Protein AF-A0A931MG74-F1 (afdb_monomer)

Secondary structure (DSSP, 8-state):
-------------------------EEEEE-PEEEEEEE-SS-EEEEEEEEEEEPSEEEEEEEEEE-TTB-GGG-EEEESS--SEEEEEEEEEEEE-HHHHHHHHHHHHHHHHHHHHHHHHHHHHHHHHHHHHHHHHH--SS-TT----HHHHHHHHHHHHHHHHHHHHHHHHHHHHHHHHHHHHHHHHHHHHHHHH---EEEEEEEEEEESSSEEEEEEEEEEESSEEEEEEEEEEEETTTTEEEEEEEEEEEE-SS--EEEEEEEEE------SSPPPPPP-----------------------------------PPP--PPEEEE-SS-EEEE-SS-EEE-SS---EEEEEEEEEEE-PPPP-------TT---

Radius of gyration: 39.63 Å; Cα contacts (8 Å, |Δi|>4): 528; chains: 1; bounding box: 117×141×97 Å

Foldseek 3Di:
DDDDDDDDDDPPPPPPPPPPPPPDAAEAEDAFAFAAWEFEAFWIKTKTKDKDWHAAFKHKYKYWDAFPLWDFLFKDKDWPDPAPKDWPDKGKDKDFPPPPLVVVLVVLVVVLVVLVVLLVVLVVVLVVLVVVLVVLVPDDPDDPPDDDDPVRVVVSVVVSVVSNVVSVVSNVVSVVVSVVSVVVSVVSVVVSVVSVVPSPTHMMMMIMMHHNRGDMIMMMIMTMGGQKRWDKDWDWDADPVQQKIKIWIKIWIFGQRVDWQFQYFYKYKNDDDDGDDDDDDDDPDDDDDDDDPDPDDDDDDDDDDDDDDDDDDDDDDDDDDDDAFDWDDDPPMIMTGAPGTDTDGNPRDIDIDTGDMDMDRHDDDDDDDDDDDPPDDD

Sequence (378 aa):
MNRTIFSAAILIFSFVFLSNAWASPAEIESVPKIQNIVLYPDSAMIKKETVFMVKKGENIIRISGLTVNLTDESVQVNIKDKAAVRISDVKVEKTYLQKTMQDKIQKLQSRLESINELIKEHSNEISAINSSIEFLKKTVPFPQNQKVTQSEVEGHAKFIEKSLSASYDRTAKLENKIKKLNEEKRAVENELKTLSSSRDESKTIVINLLSNADREINLGLSYIVANAGWSPQYDVRADSATGKIDIVCFAVITQSTGEDWKNANIEISTARPSYGPPPELSAWYVDIYKPRPSSYKYKKAVKSEDLMMAEKVFEAAPEQQFEEPKIKAEATSFSFIIPGKVNIPSDNQPHRILIASSSKEAKLDYYAAPKLSRHAHL

Nearest PDB structures (foldseek):
  8to0-assembly1_AG  TM=4.824E-01  e=1.136E+00  Mus musculus
  8iyj-assembly1_C1  TM=4.827E-01  e=3.171E+00  Mus musculus
  8otz-assembly1_F2  TM=4.976E-01  e=7.459E+00  Bos taurus
  8snb-assembly1_8F  TM=4.897E-01  e=9.920E+00  Strongylocentrotus purpuratus

Mean predicted aligned error: 17.83 Å

Structure (mmCIF, N/CA/C/O backbone):
data_AF-A0A931MG74-F1
#
_entry.id   AF-A0A931MG74-F1
#
loop_
_atom_site.group_PDB
_atom_site.id
_atom_site.type_symbol
_atom_site.label_atom_id
_atom_site.label_alt_id
_atom_site.label_comp_id
_atom_site.label_asym_id
_atom_site.label_entity_id
_atom_site.label_seq_id
_atom_site.pdbx_PDB_ins_code
_atom_site.Cartn_x
_atom_site.Cartn_y
_atom_site.Cartn_z
_atom_site.occupancy
_atom_site.B_iso_or_equiv
_atom_site.auth_seq_id
_atom_site.auth_comp_id
_atom_site.auth_asym_id
_atom_site.auth_atom_id
_atom_site.pdbx_PDB_model_num
ATOM 1 N N . MET A 1 1 ? 61.674 83.628 -14.365 1.00 37.75 1 MET A N 1
ATOM 2 C CA . MET A 1 1 ? 61.588 83.338 -15.810 1.00 37.75 1 MET A CA 1
ATOM 3 C C . MET A 1 1 ? 61.125 81.888 -15.958 1.00 37.75 1 MET A C 1
ATOM 5 O O . MET A 1 1 ? 61.836 81.016 -15.493 1.00 37.75 1 MET A O 1
ATOM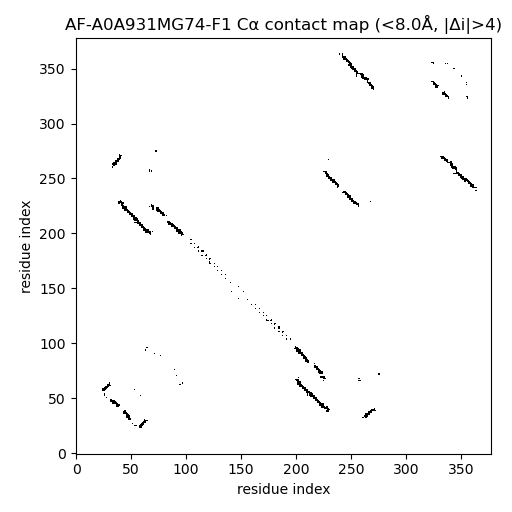 9 N N . ASN A 1 2 ? 59.904 81.702 -16.487 1.00 37.62 2 ASN A N 1
ATOM 10 C CA . ASN A 1 2 ? 59.216 80.484 -16.992 1.00 37.62 2 ASN A CA 1
ATOM 11 C C . ASN A 1 2 ? 59.080 79.258 -16.053 1.00 37.62 2 ASN A C 1
ATOM 13 O O . ASN A 1 2 ? 60.046 78.547 -15.829 1.00 37.62 2 ASN A O 1
ATOM 17 N N . ARG A 1 3 ? 57.948 79.013 -15.365 1.00 42.50 3 ARG A N 1
ATOM 18 C CA . ARG A 1 3 ? 56.600 78.536 -15.799 1.00 42.50 3 ARG A CA 1
ATOM 19 C C . ARG A 1 3 ? 56.593 77.176 -16.516 1.00 42.50 3 ARG A C 1
ATOM 21 O O . ARG A 1 3 ? 56.939 77.129 -17.685 1.00 42.50 3 ARG A O 1
ATOM 28 N N . THR A 1 4 ? 56.030 76.150 -15.866 1.00 47.81 4 THR A N 1
ATOM 29 C CA . THR A 1 4 ? 54.992 75.251 -16.420 1.00 47.81 4 THR A CA 1
ATOM 30 C C . THR A 1 4 ? 54.197 74.591 -15.281 1.00 47.81 4 THR A C 1
ATOM 32 O O . THR A 1 4 ? 54.736 74.253 -14.234 1.00 47.81 4 THR A O 1
ATOM 35 N N . ILE A 1 5 ? 52.885 74.499 -15.490 1.00 46.66 5 ILE A N 1
ATOM 36 C CA . ILE A 1 5 ? 51.826 73.961 -14.626 1.00 46.66 5 ILE A CA 1
ATOM 37 C C . ILE A 1 5 ? 51.298 72.715 -15.345 1.00 46.66 5 ILE A C 1
ATOM 39 O O . ILE A 1 5 ? 51.007 72.846 -16.527 1.00 46.66 5 ILE A O 1
ATOM 43 N N . PHE A 1 6 ? 51.116 71.575 -14.670 1.00 41.00 6 PHE A N 1
ATOM 44 C CA . PHE A 1 6 ? 50.181 70.496 -15.058 1.00 41.00 6 PHE A CA 1
ATOM 45 C C . PHE A 1 6 ? 49.882 69.659 -13.796 1.00 41.00 6 PHE A C 1
ATOM 47 O O . PHE A 1 6 ? 50.793 69.095 -13.208 1.00 41.00 6 PHE A O 1
ATOM 54 N N . SER A 1 7 ? 48.734 69.853 -13.144 1.00 34.81 7 SER A N 1
ATOM 55 C CA . SER A 1 7 ? 47.417 69.219 -13.356 1.00 34.81 7 SER A CA 1
ATOM 56 C C . SER A 1 7 ? 47.289 67.791 -12.807 1.00 34.81 7 SER A C 1
ATOM 58 O O . SER A 1 7 ? 48.138 66.933 -13.014 1.00 34.81 7 SER A O 1
ATOM 60 N N . ALA A 1 8 ? 46.196 67.593 -12.074 1.00 42.50 8 ALA A N 1
ATOM 61 C CA . ALA A 1 8 ? 45.838 66.453 -11.243 1.00 42.50 8 ALA A CA 1
ATOM 62 C C . ALA A 1 8 ? 45.540 65.156 -12.013 1.00 42.50 8 ALA A C 1
ATOM 64 O O . ALA A 1 8 ? 44.956 65.194 -13.090 1.00 42.50 8 ALA A O 1
ATOM 65 N N . ALA A 1 9 ? 45.807 64.014 -11.371 1.00 35.34 9 ALA A N 1
ATOM 66 C CA . ALA A 1 9 ? 45.016 62.791 -11.514 1.00 35.34 9 ALA A CA 1
ATOM 67 C C . ALA A 1 9 ? 45.264 61.877 -10.298 1.00 35.34 9 ALA A C 1
ATOM 69 O O . ALA A 1 9 ? 46.218 61.103 -10.260 1.00 35.34 9 ALA A O 1
ATOM 70 N N . ILE A 1 10 ? 44.417 61.994 -9.273 1.00 39.59 10 ILE A N 1
ATOM 71 C CA . ILE A 1 10 ? 44.308 60.985 -8.213 1.00 39.59 10 ILE A CA 1
ATOM 72 C C . ILE A 1 10 ? 43.699 59.737 -8.857 1.00 39.59 10 ILE A C 1
ATOM 74 O O . ILE A 1 10 ? 42.546 59.740 -9.286 1.00 39.59 10 ILE A O 1
ATOM 78 N N . LEU A 1 11 ? 44.506 58.685 -8.958 1.00 34.66 11 LEU A N 1
ATOM 79 C CA . LEU A 1 11 ? 44.110 57.354 -9.405 1.00 34.66 11 LEU A CA 1
ATOM 80 C C . LEU A 1 11 ? 43.217 56.728 -8.321 1.00 34.66 11 LEU A C 1
ATOM 82 O O . LEU A 1 11 ? 43.693 56.075 -7.394 1.00 34.66 11 LEU A O 1
ATOM 86 N N . ILE A 1 12 ? 41.907 56.965 -8.412 1.00 37.81 12 ILE A N 1
ATOM 87 C CA . ILE A 1 12 ? 40.909 56.189 -7.674 1.00 37.81 12 ILE A CA 1
ATOM 88 C C . ILE A 1 12 ? 40.913 54.798 -8.303 1.00 37.81 12 ILE A C 1
ATOM 90 O O . ILE A 1 12 ? 40.344 54.577 -9.372 1.00 37.81 12 ILE A O 1
ATOM 94 N N . PHE A 1 13 ? 41.601 53.864 -7.652 1.00 36.75 13 PHE A N 1
ATOM 95 C CA . PHE A 1 13 ? 41.522 52.444 -7.959 1.00 36.75 13 PHE A CA 1
ATOM 96 C C . PHE A 1 13 ? 40.106 51.983 -7.585 1.00 36.75 13 PHE A C 1
ATOM 98 O O . PHE A 1 13 ? 39.829 51.603 -6.449 1.00 36.75 13 PHE A O 1
ATOM 105 N N . SER A 1 14 ? 39.171 52.120 -8.529 1.00 34.81 14 SER A N 1
ATOM 106 C CA . SER A 1 14 ? 37.842 51.524 -8.443 1.00 34.81 14 SER A CA 1
ATOM 107 C C . SER A 1 14 ? 38.035 50.013 -8.454 1.00 34.81 14 SER A C 1
ATOM 109 O O . SER A 1 14 ? 38.198 49.384 -9.499 1.00 34.81 14 SER A O 1
ATOM 111 N N . PHE A 1 15 ? 38.100 49.438 -7.257 1.00 37.44 15 PHE A N 1
ATOM 112 C CA . PHE A 1 15 ? 38.002 48.008 -7.046 1.00 37.44 15 PHE A CA 1
ATOM 113 C C . PHE A 1 15 ? 36.565 47.631 -7.412 1.00 37.44 15 PHE A C 1
ATOM 115 O O . PHE A 1 15 ? 35.655 47.682 -6.585 1.00 37.44 15 PHE A O 1
ATOM 122 N N . VAL A 1 16 ? 36.342 47.335 -8.694 1.00 35.66 16 VAL A N 1
ATOM 123 C CA . VAL A 1 16 ? 35.143 46.642 -9.151 1.00 35.66 16 VAL A CA 1
ATOM 124 C C . VAL A 1 16 ? 35.185 45.284 -8.462 1.00 35.66 16 VAL A C 1
ATOM 126 O O . VAL A 1 16 ? 35.833 44.348 -8.926 1.00 35.66 16 VAL A O 1
ATOM 129 N N . PHE A 1 17 ? 34.532 45.199 -7.304 1.00 35.75 17 PHE A N 1
ATOM 130 C CA . PHE A 1 17 ? 34.079 43.942 -6.739 1.00 35.75 17 PHE A CA 1
ATOM 131 C C . PHE A 1 17 ? 33.143 43.335 -7.787 1.00 35.75 17 PHE A C 1
ATOM 133 O O . PHE A 1 17 ? 31.942 43.605 -7.809 1.00 35.75 17 PHE A O 1
ATOM 140 N N . LEU A 1 18 ? 33.711 42.536 -8.696 1.00 34.09 18 LEU A N 1
ATOM 141 C CA . LEU A 1 18 ? 32.977 41.480 -9.368 1.00 34.09 18 LEU A CA 1
ATOM 142 C C . LEU A 1 18 ? 32.491 40.584 -8.232 1.00 34.09 18 LEU A C 1
ATOM 144 O O . LEU A 1 18 ? 33.205 39.713 -7.736 1.00 34.09 18 LEU A O 1
ATOM 148 N N . SER A 1 19 ? 31.285 40.872 -7.756 1.00 33.41 19 SER A N 1
ATOM 149 C CA . SER A 1 19 ? 30.497 39.916 -7.011 1.00 33.41 19 SER A CA 1
ATOM 150 C C . SER A 1 19 ? 30.252 38.763 -7.975 1.00 33.41 19 SER A C 1
ATOM 152 O O . SER A 1 19 ? 29.279 38.726 -8.722 1.00 33.41 19 SER A O 1
ATOM 154 N N . ASN A 1 20 ? 31.181 37.807 -7.981 1.00 34.75 20 ASN A N 1
ATOM 155 C CA . ASN A 1 20 ? 30.841 36.437 -8.292 1.00 34.75 20 ASN A CA 1
ATOM 156 C C . ASN A 1 20 ? 29.833 36.042 -7.216 1.00 34.75 20 ASN A C 1
ATOM 158 O O . ASN A 1 20 ? 30.190 35.532 -6.158 1.00 34.75 20 ASN A O 1
ATOM 162 N N . ALA A 1 21 ? 28.562 36.358 -7.463 1.00 34.91 21 ALA A N 1
ATOM 163 C CA . ALA A 1 21 ? 27.482 35.597 -6.896 1.00 34.91 21 ALA A CA 1
ATOM 164 C C . ALA A 1 21 ? 27.774 34.165 -7.340 1.00 34.91 21 ALA A C 1
ATOM 166 O O . ALA A 1 21 ? 27.539 33.803 -8.493 1.00 34.91 21 ALA A O 1
ATOM 167 N N . TRP A 1 22 ? 28.381 33.374 -6.453 1.00 38.22 22 TRP A N 1
ATOM 168 C CA . TRP A 1 22 ? 28.224 31.935 -6.497 1.00 38.22 22 TRP A CA 1
ATOM 169 C C . TRP A 1 22 ? 26.723 31.721 -6.433 1.00 38.22 22 TRP A C 1
ATOM 171 O O . TRP A 1 22 ? 26.114 31.779 -5.367 1.00 38.22 22 TRP A O 1
ATOM 181 N N . ALA A 1 23 ? 26.117 31.635 -7.614 1.00 37.19 23 ALA A N 1
ATOM 182 C CA . ALA A 1 23 ? 24.733 31.280 -7.760 1.00 37.19 23 ALA A CA 1
ATOM 183 C C . ALA A 1 23 ? 24.621 29.913 -7.100 1.00 37.19 23 ALA A C 1
ATOM 185 O O . ALA A 1 23 ? 25.156 28.929 -7.610 1.00 37.19 23 ALA A O 1
ATOM 186 N N . SER A 1 24 ? 24.003 29.876 -5.920 1.00 47.84 24 SER A N 1
ATOM 187 C CA . SER A 1 24 ? 23.550 28.622 -5.344 1.00 47.84 24 SER A CA 1
ATOM 188 C C . SER A 1 24 ? 22.765 27.902 -6.442 1.00 47.84 24 SER A C 1
ATOM 190 O O . SER A 1 24 ? 21.966 28.564 -7.121 1.00 47.84 24 SER A O 1
ATOM 192 N N . PRO A 1 25 ? 23.020 26.605 -6.677 1.00 54.75 25 PRO A N 1
ATOM 193 C CA . PRO A 1 25 ? 22.318 25.868 -7.713 1.00 54.75 25 PRO A CA 1
ATOM 194 C C . PRO A 1 25 ? 20.819 26.091 -7.555 1.00 54.75 25 PRO A C 1
ATOM 196 O O . PRO A 1 25 ? 20.311 26.087 -6.432 1.00 54.75 25 PRO A O 1
ATOM 199 N N . ALA A 1 26 ? 20.119 26.343 -8.660 1.00 58.12 26 ALA A N 1
ATOM 200 C CA . ALA A 1 26 ? 18.675 26.514 -8.603 1.00 58.12 26 ALA A CA 1
ATOM 201 C C . ALA A 1 26 ? 18.065 25.217 -8.057 1.00 58.12 26 ALA A C 1
ATOM 203 O O . ALA A 1 26 ? 18.156 24.172 -8.703 1.00 58.12 26 ALA A O 1
ATOM 204 N N . GLU A 1 27 ? 17.515 25.297 -6.847 1.00 61.06 27 GLU A N 1
ATOM 205 C CA . GLU A 1 27 ? 16.872 24.190 -6.158 1.00 61.06 27 GLU A CA 1
ATOM 206 C C . GLU A 1 27 ? 15.392 24.170 -6.526 1.00 61.06 27 GLU A C 1
ATOM 208 O O . GLU A 1 27 ? 14.675 25.151 -6.318 1.00 61.06 27 GLU A O 1
ATOM 213 N N . ILE A 1 28 ? 14.948 23.066 -7.123 1.00 70.38 28 ILE A N 1
ATOM 214 C CA . ILE A 1 28 ? 13.567 22.901 -7.576 1.00 70.38 28 ILE A CA 1
ATOM 215 C C . ILE A 1 28 ? 12.980 21.676 -6.882 1.00 70.38 28 ILE A C 1
ATOM 217 O O . ILE A 1 28 ? 13.420 20.552 -7.133 1.00 70.38 28 ILE A O 1
ATOM 221 N N . GLU A 1 29 ? 11.985 21.897 -6.021 1.00 65.25 29 GLU A N 1
ATOM 222 C CA . GLU A 1 29 ? 11.230 20.836 -5.352 1.00 65.25 29 GLU A CA 1
ATOM 223 C C . GLU A 1 29 ? 9.921 20.547 -6.093 1.00 65.25 29 GLU A C 1
ATOM 225 O O . GLU A 1 29 ? 9.176 21.463 -6.448 1.00 65.25 29 GLU A O 1
ATOM 230 N N . SER A 1 30 ? 9.601 19.269 -6.315 1.00 60.81 30 SER A N 1
ATOM 231 C CA . SER A 1 30 ? 8.281 18.884 -6.830 1.00 60.81 30 SER A CA 1
ATOM 232 C C . SER A 1 30 ? 7.889 17.453 -6.464 1.00 60.81 30 SER A C 1
ATOM 234 O O . SER A 1 30 ? 8.746 16.599 -6.234 1.00 60.81 30 SER A O 1
ATOM 236 N N . VAL A 1 31 ? 6.577 17.194 -6.487 1.00 62.72 31 VAL A N 1
ATOM 237 C CA . VAL A 1 31 ? 5.986 15.857 -6.349 1.00 62.72 31 VAL A CA 1
ATOM 238 C C . VAL A 1 31 ? 5.409 15.441 -7.711 1.00 62.72 31 VAL A C 1
ATOM 240 O O . VAL A 1 31 ? 4.335 15.917 -8.094 1.00 62.72 31 VAL A O 1
ATOM 243 N N . PRO A 1 32 ? 6.109 14.599 -8.488 1.00 66.56 32 PRO A N 1
ATOM 244 C CA . PRO A 1 32 ? 5.680 14.232 -9.830 1.00 66.56 32 PRO A CA 1
ATOM 245 C C . PRO A 1 32 ? 4.468 13.288 -9.802 1.00 66.56 32 PRO A C 1
ATOM 247 O O . PRO A 1 32 ? 4.344 12.422 -8.931 1.00 66.56 32 PRO A O 1
ATOM 250 N N . LYS A 1 33 ? 3.560 13.442 -10.776 1.00 73.00 33 LYS A N 1
ATOM 251 C CA . LYS A 1 33 ? 2.358 12.600 -10.897 1.00 73.00 33 LYS A CA 1
ATOM 252 C C . LYS A 1 33 ? 2.709 11.239 -11.504 1.00 73.00 33 LYS A C 1
ATOM 254 O O . LYS A 1 33 ? 3.490 11.152 -12.451 1.00 73.00 33 LYS A O 1
ATOM 259 N N . ILE A 1 34 ? 2.089 10.183 -10.979 1.00 77.88 34 ILE A N 1
ATOM 260 C CA . ILE A 1 34 ? 2.199 8.824 -11.524 1.00 77.88 34 ILE A CA 1
ATOM 261 C C . ILE A 1 34 ? 1.471 8.772 -12.868 1.00 77.88 34 ILE A C 1
ATOM 263 O O . ILE A 1 34 ? 0.309 9.166 -12.951 1.00 77.88 34 ILE A O 1
ATOM 267 N N . GLN A 1 35 ? 2.144 8.288 -13.914 1.00 77.81 35 GLN A N 1
ATOM 268 C CA . GLN A 1 35 ? 1.538 8.150 -15.240 1.00 77.81 35 GLN A CA 1
ATOM 269 C C . GLN A 1 35 ? 1.328 6.686 -15.619 1.00 77.81 35 GLN A C 1
ATOM 271 O O . GLN A 1 35 ? 0.201 6.286 -15.930 1.00 77.81 35 GLN A O 1
ATOM 276 N N . ASN A 1 36 ? 2.404 5.897 -15.563 1.00 89.00 36 ASN A N 1
ATOM 277 C CA . ASN A 1 36 ? 2.419 4.508 -16.011 1.00 89.00 36 ASN A CA 1
ATOM 278 C C . ASN A 1 36 ? 3.014 3.609 -14.929 1.00 89.00 36 ASN A C 1
ATOM 280 O O . ASN A 1 36 ? 4.000 3.966 -14.284 1.00 89.00 36 ASN A O 1
ATOM 284 N N . ILE A 1 37 ? 2.430 2.429 -14.770 1.00 91.50 37 ILE A N 1
ATOM 285 C CA . ILE A 1 37 ? 2.856 1.424 -13.803 1.00 91.50 37 ILE A CA 1
ATOM 286 C C . ILE A 1 37 ? 2.977 0.101 -14.540 1.00 91.50 37 ILE A C 1
ATOM 288 O O . ILE A 1 37 ? 2.045 -0.303 -15.231 1.00 91.50 37 ILE A O 1
ATOM 292 N N . VAL A 1 38 ? 4.120 -0.560 -14.386 1.00 92.75 38 VAL A N 1
ATOM 293 C CA . VAL A 1 38 ? 4.327 -1.928 -14.862 1.00 92.75 38 VAL A CA 1
ATOM 294 C C . VAL A 1 38 ? 4.351 -2.842 -13.646 1.00 92.75 38 VAL A C 1
ATOM 296 O O . VAL A 1 38 ? 5.235 -2.719 -12.802 1.00 92.75 38 VAL A O 1
ATOM 299 N N . LEU A 1 39 ? 3.366 -3.724 -13.532 1.00 92.56 39 LEU A N 1
ATOM 300 C CA . LEU A 1 39 ? 3.254 -4.706 -12.462 1.00 92.56 39 LEU A CA 1
ATOM 301 C C . LEU A 1 39 ? 3.983 -5.986 -12.841 1.00 92.56 39 LEU A C 1
ATOM 303 O O . LEU A 1 39 ? 3.692 -6.592 -13.869 1.00 92.56 39 LEU A O 1
ATOM 307 N N . TYR A 1 40 ? 4.878 -6.418 -11.969 1.00 92.44 40 TYR A N 1
ATOM 308 C CA . TYR A 1 40 ? 5.559 -7.703 -12.014 1.00 92.44 40 TYR A CA 1
ATOM 309 C C . TYR A 1 40 ? 4.992 -8.623 -10.924 1.00 92.44 40 TYR A C 1
ATOM 311 O O . TYR A 1 40 ? 4.256 -8.156 -10.050 1.00 92.44 40 TYR A O 1
ATOM 319 N N . PRO A 1 41 ? 5.294 -9.932 -10.944 1.00 90.38 41 PRO A N 1
ATOM 320 C CA . PRO A 1 41 ? 4.737 -10.864 -9.966 1.00 90.38 41 PRO A CA 1
ATOM 321 C C . PRO A 1 41 ? 5.017 -10.484 -8.500 1.00 90.38 41 PRO A C 1
ATOM 323 O O . PRO A 1 41 ? 4.189 -10.750 -7.634 1.00 90.38 41 PRO A O 1
ATOM 326 N N . ASP A 1 42 ? 6.158 -9.849 -8.224 1.00 88.50 42 ASP A N 1
ATOM 327 C CA . ASP A 1 42 ? 6.660 -9.529 -6.878 1.00 88.50 42 ASP A CA 1
ATOM 328 C C . ASP A 1 42 ? 6.996 -8.045 -6.647 1.00 88.50 42 ASP A C 1
ATOM 330 O O . ASP A 1 42 ? 7.357 -7.654 -5.534 1.00 88.50 42 ASP A O 1
ATOM 334 N N . SER A 1 43 ? 6.910 -7.222 -7.689 1.00 91.94 43 SER A N 1
ATOM 335 C CA . SER A 1 43 ? 7.304 -5.816 -7.650 1.00 91.94 43 SER A CA 1
ATOM 336 C C . SER A 1 43 ? 6.491 -4.976 -8.635 1.00 91.94 43 SER A C 1
ATOM 338 O O . SER A 1 43 ? 5.801 -5.495 -9.512 1.00 91.94 43 SER A O 1
ATOM 340 N N . ALA A 1 44 ? 6.576 -3.652 -8.527 1.00 92.62 44 ALA A N 1
ATOM 341 C CA . ALA A 1 44 ? 6.036 -2.751 -9.541 1.00 92.62 44 ALA A CA 1
ATOM 342 C C . ALA A 1 44 ? 7.085 -1.725 -9.961 1.00 92.62 44 ALA A C 1
ATOM 344 O O . ALA A 1 44 ? 7.786 -1.171 -9.122 1.00 92.62 44 ALA A O 1
ATOM 345 N N . MET A 1 45 ? 7.171 -1.426 -11.254 1.00 92.94 45 MET A N 1
ATOM 346 C CA . MET A 1 45 ? 7.916 -0.277 -11.757 1.00 92.94 45 MET A CA 1
ATOM 347 C C . MET A 1 45 ? 6.967 0.902 -11.943 1.00 92.94 45 MET A C 1
ATOM 349 O O . MET A 1 45 ? 6.029 0.846 -12.741 1.00 92.94 45 MET A O 1
ATOM 353 N N . ILE A 1 46 ? 7.253 1.995 -11.245 1.00 91.94 46 ILE A N 1
ATOM 354 C CA . ILE A 1 46 ? 6.519 3.252 -11.345 1.00 91.94 46 ILE A CA 1
ATOM 355 C C . ILE A 1 46 ? 7.266 4.169 -12.308 1.00 91.94 46 ILE A C 1
ATOM 357 O O . ILE A 1 46 ? 8.466 4.385 -12.163 1.00 91.94 46 ILE A O 1
ATOM 361 N N . LYS A 1 47 ? 6.547 4.728 -13.285 1.00 91.38 47 LYS A N 1
ATOM 362 C CA . LYS A 1 47 ? 7.044 5.751 -14.210 1.00 91.38 47 LYS A CA 1
ATOM 363 C C . LYS A 1 47 ? 6.302 7.064 -13.961 1.00 91.38 47 LYS A C 1
ATOM 365 O O . LYS A 1 47 ? 5.071 7.137 -14.063 1.00 91.38 47 LYS A O 1
ATOM 370 N N . LYS A 1 48 ? 7.068 8.100 -13.634 1.00 89.56 48 LYS A N 1
ATOM 371 C CA . LYS A 1 48 ? 6.608 9.466 -13.381 1.00 89.56 48 LYS A CA 1
ATOM 372 C C . LYS A 1 48 ? 7.247 10.413 -14.388 1.00 89.56 48 LYS A C 1
ATOM 374 O O . LYS A 1 48 ? 8.371 10.191 -14.828 1.00 89.56 48 LYS A O 1
ATOM 379 N N . GLU A 1 49 ? 6.542 11.483 -14.726 1.00 87.81 49 GLU A N 1
ATOM 380 C CA . GLU A 1 49 ? 7.064 12.524 -15.613 1.00 87.81 49 GLU A CA 1
ATOM 381 C C . GLU A 1 49 ? 6.724 13.889 -15.046 1.00 87.81 49 GLU A C 1
ATOM 383 O O . GLU A 1 49 ? 5.650 14.091 -14.466 1.00 87.81 49 GLU A O 1
ATOM 388 N N . THR A 1 50 ? 7.654 14.819 -15.203 1.00 84.94 50 THR A N 1
ATOM 389 C CA . THR A 1 50 ? 7.496 16.183 -14.724 1.00 84.94 50 THR A CA 1
ATOM 390 C C . THR A 1 50 ? 8.332 17.138 -15.554 1.00 84.94 50 THR A C 1
ATOM 392 O O . THR A 1 50 ? 9.339 16.771 -16.159 1.00 84.94 50 THR A O 1
ATOM 395 N N . VAL A 1 51 ? 7.877 18.379 -15.585 1.00 87.38 51 VAL A N 1
ATOM 396 C CA . VAL A 1 51 ? 8.454 19.445 -16.383 1.00 87.38 51 VAL A CA 1
ATOM 397 C C . VAL A 1 51 ? 9.138 20.431 -15.449 1.00 87.38 51 VAL A C 1
ATOM 399 O O . VAL A 1 51 ? 8.555 20.834 -14.442 1.00 87.38 51 VAL A O 1
ATOM 402 N N . PHE A 1 52 ? 10.363 20.830 -15.787 1.00 85.12 52 PHE A N 1
ATOM 403 C CA . PHE A 1 52 ? 11.145 21.774 -14.995 1.00 85.12 52 PHE A CA 1
ATOM 404 C C . PHE A 1 52 ? 11.747 22.879 -15.849 1.00 85.12 52 PHE A C 1
ATOM 406 O O . PHE A 1 52 ? 12.221 22.633 -16.955 1.00 85.12 52 PHE A O 1
ATOM 413 N N . MET A 1 53 ? 11.799 24.085 -15.286 1.00 86.75 53 MET A N 1
ATOM 414 C CA . MET A 1 53 ? 12.561 25.200 -15.839 1.00 86.75 53 MET A CA 1
ATOM 415 C C . MET A 1 53 ? 13.963 25.190 -15.241 1.00 86.75 53 MET A C 1
ATOM 417 O O . MET A 1 53 ? 14.135 25.479 -14.059 1.00 86.75 53 MET A O 1
ATOM 421 N N . VAL A 1 54 ? 14.963 24.863 -16.053 1.00 88.62 54 VAL A N 1
ATOM 422 C CA . VAL A 1 54 ? 16.373 24.852 -15.647 1.00 88.62 54 VAL A CA 1
ATOM 423 C C . VAL A 1 54 ? 17.067 26.120 -16.120 1.00 88.62 54 VAL A C 1
ATOM 425 O O . VAL A 1 54 ? 16.746 26.648 -17.185 1.00 88.62 54 VAL A O 1
ATOM 428 N N . LYS A 1 55 ? 18.033 26.604 -15.338 1.00 89.50 55 LYS A N 1
ATOM 429 C CA . LYS A 1 55 ? 18.889 27.739 -15.700 1.00 89.50 55 LYS A CA 1
ATOM 430 C C . LYS A 1 55 ? 20.182 27.259 -16.348 1.00 89.50 55 LYS A C 1
ATOM 432 O O . LYS A 1 55 ? 20.603 26.117 -16.160 1.00 89.50 55 LYS A O 1
ATOM 437 N N . LYS A 1 56 ? 20.854 28.137 -17.084 1.00 88.38 56 LYS A N 1
ATOM 438 C CA . LYS A 1 56 ? 22.216 27.918 -17.568 1.00 88.38 56 LYS A CA 1
ATOM 439 C C . LYS A 1 56 ? 23.159 27.677 -16.385 1.0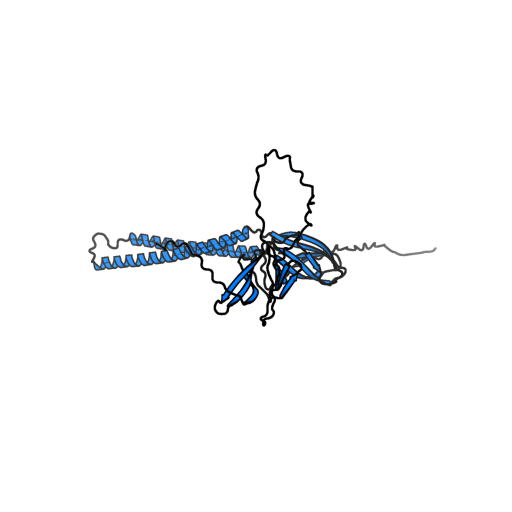0 88.38 56 LYS A C 1
ATOM 441 O O . LYS A 1 56 ? 23.217 28.486 -15.465 1.00 88.38 56 LYS A O 1
ATOM 446 N N . GLY A 1 57 ? 23.944 26.606 -16.461 1.00 87.94 57 GLY A N 1
ATOM 447 C CA . GLY A 1 57 ? 24.855 26.169 -15.407 1.00 87.94 57 GLY A CA 1
ATOM 448 C C . GLY A 1 57 ? 24.339 24.942 -14.658 1.00 87.94 57 GLY A C 1
ATOM 449 O O . GLY A 1 57 ? 23.607 24.118 -15.213 1.00 87.94 57 GLY A O 1
ATOM 450 N N . GLU A 1 58 ? 24.785 24.797 -13.414 1.00 88.94 58 GLU A N 1
ATOM 451 C CA . GLU A 1 58 ? 24.424 23.684 -12.537 1.00 88.94 58 GLU A CA 1
ATOM 452 C C . GLU A 1 58 ? 23.054 23.912 -11.893 1.00 88.94 58 GLU A C 1
ATOM 454 O O . GLU A 1 58 ? 22.744 24.997 -11.398 1.00 88.94 58 GLU A O 1
ATOM 459 N N . ASN A 1 59 ? 22.229 22.869 -11.891 1.00 87.88 59 ASN A N 1
ATOM 460 C CA . ASN A 1 59 ? 20.920 22.864 -11.253 1.00 87.88 59 ASN A CA 1
ATOM 461 C C . ASN A 1 59 ? 20.785 21.598 -10.406 1.00 87.88 59 ASN A C 1
ATOM 463 O O . ASN A 1 59 ? 21.280 20.534 -10.792 1.00 87.88 59 ASN A O 1
ATOM 467 N N . ILE A 1 60 ? 20.083 21.720 -9.281 1.00 90.19 60 ILE A N 1
ATOM 468 C CA . ILE A 1 60 ? 19.800 20.605 -8.378 1.00 90.19 60 ILE A CA 1
ATOM 469 C C . ILE A 1 60 ? 18.286 20.446 -8.302 1.00 90.19 60 ILE A C 1
ATOM 471 O O . ILE A 1 60 ? 17.574 21.317 -7.807 1.00 90.19 60 ILE A O 1
ATOM 475 N N . ILE A 1 61 ? 17.783 19.317 -8.787 1.00 89.06 61 ILE A N 1
ATOM 476 C CA . ILE A 1 61 ? 16.363 18.981 -8.696 1.00 89.06 61 ILE A CA 1
ATOM 477 C C . ILE A 1 61 ? 16.175 18.013 -7.534 1.00 89.06 61 ILE A C 1
ATOM 479 O O . ILE A 1 61 ? 16.841 16.979 -7.479 1.00 89.06 61 ILE A O 1
ATOM 483 N N . ARG A 1 62 ? 15.248 18.329 -6.625 1.00 89.50 62 ARG A N 1
ATOM 484 C CA . ARG A 1 62 ? 14.861 17.456 -5.513 1.00 89.50 62 ARG A CA 1
ATOM 485 C C . ARG A 1 62 ? 13.435 16.955 -5.713 1.00 89.50 62 ARG A C 1
ATOM 487 O O . ARG A 1 62 ? 12.474 17.720 -5.734 1.00 89.50 62 ARG A O 1
ATOM 494 N N . ILE A 1 63 ? 13.297 15.644 -5.859 1.00 87.50 63 ILE A N 1
ATOM 495 C CA . ILE A 1 63 ? 12.005 14.967 -5.953 1.00 87.50 63 ILE A CA 1
ATOM 496 C C . ILE A 1 63 ? 11.731 14.321 -4.603 1.00 87.50 63 ILE A C 1
ATOM 498 O O . ILE A 1 63 ? 12.297 13.272 -4.297 1.00 87.50 63 ILE A O 1
ATOM 502 N N . SER A 1 64 ? 10.898 14.969 -3.794 1.00 84.88 64 SER A N 1
ATOM 503 C CA . SER A 1 64 ? 10.566 14.545 -2.433 1.00 84.88 64 SER A CA 1
ATOM 504 C C . SER A 1 64 ? 9.240 13.779 -2.376 1.00 84.88 64 SER A C 1
ATOM 506 O O . SER A 1 64 ? 8.443 13.780 -3.317 1.00 84.88 64 SER A O 1
ATOM 508 N N . GLY A 1 65 ? 9.005 13.101 -1.250 1.00 76.88 65 GLY A N 1
ATOM 509 C CA . GLY A 1 65 ? 7.756 12.382 -0.999 1.00 76.88 65 GLY A CA 1
ATOM 510 C C . GLY A 1 65 ? 7.640 11.036 -1.716 1.00 76.88 65 GLY A C 1
ATOM 511 O O . GLY A 1 65 ? 6.530 10.610 -2.031 1.00 76.88 65 GLY A O 1
ATOM 512 N N . LEU A 1 66 ? 8.768 10.378 -1.996 1.00 85.06 66 LEU A N 1
ATOM 513 C CA . LEU A 1 66 ? 8.782 9.025 -2.551 1.00 85.06 66 LEU A CA 1
ATOM 514 C C . LEU A 1 66 ? 8.697 7.988 -1.431 1.00 85.06 66 LEU A C 1
ATOM 516 O O . LEU A 1 66 ? 9.176 8.209 -0.315 1.00 85.06 66 LEU A O 1
ATOM 520 N N . THR A 1 67 ? 8.113 6.836 -1.748 1.00 81.44 67 THR A N 1
ATOM 521 C CA . THR A 1 67 ? 8.005 5.715 -0.808 1.00 81.44 67 THR A CA 1
ATOM 522 C C . THR A 1 67 ? 9.360 5.169 -0.340 1.00 81.44 67 THR A C 1
ATOM 524 O O . THR A 1 67 ? 10.322 5.097 -1.103 1.00 81.44 67 THR A O 1
ATOM 527 N N . VAL A 1 68 ? 9.424 4.706 0.915 1.00 83.00 68 VAL A N 1
ATOM 528 C CA . VAL A 1 68 ? 10.568 3.954 1.475 1.00 83.00 68 VAL A CA 1
ATOM 529 C C . VAL A 1 68 ? 10.807 2.648 0.738 1.00 83.00 68 VAL A C 1
ATOM 531 O O . VAL A 1 68 ? 11.951 2.213 0.616 1.00 83.00 68 VAL A O 1
ATOM 534 N N . ASN A 1 69 ? 9.729 2.039 0.240 1.00 83.44 69 ASN A N 1
ATOM 535 C CA . ASN A 1 69 ? 9.755 0.748 -0.442 1.00 83.44 69 ASN A CA 1
ATOM 536 C C . ASN A 1 69 ? 10.369 0.835 -1.848 1.00 83.44 69 ASN A C 1
ATOM 538 O O . ASN A 1 69 ? 10.437 -0.175 -2.545 1.00 83.44 69 ASN A O 1
ATOM 542 N N . LEU A 1 70 ? 10.804 2.028 -2.270 1.00 88.44 70 LEU A N 1
ATOM 543 C CA . LEU A 1 70 ? 11.611 2.238 -3.464 1.00 88.44 70 LEU A CA 1
ATOM 544 C C . LEU A 1 70 ? 12.969 1.551 -3.304 1.00 88.44 70 LEU A C 1
ATOM 546 O O . LEU A 1 70 ? 13.646 1.718 -2.287 1.00 88.44 70 LEU A O 1
ATOM 550 N N . THR A 1 71 ? 13.384 0.813 -4.328 1.00 89.56 71 THR A N 1
ATOM 551 C CA . THR A 1 71 ? 14.718 0.218 -4.401 1.00 89.56 71 THR A CA 1
ATOM 552 C C . THR A 1 71 ? 15.715 1.214 -4.984 1.00 89.56 71 THR A C 1
ATOM 554 O O . THR A 1 71 ? 15.541 1.670 -6.115 1.00 89.56 71 THR A O 1
ATOM 557 N N . ASP A 1 72 ? 16.762 1.551 -4.231 1.00 90.38 72 ASP A N 1
ATOM 558 C CA . ASP A 1 72 ? 17.661 2.667 -4.558 1.00 90.38 72 ASP A CA 1
ATOM 559 C C . ASP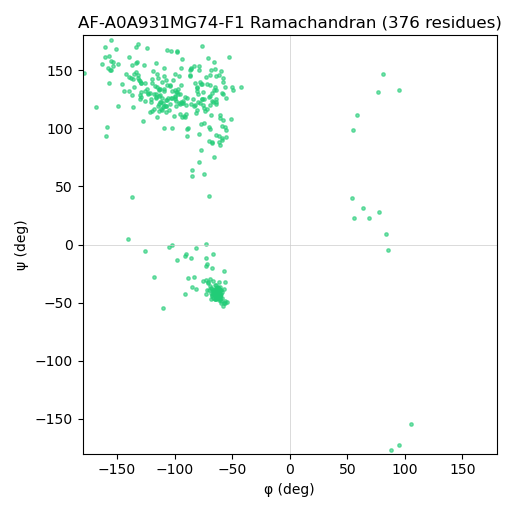 A 1 72 ? 18.425 2.426 -5.868 1.00 90.38 72 ASP A C 1
ATOM 561 O O . ASP A 1 72 ? 18.546 3.328 -6.695 1.00 90.38 72 ASP A O 1
ATOM 565 N N . GLU A 1 73 ? 18.844 1.185 -6.122 1.00 88.44 73 GLU A N 1
ATOM 566 C CA . GLU A 1 73 ? 19.582 0.783 -7.326 1.00 88.44 73 GLU A CA 1
ATOM 567 C C . GLU A 1 73 ? 18.712 0.741 -8.592 1.00 88.44 73 GLU A C 1
ATOM 569 O O . GLU A 1 73 ? 19.228 0.604 -9.701 1.00 88.44 73 GLU A O 1
ATOM 574 N N . SER A 1 74 ? 17.388 0.833 -8.448 1.00 90.19 74 SER A N 1
ATOM 575 C CA . SER A 1 74 ? 16.445 0.770 -9.571 1.00 90.19 74 SER A CA 1
ATOM 576 C C . SER A 1 74 ? 16.120 2.135 -10.181 1.00 90.19 74 SER A C 1
ATOM 578 O O . SER A 1 74 ? 15.438 2.201 -11.206 1.00 90.19 74 SER A O 1
ATOM 580 N N . VAL A 1 75 ? 16.572 3.225 -9.550 1.00 91.56 75 VAL A N 1
ATOM 581 C CA . VAL A 1 75 ? 16.264 4.589 -9.982 1.00 91.56 75 VAL A CA 1
ATOM 582 C C . VAL A 1 75 ? 16.917 4.875 -11.328 1.00 91.56 75 VAL A C 1
ATOM 584 O O . VAL A 1 75 ? 18.134 4.831 -11.485 1.00 91.56 75 VAL A O 1
ATOM 587 N N . GLN A 1 76 ? 16.090 5.235 -12.301 1.00 90.44 76 GLN A N 1
ATOM 588 C CA . GLN A 1 76 ? 16.515 5.678 -13.618 1.00 90.44 76 GLN A CA 1
ATOM 589 C C . GLN A 1 76 ? 15.890 7.033 -13.921 1.00 90.44 76 GLN A C 1
ATOM 591 O O . GLN A 1 76 ? 14.686 7.241 -13.758 1.00 90.44 76 GLN A O 1
ATOM 596 N N . VAL A 1 77 ? 16.725 7.954 -14.389 1.00 90.69 77 VAL A N 1
ATOM 597 C CA . VAL A 1 77 ? 16.320 9.297 -14.798 1.00 90.69 77 VAL A CA 1
ATOM 598 C C . VAL A 1 77 ? 16.640 9.452 -16.275 1.00 90.69 77 VAL A C 1
ATOM 600 O O . VAL A 1 77 ? 17.761 9.185 -16.707 1.00 90.69 77 VAL A O 1
ATOM 603 N N . ASN A 1 78 ? 15.659 9.895 -17.052 1.00 89.06 78 ASN A N 1
ATOM 604 C CA . ASN A 1 78 ? 15.835 10.234 -18.452 1.00 89.06 78 ASN A CA 1
ATOM 605 C C . ASN A 1 78 ? 15.328 11.651 -18.739 1.00 89.06 78 ASN A C 1
ATOM 607 O O . ASN A 1 78 ? 14.471 12.193 -18.042 1.00 89.06 78 ASN A O 1
ATOM 611 N N . ILE A 1 79 ? 15.888 12.257 -19.780 1.00 87.50 79 ILE A N 1
ATOM 612 C CA . ILE A 1 79 ? 15.405 13.520 -20.334 1.00 87.50 79 ILE A CA 1
ATOM 613 C C . ILE A 1 79 ? 14.832 13.165 -21.697 1.00 87.50 79 ILE A C 1
ATOM 615 O O . ILE A 1 79 ? 15.551 12.657 -22.559 1.00 87.50 79 ILE A O 1
ATOM 619 N N . LYS A 1 80 ? 13.521 13.349 -21.867 1.00 79.31 80 LYS A N 1
ATOM 620 C CA . LYS A 1 80 ? 12.832 12.957 -23.106 1.00 79.31 80 LYS A CA 1
ATOM 621 C C . LYS A 1 80 ? 13.185 13.862 -24.276 1.00 79.31 80 LYS A C 1
ATOM 623 O O . LYS A 1 80 ? 13.251 13.410 -25.419 1.00 79.31 80 LYS A O 1
ATOM 628 N N . ASP A 1 81 ? 13.427 15.129 -23.982 1.00 74.44 81 ASP A N 1
ATOM 629 C CA . ASP A 1 81 ? 13.852 16.090 -24.980 1.00 74.44 81 ASP A CA 1
ATOM 630 C C . ASP A 1 81 ? 15.332 15.863 -25.297 1.00 74.44 81 ASP A C 1
ATOM 632 O O . ASP A 1 81 ? 16.154 15.708 -24.395 1.00 74.44 81 ASP A O 1
ATOM 636 N N . LYS A 1 82 ? 15.717 15.925 -26.578 1.00 65.50 82 LYS A N 1
ATOM 637 C CA . LYS A 1 82 ? 17.134 15.997 -26.998 1.00 65.50 82 LYS A CA 1
ATOM 638 C C . LYS A 1 82 ? 17.751 17.364 -26.648 1.00 65.50 82 LYS A C 1
ATOM 640 O O . LYS A 1 82 ? 18.436 17.985 -27.459 1.00 65.50 82 LYS A O 1
ATOM 645 N N . ALA A 1 83 ? 17.444 17.884 -25.465 1.00 64.81 83 ALA A N 1
ATOM 646 C CA . ALA A 1 83 ? 18.003 19.107 -24.940 1.00 64.81 83 ALA A CA 1
ATOM 647 C C . ALA A 1 83 ? 19.484 18.880 -24.616 1.00 64.81 83 ALA A C 1
ATOM 649 O O . ALA A 1 83 ? 19.886 17.797 -24.199 1.00 64.81 83 ALA A O 1
ATOM 650 N N . ALA A 1 84 ? 20.306 19.914 -24.798 1.00 75.81 84 ALA A N 1
ATOM 651 C CA . ALA A 1 84 ? 21.721 19.904 -24.432 1.00 75.81 84 ALA A CA 1
ATOM 652 C C . ALA A 1 84 ? 21.886 20.010 -22.902 1.00 75.81 84 ALA A C 1
ATOM 654 O O . ALA A 1 84 ? 22.442 20.979 -22.385 1.00 75.81 84 ALA A O 1
ATOM 655 N N . VAL A 1 85 ? 21.332 19.028 -22.193 1.00 81.75 85 VAL A N 1
ATOM 656 C CA . VAL A 1 85 ? 21.328 18.906 -20.739 1.00 81.75 85 VAL A CA 1
ATOM 657 C C . VAL A 1 85 ? 21.963 17.574 -20.385 1.00 81.75 85 VAL A C 1
ATOM 659 O O . VAL A 1 85 ? 21.604 16.534 -20.937 1.00 81.75 85 VAL A O 1
ATOM 662 N N . ARG A 1 86 ? 22.936 17.613 -19.479 1.00 86.25 86 ARG A N 1
ATOM 663 C CA . ARG A 1 86 ? 23.659 16.431 -19.017 1.00 86.25 86 ARG A CA 1
ATOM 664 C C . ARG A 1 86 ? 23.313 16.172 -17.561 1.00 86.25 86 ARG A C 1
ATOM 666 O O . ARG A 1 86 ? 23.432 17.072 -16.738 1.00 86.25 86 ARG A O 1
ATOM 673 N N . ILE A 1 87 ? 22.920 14.940 -17.256 1.00 87.88 87 ILE A N 1
ATOM 674 C CA . ILE A 1 87 ? 22.790 14.471 -15.877 1.00 87.88 87 ILE A CA 1
ATOM 675 C C . ILE A 1 87 ? 24.203 14.163 -15.378 1.00 87.88 87 ILE A C 1
ATOM 677 O O . ILE A 1 87 ? 24.925 13.382 -16.002 1.00 87.88 87 ILE A O 1
ATOM 681 N N . SER A 1 88 ? 24.609 14.827 -14.303 1.00 86.81 88 SER A N 1
ATOM 682 C CA . SER A 1 88 ? 25.924 14.658 -13.685 1.00 86.81 88 SER A CA 1
ATOM 683 C C . SER A 1 88 ? 25.891 13.591 -12.600 1.00 86.81 88 SER A C 1
ATOM 685 O O . SER A 1 88 ? 26.810 12.783 -12.523 1.00 86.81 88 SER A O 1
ATOM 687 N N . ASP A 1 89 ? 24.840 13.590 -11.780 1.00 88.81 89 ASP A N 1
ATOM 688 C CA . ASP A 1 89 ? 24.699 12.675 -10.649 1.00 88.81 89 ASP A CA 1
ATOM 689 C C . ASP A 1 89 ? 23.223 12.476 -10.279 1.00 88.81 89 ASP A C 1
ATOM 691 O O . ASP A 1 89 ? 22.397 13.376 -10.470 1.00 88.81 89 ASP A O 1
ATOM 695 N N . VAL A 1 90 ? 22.904 11.296 -9.751 1.00 91.38 90 VAL A N 1
ATOM 696 C CA . VAL A 1 90 ? 21.582 10.940 -9.226 1.00 91.38 90 VAL A CA 1
ATOM 697 C C . VAL A 1 90 ? 21.787 10.217 -7.905 1.00 91.38 90 VAL A C 1
ATOM 699 O O . VAL A 1 90 ? 22.369 9.136 -7.863 1.00 91.38 90 VAL A O 1
ATOM 702 N N . LYS A 1 91 ? 21.267 10.798 -6.827 1.00 92.25 91 LYS A N 1
ATOM 703 C CA . LYS A 1 91 ? 21.414 10.269 -5.474 1.00 92.25 91 LYS A CA 1
ATOM 704 C C . LYS A 1 91 ? 20.057 10.091 -4.818 1.00 92.25 91 LYS A C 1
ATOM 706 O O . LYS A 1 91 ? 19.193 10.957 -4.926 1.00 92.25 91 LYS A O 1
ATOM 711 N N . VAL A 1 92 ? 19.886 8.989 -4.098 1.00 91.00 92 VAL A N 1
ATOM 712 C CA . VAL A 1 92 ? 18.713 8.756 -3.253 1.00 91.00 92 VAL A CA 1
ATOM 713 C C . VAL A 1 92 ? 19.080 9.065 -1.807 1.00 91.00 92 VAL A C 1
ATOM 715 O O . VAL A 1 92 ? 20.072 8.561 -1.282 1.00 91.00 92 VAL A O 1
ATOM 718 N N . GLU A 1 93 ? 18.293 9.914 -1.158 1.00 89.50 93 GLU A N 1
ATOM 719 C CA . GLU A 1 93 ? 18.469 10.302 0.237 1.00 89.50 93 GLU A CA 1
ATOM 720 C C . GLU A 1 93 ? 17.234 9.916 1.047 1.00 89.50 93 GLU A C 1
ATOM 722 O O . GLU A 1 93 ? 16.103 10.036 0.578 1.00 89.50 93 GLU A O 1
ATOM 727 N N . LYS A 1 94 ? 17.435 9.464 2.286 1.00 83.50 94 LYS A N 1
ATOM 728 C CA . LYS A 1 94 ? 16.332 9.257 3.227 1.00 83.50 94 LYS A CA 1
ATOM 729 C C . LYS A 1 94 ? 15.929 10.595 3.849 1.00 83.50 94 LYS A C 1
ATOM 731 O O . LYS A 1 94 ? 16.769 11.328 4.365 1.00 83.50 94 LYS A O 1
ATOM 736 N N . THR A 1 95 ? 14.642 10.903 3.822 1.00 77.12 95 THR A N 1
ATOM 737 C CA . THR A 1 95 ? 14.019 12.134 4.330 1.00 77.12 95 THR A CA 1
ATOM 738 C C . THR A 1 95 ? 12.778 11.776 5.158 1.00 77.12 95 THR A C 1
ATOM 740 O O . THR A 1 95 ? 12.347 10.629 5.144 1.00 77.12 95 THR A O 1
ATOM 743 N N . TYR A 1 96 ? 12.175 12.724 5.880 1.00 68.19 96 TYR A N 1
ATOM 744 C CA . TYR A 1 96 ? 10.965 12.483 6.678 1.00 68.19 96 TYR A CA 1
ATOM 745 C C . TYR A 1 96 ? 9.818 13.418 6.269 1.00 68.19 96 TYR A C 1
ATOM 747 O O . TYR A 1 96 ? 9.997 14.637 6.219 1.00 68.19 96 TYR A O 1
ATOM 755 N N . LEU A 1 97 ? 8.627 12.863 6.022 1.00 62.50 97 LEU A N 1
ATOM 756 C CA . LEU A 1 97 ? 7.408 13.606 5.662 1.00 62.50 97 LEU A CA 1
ATOM 757 C C . LEU A 1 97 ? 6.751 14.237 6.910 1.00 62.50 97 LEU A C 1
ATOM 759 O O . LEU A 1 97 ? 5.701 13.810 7.376 1.00 62.50 97 LEU A O 1
ATOM 763 N N . GLN A 1 98 ? 7.358 15.274 7.492 1.00 55.97 98 GLN A N 1
ATOM 764 C CA . GLN A 1 98 ? 6.866 15.821 8.769 1.00 55.97 98 GLN A CA 1
ATOM 765 C C . GLN A 1 98 ? 5.526 16.582 8.670 1.00 55.97 98 GLN A C 1
ATOM 767 O O . GLN A 1 98 ? 4.739 16.552 9.612 1.00 55.97 98 GLN A O 1
ATOM 772 N N . LYS A 1 99 ? 5.225 17.258 7.551 1.00 54.34 99 LYS A N 1
ATOM 773 C CA . LYS A 1 99 ? 4.153 18.278 7.524 1.00 54.34 99 LYS A CA 1
ATOM 774 C C . LYS A 1 99 ? 2.736 17.734 7.279 1.00 54.34 99 LYS A C 1
ATOM 776 O O . LYS A 1 99 ? 1.791 18.230 7.877 1.00 54.34 99 LYS A O 1
ATOM 781 N N . THR A 1 100 ? 2.568 16.711 6.440 1.00 54.44 100 THR A N 1
ATOM 782 C CA . THR A 1 100 ? 1.233 16.204 6.044 1.00 54.44 100 THR A CA 1
ATOM 783 C C . THR A 1 100 ? 0.637 15.222 7.063 1.00 54.44 100 THR A C 1
ATOM 785 O O . THR A 1 100 ? -0.582 15.121 7.199 1.00 54.44 100 THR A O 1
ATOM 788 N N . MET A 1 101 ? 1.481 14.508 7.816 1.00 57.34 101 MET A N 1
ATOM 789 C CA . MET A 1 101 ? 1.031 13.576 8.856 1.00 57.34 101 MET A CA 1
ATOM 790 C C . MET A 1 101 ? 0.541 14.277 10.117 1.00 57.34 101 MET A C 1
ATOM 792 O O . MET A 1 101 ? -0.352 13.754 10.779 1.00 57.34 101 MET A O 1
ATOM 796 N N . GLN A 1 102 ? 1.097 15.442 10.457 1.00 64.00 102 GLN A N 1
ATOM 797 C CA . GLN A 1 102 ? 0.773 16.121 11.710 1.00 64.00 102 GLN A CA 1
ATOM 798 C C . GLN A 1 102 ? -0.711 16.511 11.768 1.00 64.00 102 GLN A C 1
ATOM 800 O O . GLN A 1 102 ? -1.368 16.249 12.773 1.00 64.00 102 GLN A O 1
ATOM 805 N N . ASP A 1 103 ? -1.278 16.965 10.647 1.00 71.56 103 ASP A N 1
ATOM 806 C CA . ASP A 1 103 ? -2.711 17.251 10.516 1.00 71.56 103 ASP A CA 1
ATOM 807 C C . ASP A 1 103 ? -3.583 15.988 10.636 1.00 71.56 103 ASP A C 1
ATOM 809 O O . ASP A 1 103 ? -4.663 16.016 11.232 1.00 71.56 103 ASP A O 1
ATOM 813 N N . LYS A 1 104 ? -3.140 14.856 10.068 1.00 75.56 104 LYS A N 1
ATOM 814 C CA . LYS A 1 104 ? -3.890 13.588 10.119 1.00 75.56 104 LYS A CA 1
ATOM 815 C C . LYS A 1 104 ? -3.848 12.972 11.520 1.00 75.56 104 LYS A C 1
ATOM 817 O O . LYS A 1 104 ? -4.883 12.535 12.020 1.00 75.56 104 LYS A O 1
ATOM 822 N N . ILE A 1 105 ? -2.683 12.997 12.168 1.00 79.56 105 ILE A N 1
ATOM 823 C CA . ILE A 1 105 ? -2.494 12.570 13.559 1.00 79.56 105 ILE A CA 1
ATOM 824 C C . ILE A 1 105 ? -3.351 13.433 14.483 1.00 79.56 105 ILE A C 1
ATOM 826 O O . ILE A 1 105 ? -4.075 12.885 15.310 1.00 79.56 105 ILE A O 1
ATOM 830 N N . GLN A 1 106 ? -3.349 14.755 14.296 1.00 82.56 106 GLN A N 1
ATOM 831 C CA . GLN A 1 106 ? -4.162 15.663 15.100 1.00 82.56 106 GLN A CA 1
ATOM 832 C C . GLN A 1 106 ? -5.660 15.363 14.953 1.00 82.56 106 GLN A C 1
ATOM 834 O O . GLN A 1 106 ? -6.361 15.259 15.955 1.00 82.56 106 GLN A O 1
ATOM 839 N N . LYS A 1 107 ? -6.156 15.132 13.728 1.00 87.69 107 LYS A N 1
ATOM 840 C CA . LYS A 1 107 ? -7.561 14.743 13.498 1.00 87.69 107 LYS A CA 1
ATOM 841 C C . LYS A 1 107 ? -7.932 13.425 14.183 1.00 87.69 107 LYS A C 1
ATOM 843 O O . LYS A 1 107 ? -9.007 13.331 14.773 1.00 87.69 107 LYS A O 1
ATOM 848 N N . LEU A 1 108 ? -7.065 12.413 14.112 1.00 87.31 108 LEU A N 1
ATOM 849 C CA . LEU A 1 108 ? -7.304 11.120 14.761 1.00 87.31 108 LEU A CA 1
ATOM 850 C C . LEU A 1 108 ? -7.245 11.224 16.289 1.00 87.31 108 LEU A C 1
ATOM 852 O O . LEU A 1 108 ? -8.073 10.618 16.963 1.00 87.31 108 LEU A O 1
ATOM 856 N N . GLN A 1 109 ? -6.337 12.035 16.837 1.00 88.12 109 GLN A N 1
ATOM 857 C CA . GLN A 1 109 ? -6.289 12.340 18.269 1.00 88.12 109 GLN A CA 1
ATOM 858 C C . GLN A 1 109 ? -7.561 13.055 18.735 1.00 88.12 109 GLN A C 1
ATOM 860 O O . GLN A 1 109 ? -8.154 12.645 19.728 1.00 88.12 109 GLN A O 1
ATOM 865 N N . SER A 1 110 ? -8.041 14.058 17.991 1.00 91.69 110 SER A N 1
ATOM 866 C CA . SER A 1 110 ? -9.310 14.729 18.300 1.00 91.69 110 SER A CA 1
ATOM 867 C C . SER A 1 110 ? -10.505 13.772 18.249 1.00 91.69 110 SER A C 1
ATOM 869 O O . SER A 1 110 ? -11.396 13.863 19.089 1.00 91.69 110 SER A O 1
ATOM 871 N N . ARG A 1 111 ? -10.521 12.827 17.299 1.00 92.75 111 ARG A N 1
ATOM 872 C CA . ARG A 1 111 ? -11.557 11.783 17.232 1.00 92.75 111 ARG A CA 1
ATOM 873 C C . ARG A 1 111 ? -11.475 10.809 18.409 1.00 92.75 111 ARG A C 1
ATOM 875 O O . ARG A 1 111 ? -12.502 10.369 18.909 1.00 92.75 111 ARG A O 1
ATOM 882 N N . LEU A 1 112 ? -10.273 10.449 18.849 1.00 93.88 112 LEU A N 1
ATOM 883 C CA . LEU A 1 112 ? -10.089 9.570 20.002 1.00 93.88 112 LEU A CA 1
ATOM 884 C C . LEU A 1 112 ? -10.559 10.242 21.300 1.00 93.88 112 LEU A C 1
ATOM 886 O O . LEU A 1 112 ? -11.203 9.592 22.124 1.00 93.88 112 LEU A O 1
ATOM 890 N N . GLU A 1 113 ? -10.293 11.540 21.448 1.00 95.31 113 GLU A N 1
ATOM 891 C CA . GLU A 1 113 ? -10.777 12.334 22.579 1.00 95.31 113 GLU A CA 1
ATOM 892 C C . GLU A 1 113 ? -12.310 12.370 22.619 1.00 95.31 113 GLU A C 1
ATOM 894 O O . GLU A 1 113 ? -12.904 12.042 23.646 1.00 95.31 113 GLU A O 1
ATOM 899 N N . SER A 1 114 ? -12.966 12.650 21.486 1.00 96.00 114 SER A N 1
ATOM 900 C CA . SER A 1 114 ? -14.432 12.687 21.431 1.00 96.00 114 SER A CA 1
ATOM 901 C C . SER A 1 114 ? -15.075 11.326 21.718 1.00 96.00 114 SER A C 1
ATOM 903 O O . SER A 1 114 ? -16.087 11.253 22.414 1.00 96.00 114 SER A O 1
ATOM 905 N N . ILE A 1 115 ? -14.475 10.225 21.252 1.00 96.00 115 ILE A N 1
ATOM 906 C CA . ILE A 1 115 ? -14.943 8.870 21.578 1.00 96.00 115 ILE A CA 1
ATOM 907 C C . ILE A 1 115 ? -14.811 8.591 23.083 1.00 96.00 115 ILE A C 1
ATOM 909 O O . ILE A 1 115 ? -15.733 8.036 23.685 1.00 96.00 115 ILE A O 1
ATOM 913 N N . ASN A 1 116 ? -13.696 8.977 23.713 1.00 95.94 116 ASN A N 1
ATOM 914 C CA . ASN A 1 116 ? -13.511 8.808 25.158 1.00 95.94 116 ASN A CA 1
ATOM 915 C C . ASN A 1 116 ? -14.531 9.624 25.965 1.00 95.94 116 ASN A C 1
ATOM 917 O O . ASN A 1 116 ? -15.046 9.127 26.970 1.00 95.94 116 ASN A O 1
ATOM 921 N N . GLU A 1 117 ? -14.848 10.840 25.520 1.00 97.25 117 GLU A N 1
ATOM 922 C CA . GLU A 1 117 ? -15.857 11.691 26.149 1.00 97.25 117 GLU A CA 1
ATOM 923 C C . GLU A 1 117 ? -17.254 11.056 26.081 1.00 97.25 117 GLU A C 1
ATOM 925 O O . GLU A 1 117 ? -17.915 10.930 27.112 1.00 97.25 117 GLU A O 1
ATOM 930 N N . LEU A 1 118 ? -17.653 10.530 24.917 1.00 97.00 118 LEU A N 1
ATOM 931 C CA . LEU A 1 118 ? -18.928 9.820 24.744 1.00 97.00 118 LEU A CA 1
ATOM 932 C C . LEU A 1 118 ? -19.019 8.541 25.591 1.00 97.00 118 LEU A C 1
ATOM 934 O O . LEU A 1 118 ? -20.063 8.246 26.179 1.00 97.00 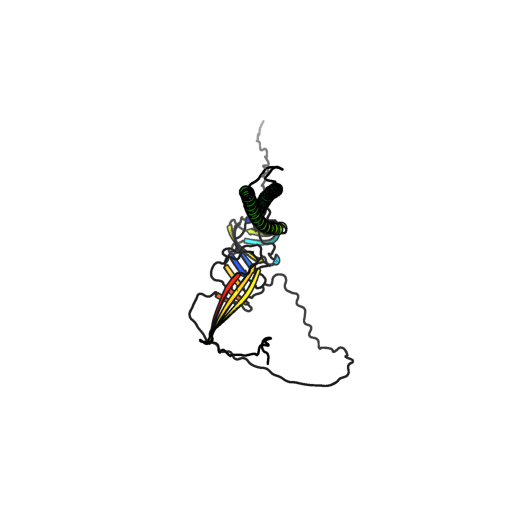118 LEU A O 1
ATOM 938 N N . ILE A 1 119 ? -17.929 7.770 25.691 1.00 97.31 119 ILE A N 1
ATOM 939 C CA . ILE A 1 119 ? -17.877 6.587 26.566 1.00 97.31 119 ILE A CA 1
ATOM 940 C C . ILE A 1 119 ? -18.078 7.002 28.027 1.00 97.31 119 ILE A C 1
ATOM 942 O O . ILE A 1 119 ? -18.845 6.362 28.751 1.00 97.31 119 ILE A O 1
ATOM 946 N N . LYS A 1 120 ? -17.411 8.077 28.462 1.00 97.31 120 LYS A N 1
ATOM 947 C CA . LYS A 1 120 ? -17.530 8.605 29.824 1.00 97.31 120 LYS A CA 1
ATOM 948 C C . LYS A 1 120 ? -18.944 9.111 30.108 1.00 97.31 120 LYS A C 1
ATOM 950 O O . LYS A 1 120 ? -19.483 8.811 31.169 1.00 97.31 120 LYS A O 1
ATOM 955 N N . GLU A 1 121 ? -19.558 9.826 29.169 1.00 97.38 121 GLU A N 1
ATOM 956 C CA . GLU A 1 121 ? -20.937 10.310 29.274 1.00 97.38 121 GLU A CA 1
ATOM 957 C C . GLU A 1 121 ? -21.919 9.151 29.486 1.00 97.38 121 GLU A C 1
ATOM 959 O O . GLU A 1 121 ? -22.656 9.131 30.473 1.00 97.38 121 GLU A O 1
ATOM 964 N N . HIS A 1 122 ? -21.879 8.134 28.620 1.00 96.88 122 HIS A N 1
ATOM 965 C CA . HIS A 1 122 ? -22.758 6.970 28.743 1.00 96.88 122 HIS A CA 1
ATOM 966 C C . HIS A 1 122 ? -22.480 6.150 30.008 1.00 96.88 122 HIS A C 1
ATOM 968 O O . HIS A 1 122 ? -23.415 5.640 30.624 1.00 96.88 122 HIS A O 1
ATOM 974 N N . SER A 1 123 ? -21.219 6.048 30.439 1.00 96.19 123 SER A N 1
ATOM 975 C CA . SER A 1 123 ? -20.867 5.398 31.705 1.00 96.19 123 SER A CA 1
ATOM 976 C C . SER A 1 123 ? -21.461 6.140 32.905 1.00 96.19 123 SER A C 1
ATOM 978 O O . SER A 1 123 ? -22.014 5.504 33.801 1.00 96.19 123 SER A O 1
ATOM 980 N N . ASN A 1 124 ? -21.384 7.473 32.922 1.00 97.25 124 ASN A N 1
ATOM 981 C CA . ASN A 1 124 ? -21.970 8.291 33.983 1.00 97.25 124 ASN A CA 1
ATOM 982 C C . ASN A 1 124 ? -23.498 8.151 34.018 1.00 97.25 124 ASN A C 1
ATOM 984 O O . ASN A 1 124 ? -24.087 8.056 35.095 1.00 97.25 124 ASN A O 1
ATOM 988 N N . GLU A 1 125 ? -24.140 8.093 32.848 1.00 96.88 125 GLU A N 1
ATOM 989 C CA . GLU A 1 125 ? -25.583 7.876 32.738 1.00 96.88 125 GLU A CA 1
ATOM 990 C C . GLU A 1 125 ? -25.991 6.505 33.303 1.00 96.88 125 GLU A C 1
ATOM 992 O O . GLU A 1 125 ? -26.936 6.421 34.089 1.00 96.88 125 GLU A O 1
ATOM 997 N N . ILE A 1 126 ? -25.238 5.441 32.999 1.00 97.38 126 ILE A N 1
ATOM 998 C CA . ILE A 1 126 ? -25.448 4.114 33.599 1.00 97.38 126 ILE A CA 1
ATOM 999 C C . ILE A 1 126 ? -25.285 4.170 35.125 1.00 97.38 126 ILE A C 1
ATOM 1001 O O . ILE A 1 126 ? -26.120 3.623 35.847 1.00 97.38 126 ILE A O 1
ATOM 1005 N N . SER A 1 127 ? -24.261 4.852 35.648 1.00 96.81 127 SER A N 1
ATOM 1006 C CA . SER A 1 127 ? -24.065 5.009 37.098 1.00 96.81 127 SER A CA 1
ATOM 1007 C C . SER A 1 127 ? -25.233 5.734 37.781 1.00 96.81 127 SER A C 1
ATOM 1009 O O . SER A 1 127 ? -25.658 5.331 38.870 1.00 96.81 127 SER A O 1
ATOM 1011 N N . ALA A 1 128 ? -25.801 6.759 37.141 1.00 96.50 128 ALA A N 1
ATOM 1012 C CA . ALA A 1 128 ? -26.983 7.460 37.640 1.00 96.50 128 ALA A CA 1
ATOM 1013 C C . ALA A 1 128 ? -28.237 6.562 37.630 1.00 96.50 128 ALA A C 1
ATOM 1015 O O . ALA A 1 128 ? -29.003 6.543 38.601 1.00 96.50 128 ALA A O 1
ATOM 1016 N N . ILE A 1 129 ? -28.425 5.766 36.571 1.00 95.81 129 ILE A N 1
ATOM 1017 C CA . ILE A 1 129 ? -29.524 4.793 36.474 1.00 95.81 129 ILE A CA 1
ATOM 1018 C C . ILE A 1 129 ? -29.374 3.709 37.546 1.00 95.81 129 ILE A C 1
ATOM 1020 O O . ILE A 1 129 ? -30.339 3.403 38.239 1.00 95.81 129 ILE A O 1
ATOM 1024 N N . ASN A 1 130 ? -28.170 3.174 37.754 1.00 94.81 130 ASN A N 1
ATOM 1025 C CA . ASN A 1 130 ? -27.905 2.172 38.788 1.00 94.81 130 ASN A CA 1
ATOM 1026 C C . ASN A 1 130 ? -28.189 2.705 40.198 1.00 94.81 130 ASN A C 1
ATOM 1028 O O . ASN A 1 130 ? -28.798 2.004 41.004 1.00 94.81 130 ASN A O 1
ATOM 1032 N N . SER A 1 131 ? -27.834 3.962 40.472 1.00 94.38 131 SER A N 1
ATOM 1033 C CA . SER A 1 131 ? -28.180 4.622 41.740 1.00 94.38 131 SER A CA 1
ATOM 1034 C C . SER A 1 131 ? -29.701 4.748 41.911 1.00 94.38 131 SER A C 1
ATOM 1036 O O . SER A 1 131 ? -30.232 4.517 42.996 1.00 94.38 131 SER A O 1
ATOM 1038 N N . SER A 1 132 ? -30.420 5.039 40.820 1.00 91.69 132 SER A N 1
ATOM 1039 C CA . SER A 1 132 ? -31.890 5.084 40.810 1.00 91.69 132 SER A CA 1
ATOM 1040 C C . SER A 1 132 ? -32.508 3.700 41.034 1.00 91.69 132 SER A C 1
ATOM 1042 O O . SER A 1 132 ? -33.460 3.568 41.799 1.00 91.69 132 SER A O 1
ATOM 1044 N N . ILE A 1 133 ? -31.945 2.649 40.430 1.00 92.75 133 ILE A N 1
ATOM 1045 C CA . ILE A 1 133 ? -32.355 1.254 40.649 1.00 92.75 133 ILE A CA 1
ATOM 1046 C C . ILE A 1 133 ? -32.158 0.860 42.116 1.00 92.75 133 ILE A C 1
ATOM 1048 O O . ILE A 1 133 ? -33.051 0.256 42.710 1.00 92.75 133 ILE A O 1
ATOM 1052 N N . GLU A 1 134 ? -31.015 1.195 42.719 1.00 92.06 134 GLU A N 1
ATOM 1053 C CA . GLU A 1 134 ? -30.778 0.940 44.143 1.00 92.06 134 GLU A CA 1
ATOM 1054 C C . GLU A 1 134 ? -31.784 1.656 45.042 1.00 92.06 134 GLU A C 1
ATOM 1056 O O . GLU A 1 134 ? -32.295 1.054 45.988 1.00 92.06 134 GLU A O 1
ATOM 1061 N N . PHE A 1 135 ? -32.083 2.920 44.741 1.00 90.75 135 PHE A N 1
ATOM 1062 C CA . PHE A 1 135 ? -33.090 3.685 45.463 1.00 90.75 135 PHE A CA 1
ATOM 1063 C C . PHE A 1 135 ? -34.470 3.019 45.363 1.00 90.75 135 PHE A C 1
ATOM 1065 O O . PHE A 1 135 ? -35.104 2.762 46.387 1.00 90.75 135 PHE A O 1
ATOM 1072 N N . LEU A 1 136 ? -34.901 2.645 44.153 1.00 87.81 136 LEU A N 1
ATOM 1073 C CA . LEU A 1 136 ? -36.178 1.960 43.925 1.00 87.81 136 LEU A CA 1
ATOM 1074 C C . LEU A 1 136 ? -36.260 0.621 44.671 1.00 87.81 136 LEU A C 1
ATOM 1076 O O . LEU A 1 136 ? -37.298 0.311 45.245 1.00 87.81 136 LEU A O 1
ATOM 1080 N N . LYS A 1 137 ? -35.164 -0.146 44.735 1.00 85.19 137 LYS A N 1
ATOM 1081 C CA . LYS A 1 137 ? -35.101 -1.416 45.485 1.00 85.19 137 LYS A CA 1
ATOM 1082 C C . LYS A 1 137 ? -35.210 -1.240 47.001 1.00 85.19 137 LYS A C 1
ATOM 1084 O O . LYS A 1 137 ? -35.695 -2.140 47.679 1.00 85.19 137 LYS A O 1
ATOM 1089 N N . LYS A 1 138 ? -34.725 -0.116 47.535 1.00 86.50 138 LYS A N 1
ATOM 1090 C CA . LYS A 1 138 ? -34.736 0.200 48.974 1.00 86.50 138 LYS A CA 1
ATOM 1091 C C . LYS A 1 138 ? -35.998 0.954 49.409 1.00 86.50 138 LYS A C 1
ATOM 1093 O O . LYS A 1 138 ? -36.211 1.132 50.606 1.00 86.50 138 LYS A O 1
ATOM 1098 N N . THR A 1 139 ? -36.819 1.414 48.466 1.00 80.00 139 THR A N 1
ATOM 1099 C CA . THR A 1 139 ? -38.020 2.197 48.766 1.00 80.00 139 THR A CA 1
ATOM 1100 C C . THR A 1 139 ? -39.087 1.297 49.384 1.00 80.00 139 THR A C 1
ATOM 1102 O O . THR A 1 139 ? -39.588 0.381 48.737 1.00 80.00 139 THR A O 1
ATOM 1105 N N . VAL A 1 140 ? -39.454 1.573 50.637 1.00 72.00 140 VAL A N 1
ATOM 1106 C CA . VAL A 1 140 ? -40.619 0.965 51.288 1.00 72.00 140 VAL A CA 1
ATOM 1107 C C . VAL A 1 140 ? -41.796 1.936 51.128 1.00 72.00 140 VAL A C 1
ATOM 1109 O O . VAL A 1 140 ? -41.749 3.024 51.700 1.00 72.00 140 VAL A O 1
ATOM 1112 N N . PRO A 1 141 ? -42.839 1.592 50.354 1.00 69.62 141 PRO A N 1
ATOM 1113 C CA . PRO A 1 141 ? -43.935 2.513 50.028 1.00 69.62 141 PRO A CA 1
ATOM 1114 C C . PRO A 1 141 ? -44.829 2.908 51.205 1.00 69.62 141 PRO A C 1
ATOM 1116 O O . PRO A 1 141 ? -45.530 3.913 51.112 1.00 69.62 141 PRO A O 1
ATOM 1119 N N . PHE A 1 142 ? -44.834 2.129 52.290 1.00 76.06 142 PHE A N 1
ATOM 1120 C CA . PHE A 1 142 ? -45.790 2.292 53.383 1.00 76.06 142 PHE A CA 1
ATOM 1121 C C . PHE A 1 142 ? -45.071 2.362 54.743 1.00 76.06 142 PHE A C 1
ATOM 1123 O O . PHE A 1 142 ? -44.284 1.464 55.056 1.00 76.06 142 PHE A O 1
ATOM 1130 N N . PRO A 1 143 ? -45.321 3.399 55.567 1.00 74.69 143 PRO A N 1
ATOM 1131 C CA . PRO A 1 143 ? -44.838 3.457 56.940 1.00 74.69 143 PRO A CA 1
ATOM 1132 C C . PRO A 1 143 ? -45.372 2.284 57.769 1.00 74.69 143 PRO A C 1
ATOM 1134 O O . PRO A 1 143 ? -46.484 1.795 57.549 1.00 74.69 143 PRO A O 1
ATOM 1137 N N . GLN A 1 144 ? -44.587 1.844 58.757 1.00 68.62 144 GLN A N 1
ATOM 1138 C CA . GLN A 1 144 ? -45.031 0.785 59.660 1.00 68.62 144 GLN A CA 1
ATOM 1139 C C . GLN A 1 144 ? -46.323 1.210 60.375 1.00 68.62 144 GLN A C 1
ATOM 1141 O O . GLN A 1 144 ? -46.393 2.302 60.935 1.00 68.62 144 GLN A O 1
ATOM 1146 N N . ASN A 1 145 ? -47.325 0.323 60.355 1.00 68.25 145 ASN A N 1
ATOM 1147 C CA . ASN A 1 145 ? -48.670 0.465 60.942 1.00 68.25 145 ASN A CA 1
ATOM 1148 C C . ASN A 1 145 ? -49.742 1.202 60.112 1.00 68.25 145 ASN A C 1
ATOM 1150 O O . ASN A 1 145 ? -50.840 1.427 60.625 1.00 68.25 145 ASN A O 1
ATOM 1154 N N . GLN A 1 146 ? -49.505 1.525 58.836 1.00 76.50 146 GLN A N 1
ATOM 1155 C CA . GLN A 1 146 ? -50.577 2.010 57.957 1.00 76.50 146 GLN A CA 1
ATOM 1156 C C . GLN A 1 146 ? -51.421 0.838 57.422 1.00 76.50 146 GLN A C 1
ATOM 1158 O O . GLN A 1 146 ? -50.881 -0.156 56.942 1.00 76.50 146 GLN A O 1
ATOM 1163 N N . LYS A 1 147 ? -52.757 0.936 57.494 1.00 75.56 147 LYS A N 1
ATOM 1164 C CA . LYS A 1 147 ? -53.650 -0.009 56.801 1.00 75.56 147 LYS A CA 1
ATOM 1165 C C . LYS A 1 147 ? -53.610 0.305 55.307 1.00 75.56 147 LYS A C 1
ATOM 1167 O O . LYS A 1 147 ? -54.030 1.387 54.912 1.00 75.56 147 LYS A O 1
ATOM 1172 N N . VAL A 1 148 ? -53.104 -0.634 54.516 1.00 79.44 148 VAL A N 1
ATOM 1173 C CA . VAL A 1 148 ? -52.958 -0.508 53.061 1.00 79.44 148 VAL A CA 1
ATOM 1174 C C 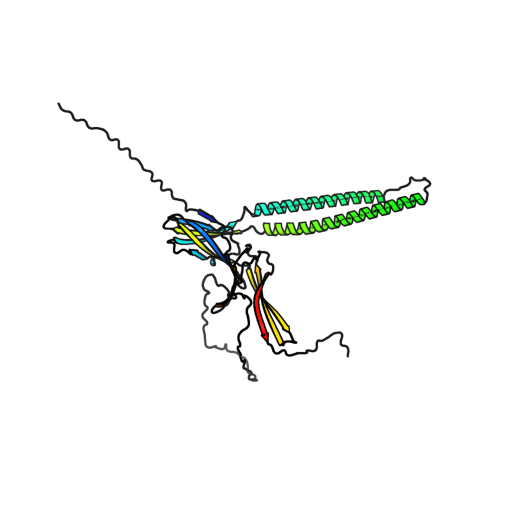. VAL A 1 148 ? -53.935 -1.456 52.378 1.00 79.44 148 VAL A C 1
ATOM 1176 O O . VAL A 1 148 ? -54.134 -2.584 52.833 1.00 79.44 148 VAL A O 1
ATOM 1179 N N . THR A 1 149 ? -54.555 -1.009 51.292 1.00 84.19 149 THR A N 1
ATOM 1180 C CA . THR A 1 149 ? -55.431 -1.847 50.469 1.00 84.19 149 THR A CA 1
ATOM 1181 C C . THR A 1 149 ? -54.625 -2.682 49.470 1.00 84.19 149 THR A C 1
ATOM 1183 O O . THR A 1 149 ? -53.543 -2.291 49.031 1.00 84.19 149 THR A O 1
ATOM 1186 N N . GLN A 1 150 ? -55.165 -3.830 49.049 1.00 83.00 150 GLN A N 1
ATOM 1187 C CA . GLN A 1 150 ? -54.524 -4.681 48.036 1.00 83.00 150 GLN A CA 1
ATOM 1188 C C . GLN A 1 150 ? -54.258 -3.923 46.720 1.00 83.00 150 GLN A C 1
ATOM 1190 O O . GLN A 1 150 ? -53.195 -4.076 46.123 1.00 83.00 150 GLN A O 1
ATOM 1195 N N . SER A 1 151 ? -55.183 -3.050 46.305 1.00 85.12 151 SER A N 1
ATOM 1196 C CA . SER A 1 151 ? -55.043 -2.251 45.081 1.00 85.12 151 SER A CA 1
ATOM 1197 C C . SER A 1 151 ? -53.865 -1.269 45.131 1.00 85.12 151 SER A C 1
ATOM 1199 O O . SER A 1 151 ? -53.237 -1.023 44.103 1.00 85.12 151 SER A O 1
ATOM 1201 N N . GLU A 1 152 ? -53.555 -0.696 46.298 1.00 82.88 152 GLU A N 1
ATOM 1202 C CA . GLU A 1 152 ? -52.419 0.222 46.472 1.00 82.88 152 GLU A CA 1
ATOM 1203 C C . GLU A 1 152 ? -51.083 -0.526 46.404 1.00 82.88 152 GLU A C 1
ATOM 1205 O O . GLU A 1 152 ? -50.134 -0.052 45.776 1.00 82.88 152 GLU A O 1
ATOM 1210 N N . VAL A 1 153 ? -51.023 -1.728 46.988 1.00 84.12 153 VAL A N 1
ATOM 1211 C CA . VAL A 1 153 ? -49.846 -2.608 46.915 1.00 84.12 153 VAL A CA 1
ATOM 1212 C C . VAL A 1 153 ? -49.594 -3.056 45.474 1.00 84.12 153 VAL A C 1
ATOM 1214 O O . VAL A 1 153 ? -48.469 -2.948 44.986 1.00 84.12 153 VAL A O 1
ATOM 1217 N N . GLU A 1 154 ? -50.632 -3.502 44.763 1.00 86.06 154 GLU A N 1
ATOM 1218 C CA . GLU A 1 154 ? -50.530 -3.902 43.354 1.00 86.06 154 GLU A CA 1
ATOM 1219 C C . GLU A 1 154 ? -50.134 -2.731 42.443 1.00 86.06 154 GLU A C 1
ATOM 1221 O O . GLU A 1 154 ? -49.318 -2.900 41.533 1.00 86.06 154 GLU A O 1
ATOM 1226 N N . GLY A 1 155 ? -50.672 -1.532 42.689 1.00 87.12 155 GLY A N 1
ATOM 1227 C CA . GLY A 1 155 ? -50.311 -0.321 41.951 1.00 87.12 155 GLY A CA 1
ATOM 1228 C C . GLY A 1 155 ? -48.839 0.054 42.130 1.00 87.12 155 GLY A C 1
ATOM 1229 O O . GLY A 1 155 ? -48.149 0.340 41.148 1.00 87.12 155 GLY A O 1
ATOM 1230 N N . HIS A 1 156 ? -48.332 -0.012 43.364 1.00 86.31 156 HIS A N 1
ATOM 1231 C CA . HIS A 1 156 ? -46.923 0.252 43.643 1.00 86.31 156 HIS A CA 1
ATOM 1232 C C . HIS A 1 156 ? -46.002 -0.822 43.045 1.00 86.31 156 HIS A C 1
ATOM 1234 O O . HIS A 1 156 ? -45.000 -0.483 42.417 1.00 86.31 156 HIS A O 1
ATOM 1240 N N . ALA A 1 157 ? -46.361 -2.105 43.162 1.00 86.00 157 ALA A N 1
ATOM 1241 C CA . ALA A 1 157 ? -45.597 -3.202 42.568 1.00 86.00 157 ALA A CA 1
ATOM 1242 C C . ALA A 1 157 ? -45.468 -3.046 41.043 1.00 86.00 157 ALA A C 1
ATOM 1244 O O . ALA A 1 157 ? -44.359 -3.104 40.513 1.00 86.00 157 ALA A O 1
ATOM 1245 N N . LYS A 1 158 ? -46.573 -2.735 40.347 1.00 90.88 158 LYS A N 1
ATOM 1246 C CA . LYS A 1 158 ? -46.568 -2.457 38.899 1.00 90.88 158 LYS A CA 1
ATOM 1247 C C . LYS A 1 158 ? -45.724 -1.235 38.537 1.00 90.88 158 LYS A 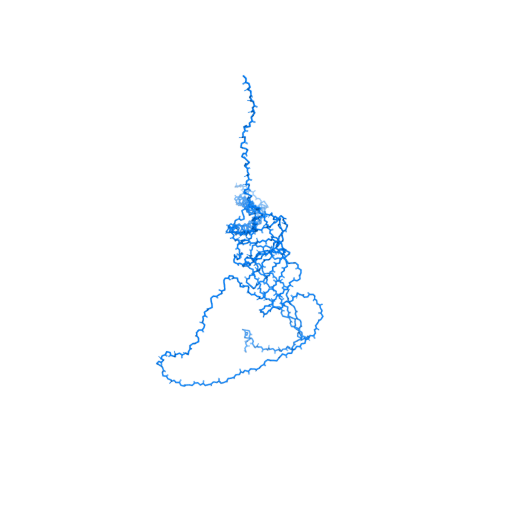C 1
ATOM 1249 O O . LYS A 1 158 ? -45.059 -1.231 37.502 1.00 90.88 158 LYS A O 1
ATOM 1254 N N . PHE A 1 159 ? -45.736 -0.189 39.366 1.00 90.19 159 PHE A N 1
ATOM 1255 C CA . PHE A 1 159 ? -44.894 0.991 39.157 1.00 90.19 159 PHE A CA 1
ATOM 1256 C C . PHE A 1 159 ? -43.400 0.654 39.261 1.00 90.19 159 PHE A C 1
ATOM 1258 O O . PHE A 1 159 ? -42.625 1.061 38.391 1.00 90.19 159 PHE A O 1
ATOM 1265 N N . ILE A 1 160 ? -43.000 -0.105 40.286 1.00 89.81 160 ILE A N 1
ATOM 1266 C CA . ILE A 1 160 ? -41.612 -0.546 40.472 1.00 89.81 160 ILE A CA 1
ATOM 1267 C C . ILE A 1 160 ? -41.183 -1.469 39.332 1.00 89.81 160 ILE A C 1
ATOM 1269 O O . ILE A 1 160 ? -40.131 -1.238 38.741 1.00 89.81 160 ILE A O 1
ATOM 1273 N N . GLU A 1 161 ? -42.006 -2.452 38.968 1.00 91.06 161 GLU A N 1
ATOM 1274 C CA . GLU A 1 161 ? -41.738 -3.364 37.852 1.00 91.06 161 GLU A CA 1
ATOM 1275 C C . GLU A 1 161 ? -41.507 -2.592 36.544 1.00 91.06 161 GLU A C 1
ATOM 1277 O O . GLU A 1 161 ? -40.472 -2.758 35.894 1.00 91.06 161 GLU A O 1
ATOM 1282 N N . LYS A 1 162 ? -42.414 -1.667 36.202 1.00 94.25 162 LYS A N 1
ATOM 1283 C CA . LYS A 1 162 ? -42.302 -0.835 34.997 1.00 94.25 162 LYS A CA 1
ATOM 1284 C C . LYS A 1 162 ? -41.066 0.067 35.024 1.00 94.25 162 LYS A C 1
ATOM 1286 O O . LYS A 1 162 ? -40.387 0.206 34.008 1.00 94.25 162 LYS A O 1
ATOM 1291 N N . SER A 1 163 ? -40.761 0.674 36.171 1.00 92.56 163 SER A N 1
ATOM 1292 C CA . SER A 1 163 ? -39.615 1.580 36.324 1.00 92.56 163 SER A CA 1
ATOM 1293 C C . SER A 1 163 ? -38.280 0.835 36.258 1.00 92.56 163 SER A C 1
ATOM 1295 O O . SER A 1 163 ? -37.334 1.316 35.630 1.00 92.56 163 SER A O 1
ATOM 1297 N N . LEU A 1 164 ? -38.206 -0.359 36.856 1.00 93.44 164 LEU A N 1
ATOM 1298 C CA . LEU A 1 164 ? -37.030 -1.226 36.799 1.00 93.44 164 LEU A CA 1
ATOM 1299 C C . LEU A 1 164 ? -36.819 -1.767 35.387 1.00 93.44 164 LEU A C 1
ATOM 1301 O O . LEU A 1 164 ? -35.709 -1.665 34.874 1.00 93.44 164 LEU A O 1
ATOM 1305 N N . SER A 1 165 ? -37.871 -2.272 34.738 1.00 95.00 165 SER A N 1
ATOM 1306 C CA . SER A 1 165 ? -37.806 -2.743 33.351 1.00 95.00 165 SER A CA 1
ATOM 1307 C C . SER A 1 165 ? -37.306 -1.639 32.413 1.00 95.00 165 SER A C 1
ATOM 1309 O O . SER A 1 165 ? -36.326 -1.847 31.701 1.00 95.00 165 SER A O 1
ATOM 1311 N N . ALA A 1 166 ? -37.873 -0.430 32.494 1.00 95.62 166 ALA A N 1
ATOM 1312 C CA . ALA A 1 166 ? -37.421 0.704 31.689 1.00 95.62 166 ALA A CA 1
ATOM 1313 C C . ALA A 1 166 ? -35.962 1.114 31.981 1.00 95.62 166 ALA A C 1
ATOM 1315 O O . ALA A 1 166 ? -35.227 1.485 31.063 1.00 95.62 166 ALA A O 1
ATOM 1316 N N . SER A 1 167 ? -35.530 1.041 33.246 1.00 95.56 167 SER A N 1
ATOM 1317 C CA . SER A 1 167 ? -34.146 1.332 33.641 1.00 95.56 167 SER A CA 1
ATOM 1318 C C . SER A 1 167 ? -33.168 0.302 33.074 1.00 95.56 167 SER A C 1
ATOM 1320 O O . SER A 1 167 ? -32.162 0.689 32.483 1.00 95.56 167 SER A O 1
ATOM 1322 N N . TYR A 1 168 ? -33.482 -0.993 33.176 1.00 95.06 168 TYR A N 1
ATOM 1323 C CA . TYR A 1 168 ? -32.658 -2.067 32.615 1.00 95.06 168 TYR A CA 1
ATOM 1324 C C . TYR A 1 168 ? -32.571 -1.991 31.086 1.00 95.06 168 TYR A C 1
ATOM 1326 O O . TYR A 1 168 ? -31.476 -2.111 30.535 1.00 95.06 168 TYR A O 1
ATOM 1334 N N . ASP A 1 169 ? -33.678 -1.693 30.403 1.00 97.00 169 ASP A N 1
ATOM 1335 C CA . ASP A 1 169 ? -33.689 -1.486 28.950 1.00 97.00 169 ASP A CA 1
ATOM 1336 C C . ASP A 1 169 ? -32.797 -0.312 28.527 1.00 97.00 169 ASP A C 1
ATOM 1338 O O . ASP A 1 169 ? -32.097 -0.375 27.510 1.00 97.00 169 ASP A O 1
ATOM 1342 N N . ARG A 1 170 ? -32.813 0.784 29.296 1.00 96.81 170 ARG A N 1
ATOM 1343 C CA . ARG A 1 170 ? -31.958 1.949 29.036 1.00 96.81 170 ARG A CA 1
ATOM 1344 C C . ARG A 1 170 ? -30.487 1.611 29.261 1.00 96.81 170 ARG A C 1
ATOM 1346 O O . ARG A 1 170 ? -29.674 1.935 28.396 1.00 96.81 170 ARG A O 1
ATOM 1353 N N . THR A 1 171 ? -30.158 0.910 30.347 1.00 97.12 171 THR A N 1
ATOM 1354 C CA . THR A 1 171 ? -28.798 0.424 30.619 1.00 97.12 171 THR A CA 1
ATOM 1355 C C . THR A 1 171 ? -28.291 -0.462 29.483 1.00 97.12 171 THR A C 1
ATOM 1357 O O . THR A 1 171 ? -27.248 -0.162 28.910 1.00 97.12 171 THR A O 1
ATOM 1360 N N . ALA A 1 172 ? -29.065 -1.462 29.050 1.00 97.06 172 ALA A N 1
ATOM 1361 C CA . ALA A 1 172 ? -28.674 -2.355 27.956 1.00 97.06 172 ALA A CA 1
ATOM 1362 C C . ALA A 1 172 ? -28.441 -1.606 26.626 1.00 97.06 172 ALA A C 1
ATOM 1364 O O . ALA A 1 172 ? -27.539 -1.938 25.848 1.00 97.06 172 ALA A O 1
ATOM 1365 N N . LYS A 1 173 ? -29.231 -0.562 26.337 1.00 97.75 173 LYS A N 1
ATOM 1366 C CA . LYS A 1 173 ? -29.016 0.301 25.161 1.00 97.75 173 LYS A CA 1
ATOM 1367 C C . LYS A 1 173 ? -27.717 1.103 25.267 1.00 97.75 173 LYS A C 1
ATOM 1369 O O . LYS A 1 173 ? -27.002 1.211 24.271 1.00 97.75 173 LYS A O 1
ATOM 1374 N N . LEU A 1 174 ? -27.409 1.659 26.439 1.00 97.50 174 LEU A N 1
ATOM 1375 C CA . LEU A 1 174 ? -26.180 2.422 26.680 1.00 97.50 174 LEU A CA 1
ATOM 1376 C C . LEU A 1 174 ? -24.937 1.525 26.648 1.00 97.50 174 LEU A C 1
ATOM 1378 O O . LEU A 1 174 ? -23.955 1.882 26.003 1.00 97.50 174 LEU A O 1
ATOM 1382 N N . GLU A 1 175 ? -24.995 0.327 27.231 1.00 97.06 175 GLU A N 1
ATOM 1383 C CA . GLU A 1 175 ? -23.912 -0.664 27.168 1.00 97.06 175 GLU A CA 1
ATOM 1384 C C . GLU A 1 175 ? -23.589 -1.064 25.724 1.00 97.06 175 GLU A C 1
ATOM 1386 O O . GLU A 1 175 ? -22.423 -1.111 25.330 1.00 97.06 175 GLU A O 1
ATOM 1391 N N . ASN A 1 176 ? -24.614 -1.267 24.890 1.00 97.44 176 ASN A N 1
ATOM 1392 C CA . ASN A 1 176 ? -24.418 -1.532 23.465 1.00 97.44 176 ASN A CA 1
ATOM 1393 C C . ASN A 1 176 ? -23.762 -0.355 22.726 1.00 97.44 176 ASN A C 1
ATOM 1395 O O . ASN A 1 176 ? -22.927 -0.578 21.846 1.00 97.44 176 ASN A O 1
ATOM 1399 N N . LYS A 1 177 ? -24.103 0.894 23.071 1.00 97.31 177 LYS A N 1
ATOM 1400 C CA . LYS A 1 177 ? -23.421 2.078 22.519 1.00 97.31 177 LYS A CA 1
ATOM 1401 C C . LYS A 1 177 ? -21.957 2.128 22.954 1.00 97.31 177 LYS A C 1
ATOM 1403 O O . LYS A 1 177 ? -21.090 2.295 22.104 1.00 97.31 177 LYS A O 1
ATOM 1408 N N . ILE A 1 178 ? -21.678 1.915 24.242 1.00 97.56 178 ILE A N 1
ATOM 1409 C CA . ILE A 1 178 ? -20.313 1.859 24.786 1.00 97.56 178 ILE A CA 1
ATOM 1410 C C . ILE A 1 178 ? -19.501 0.757 24.099 1.00 97.56 178 ILE A C 1
ATOM 1412 O O . ILE A 1 178 ? -18.338 0.972 23.764 1.00 97.56 178 ILE A O 1
ATOM 1416 N N . LYS A 1 179 ? -20.093 -0.414 23.841 1.00 97.50 179 LYS A N 1
ATOM 1417 C CA . LYS A 1 179 ? -19.425 -1.497 23.112 1.00 97.50 179 LYS A CA 1
ATOM 1418 C C . LYS A 1 179 ? -19.001 -1.055 21.707 1.00 97.50 179 LYS A C 1
ATOM 1420 O O . LYS A 1 179 ? -17.832 -1.206 21.365 1.00 97.50 179 LYS A O 1
ATOM 1425 N N . LYS A 1 180 ? -19.914 -0.456 20.933 1.00 96.88 180 LYS A N 1
ATOM 1426 C CA . LYS A 1 180 ? -19.613 0.066 19.586 1.00 96.88 180 LYS A CA 1
ATOM 1427 C C . LYS A 1 180 ? -18.536 1.151 19.615 1.00 96.88 180 LYS A C 1
ATOM 1429 O O . LYS A 1 180 ? -17.605 1.103 18.821 1.00 96.88 180 LYS A O 1
ATOM 1434 N N . LEU A 1 181 ? -18.618 2.084 20.566 1.00 97.12 181 LEU A N 1
ATOM 1435 C CA . LEU A 1 181 ? -17.605 3.129 20.748 1.00 97.12 181 LEU A CA 1
ATOM 1436 C C . LEU A 1 181 ? -16.231 2.544 21.104 1.00 97.12 181 LEU A C 1
ATOM 1438 O O . LEU A 1 181 ? -15.218 3.045 20.634 1.00 97.12 181 LEU A O 1
ATOM 1442 N N . ASN A 1 182 ? -16.169 1.467 21.893 1.00 95.25 182 ASN A N 1
ATOM 1443 C CA . ASN A 1 182 ? -14.909 0.782 22.196 1.00 95.25 182 ASN A CA 1
ATOM 1444 C C . ASN A 1 182 ? -14.324 0.041 20.985 1.00 95.25 182 ASN A C 1
ATOM 1446 O O . ASN A 1 182 ? -13.104 -0.006 20.831 1.00 95.25 182 ASN A O 1
ATOM 1450 N N . GLU A 1 183 ? -15.163 -0.545 20.130 1.00 94.06 183 GLU A N 1
ATOM 1451 C CA . GLU A 1 183 ? -14.722 -1.126 18.855 1.00 94.06 183 GLU A CA 1
ATOM 1452 C C . GLU A 1 183 ? -14.132 -0.039 17.945 1.00 94.06 183 GLU A C 1
ATOM 1454 O O . GLU A 1 183 ? -13.037 -0.206 17.407 1.00 94.06 183 GLU A O 1
ATOM 1459 N N . GLU A 1 184 ? -14.804 1.111 17.855 1.00 93.12 184 GLU A N 1
ATOM 1460 C CA . GLU A 1 184 ? -14.337 2.270 17.094 1.00 93.12 184 GLU A CA 1
ATOM 1461 C C . GLU A 1 184 ? -13.036 2.848 17.672 1.00 93.12 184 GLU A C 1
ATOM 1463 O O . GLU A 1 184 ? -12.079 3.080 16.934 1.00 93.12 184 GLU A O 1
ATOM 1468 N N . LYS A 1 185 ? -12.950 2.987 19.001 1.00 93.44 185 LYS A N 1
ATOM 1469 C CA . LYS A 1 185 ? -11.739 3.404 19.718 1.00 93.44 185 LYS A CA 1
ATOM 1470 C C . LYS A 1 185 ? -10.551 2.519 19.363 1.00 93.44 185 LYS A C 1
ATOM 1472 O O . LYS A 1 185 ? -9.505 3.038 18.995 1.00 93.44 185 LYS A O 1
ATOM 1477 N N . ARG A 1 186 ? -10.716 1.193 19.417 1.00 90.94 186 ARG A N 1
ATOM 1478 C CA . ARG A 1 186 ? -9.652 0.243 19.053 1.00 90.94 186 ARG A CA 1
ATOM 1479 C C . ARG A 1 186 ? -9.220 0.403 17.599 1.00 90.94 186 ARG A C 1
ATOM 1481 O O . ARG A 1 186 ? -8.030 0.309 17.312 1.00 90.94 186 ARG A O 1
ATOM 1488 N N . ALA A 1 187 ? -10.158 0.644 16.682 1.00 89.12 187 ALA A N 1
ATOM 1489 C CA . ALA A 1 187 ? -9.829 0.897 15.282 1.00 89.12 187 ALA A CA 1
ATOM 1490 C C . ALA A 1 187 ? -8.981 2.173 15.124 1.00 89.12 187 ALA A C 1
ATOM 1492 O O . ALA A 1 187 ? -7.939 2.126 14.473 1.00 89.12 187 ALA A O 1
ATOM 1493 N N . VAL A 1 188 ? -9.368 3.272 15.783 1.00 89.12 188 VAL A N 1
ATOM 1494 C CA . VAL A 1 188 ? -8.611 4.538 15.763 1.00 89.12 188 VAL A CA 1
ATOM 1495 C C . VAL A 1 188 ? -7.244 4.401 16.445 1.00 89.12 188 VAL A C 1
ATOM 1497 O O . VAL A 1 188 ? -6.251 4.908 15.930 1.00 89.12 188 VAL A O 1
ATOM 1500 N N . GLU A 1 189 ? -7.152 3.689 17.571 1.00 86.50 189 GLU A N 1
ATOM 1501 C CA . GLU A 1 189 ? -5.883 3.413 18.263 1.00 86.50 189 GLU A CA 1
ATOM 1502 C C . GLU A 1 189 ? -4.930 2.585 17.397 1.00 86.50 189 GLU A C 1
ATOM 1504 O O . GLU A 1 189 ? -3.733 2.871 17.347 1.00 86.50 189 GLU A O 1
ATOM 1509 N N . ASN A 1 190 ? -5.451 1.591 16.674 1.00 82.38 190 ASN A N 1
ATOM 1510 C CA . ASN A 1 190 ? -4.665 0.817 15.720 1.00 82.38 190 ASN A CA 1
ATOM 1511 C C . ASN A 1 190 ? -4.192 1.688 14.550 1.00 82.38 190 ASN A C 1
ATOM 1513 O O . ASN A 1 190 ? -3.021 1.604 14.182 1.00 82.38 190 ASN A O 1
ATOM 1517 N N . GLU A 1 191 ? -5.049 2.561 14.013 1.00 80.00 191 GLU A N 1
ATOM 1518 C CA . GLU A 1 191 ? -4.670 3.507 12.956 1.00 80.00 191 GLU A CA 1
ATOM 1519 C C . GLU A 1 191 ? -3.553 4.453 13.440 1.00 80.00 191 GLU A C 1
ATOM 1521 O O . GLU A 1 191 ? -2.512 4.576 12.791 1.00 80.00 191 GLU A O 1
ATOM 1526 N N . LEU A 1 192 ? -3.689 5.034 14.637 1.00 80.56 192 LEU A N 1
ATOM 1527 C CA . LEU A 1 192 ? -2.651 5.858 15.270 1.00 80.56 192 LEU A CA 1
ATOM 1528 C C . LEU A 1 192 ? -1.357 5.084 15.527 1.00 80.56 192 LEU A C 1
ATOM 1530 O O . LEU A 1 192 ? -0.269 5.627 15.337 1.00 80.56 192 LEU A O 1
ATOM 1534 N N . LYS A 1 193 ? -1.442 3.817 15.942 1.00 74.00 193 LYS A N 1
ATOM 1535 C CA . LYS A 1 193 ? -0.268 2.962 16.133 1.00 74.00 193 LYS A CA 1
ATOM 1536 C C . LYS A 1 193 ? 0.453 2.717 14.812 1.00 74.00 193 LYS A C 1
ATOM 1538 O O . LYS A 1 193 ? 1.666 2.871 14.777 1.00 74.00 193 LYS A O 1
ATOM 1543 N N . THR A 1 194 ? -0.272 2.416 13.734 1.00 69.19 194 THR A N 1
ATOM 1544 C CA . THR A 1 194 ? 0.329 2.243 12.401 1.00 69.19 194 THR A CA 1
ATOM 1545 C C . THR A 1 194 ? 0.978 3.530 11.893 1.00 69.19 194 THR A C 1
ATOM 1547 O O . THR A 1 194 ? 2.107 3.495 11.413 1.00 69.19 194 THR A O 1
ATOM 1550 N N . LEU A 1 195 ? 0.322 4.676 12.102 1.00 66.44 195 LEU A N 1
ATOM 1551 C CA . LEU A 1 195 ? 0.849 5.995 11.748 1.00 66.44 195 LEU A CA 1
ATOM 1552 C C . LEU A 1 195 ? 2.034 6.424 12.621 1.00 66.44 195 LEU A C 1
ATOM 1554 O O . LEU A 1 195 ? 2.876 7.168 12.154 1.00 66.44 195 LEU A O 1
ATOM 1558 N N . SER A 1 196 ? 2.124 5.997 13.882 1.00 55.22 196 SER A N 1
ATOM 1559 C CA . SER A 1 196 ? 3.246 6.363 14.766 1.00 55.22 196 SER A CA 1
ATOM 1560 C C . SER A 1 196 ? 4.437 5.407 14.659 1.00 55.22 196 SER A C 1
ATOM 1562 O O . SER A 1 196 ? 5.574 5.832 14.866 1.00 55.22 196 SER A O 1
ATOM 1564 N N . SER A 1 197 ? 4.207 4.132 14.319 1.00 48.31 197 SER A N 1
ATOM 1565 C CA . SER A 1 197 ? 5.272 3.171 14.003 1.00 48.31 197 SER A CA 1
ATOM 1566 C C . SER A 1 197 ? 5.913 3.445 12.648 1.00 48.31 197 SER A C 1
ATOM 1568 O O . SER A 1 197 ? 7.114 3.233 12.490 1.00 48.31 197 SER A O 1
ATOM 1570 N N . SER A 1 198 ? 5.141 3.985 11.704 1.00 51.97 198 SER A N 1
ATOM 1571 C CA . SER A 1 198 ? 5.690 4.671 10.546 1.00 51.97 198 SER A CA 1
ATOM 1572 C C . SER A 1 198 ? 6.145 6.065 10.977 1.00 51.97 198 SER A C 1
ATOM 1574 O O . SER A 1 198 ? 5.469 7.065 10.759 1.00 51.97 198 SER A O 1
ATOM 1576 N N . ARG A 1 199 ? 7.343 6.176 11.569 1.00 53.16 199 ARG A N 1
ATOM 1577 C CA . ARG A 1 199 ? 8.151 7.359 11.239 1.00 53.16 199 ARG A CA 1
ATOM 1578 C C . ARG A 1 199 ? 8.250 7.284 9.724 1.00 53.16 199 ARG A C 1
ATOM 1580 O O . ARG A 1 199 ? 8.962 6.398 9.262 1.00 53.16 199 ARG A O 1
ATOM 1587 N N . ASP A 1 200 ? 7.458 8.078 8.998 1.00 61.19 200 ASP A N 1
ATOM 1588 C CA . ASP A 1 200 ? 7.437 8.092 7.533 1.00 61.19 200 ASP A CA 1
ATOM 1589 C C . ASP A 1 200 ? 8.802 8.610 7.069 1.00 61.19 200 ASP A C 1
ATOM 1591 O O . ASP A 1 200 ? 8.978 9.767 6.672 1.00 61.19 200 ASP A O 1
ATOM 1595 N N . GLU A 1 201 ? 9.798 7.725 7.178 1.00 69.88 201 GLU A N 1
ATOM 1596 C CA . GLU A 1 201 ? 10.891 7.652 6.245 1.00 69.88 201 GLU A CA 1
ATOM 1597 C C . GLU A 1 201 ? 10.237 7.809 4.875 1.00 69.88 201 GLU A C 1
ATOM 1599 O O . GLU A 1 201 ? 9.163 7.302 4.558 1.00 69.88 201 GLU A O 1
ATOM 1604 N N . SER A 1 202 ? 10.861 8.624 4.075 1.00 79.25 202 SER A N 1
ATOM 1605 C CA . SER A 1 202 ? 10.529 8.852 2.695 1.00 79.25 202 SER A CA 1
ATOM 1606 C C . SER A 1 202 ? 11.853 8.948 1.989 1.00 79.25 202 SER A C 1
ATOM 1608 O O . SER A 1 202 ? 12.899 9.144 2.614 1.00 79.25 202 SER A O 1
ATOM 1610 N N . LYS A 1 203 ? 11.834 8.770 0.685 1.00 86.25 203 LYS A N 1
ATOM 1611 C CA . LYS A 1 203 ? 13.033 8.957 -0.106 1.00 86.25 203 LYS A CA 1
ATOM 1612 C C . LYS A 1 203 ? 12.891 10.241 -0.905 1.00 86.25 203 LYS A C 1
ATOM 1614 O O . LYS A 1 203 ? 11.806 10.591 -1.372 1.00 86.25 203 LYS A O 1
ATOM 1619 N N . THR A 1 204 ? 13.999 10.953 -1.018 1.00 89.25 204 THR A N 1
ATOM 1620 C CA . THR A 1 204 ? 14.153 12.099 -1.901 1.00 89.25 204 THR A CA 1
ATOM 1621 C C . THR A 1 204 ? 15.208 11.738 -2.926 1.00 89.25 204 THR A C 1
ATOM 1623 O O . THR A 1 204 ? 16.306 11.322 -2.564 1.00 89.25 204 THR A O 1
ATOM 1626 N N . ILE A 1 205 ? 14.884 11.883 -4.205 1.00 91.00 205 ILE A N 1
ATOM 1627 C CA . ILE A 1 205 ? 15.873 11.742 -5.273 1.00 91.00 205 ILE A CA 1
ATOM 1628 C C . ILE A 1 205 ? 16.426 13.131 -5.576 1.00 91.00 205 ILE A C 1
ATOM 1630 O O . ILE A 1 205 ? 15.670 14.051 -5.890 1.00 91.00 205 ILE A O 1
ATOM 1634 N N . VAL A 1 206 ? 17.742 13.271 -5.474 1.00 91.75 206 VAL A N 1
ATOM 1635 C CA . VAL A 1 206 ? 18.499 14.479 -5.795 1.00 91.75 206 VAL A CA 1
ATOM 1636 C C . VAL A 1 206 ? 19.190 14.260 -7.134 1.00 91.75 206 VAL A C 1
ATOM 1638 O O . VAL A 1 206 ? 19.963 13.318 -7.294 1.00 91.75 206 VAL A O 1
ATOM 1641 N N . ILE A 1 207 ? 18.891 15.115 -8.107 1.00 91.69 207 ILE A N 1
ATOM 1642 C CA . ILE A 1 207 ? 19.404 15.024 -9.474 1.00 91.69 207 ILE A CA 1
ATOM 1643 C C . ILE A 1 207 ? 20.229 16.274 -9.749 1.00 91.69 207 ILE A C 1
ATOM 1645 O O . ILE A 1 207 ? 19.690 17.382 -9.787 1.00 91.69 207 ILE A O 1
ATOM 1649 N N . ASN A 1 208 ? 21.523 16.085 -9.985 1.00 91.19 208 ASN A N 1
ATOM 1650 C CA . ASN A 1 208 ? 22.426 17.155 -10.385 1.00 91.19 208 ASN A CA 1
ATOM 1651 C C . ASN A 1 208 ? 22.520 17.169 -11.907 1.00 91.19 208 ASN A C 1
ATOM 1653 O O . ASN A 1 208 ? 22.897 16.168 -12.523 1.00 91.19 208 ASN A O 1
ATOM 1657 N N . LEU A 1 209 ? 22.197 18.303 -12.523 1.00 90.06 209 LEU A N 1
ATOM 1658 C CA . LEU A 1 209 ? 22.224 18.452 -13.974 1.00 90.06 209 LEU A CA 1
ATOM 1659 C C . LEU A 1 209 ? 22.922 19.738 -14.404 1.00 90.06 209 LEU A C 1
ATOM 1661 O O . LEU A 1 209 ? 22.865 20.765 -13.728 1.00 90.06 209 LEU A O 1
ATOM 1665 N N . LEU A 1 210 ? 23.554 19.676 -15.571 1.00 88.44 210 LEU A N 1
ATOM 1666 C CA . LEU A 1 210 ? 24.221 20.795 -16.216 1.00 88.44 210 LEU A CA 1
ATOM 1667 C C . LEU A 1 210 ? 23.458 21.172 -17.486 1.00 88.44 210 LEU A C 1
ATOM 1669 O O . LEU A 1 210 ? 23.300 20.344 -18.387 1.00 88.44 210 LEU A O 1
ATOM 1673 N N . SER A 1 211 ? 23.018 22.427 -17.569 1.00 89.06 211 SER A N 1
ATOM 1674 C CA . SER A 1 211 ? 22.362 22.982 -18.756 1.00 89.06 211 SER A CA 1
ATOM 1675 C C . SER A 1 211 ? 23.207 24.083 -19.391 1.00 89.06 211 SER A C 1
ATOM 1677 O O . SER A 1 211 ? 23.834 24.893 -18.707 1.00 89.06 211 SER A O 1
ATOM 1679 N N . ASN A 1 212 ? 23.203 24.162 -20.720 1.00 86.56 212 ASN A N 1
ATOM 1680 C CA . ASN A 1 212 ? 23.923 25.202 -21.458 1.00 86.56 212 ASN A CA 1
ATOM 1681 C C . ASN A 1 212 ? 23.135 26.516 -21.636 1.00 86.56 212 ASN A C 1
ATOM 1683 O O . ASN A 1 212 ? 23.718 27.522 -22.049 1.00 86.56 212 ASN A O 1
ATOM 1687 N N . ALA A 1 213 ? 21.834 26.513 -21.339 1.00 87.00 213 ALA A N 1
ATOM 1688 C CA . ALA A 1 213 ? 20.930 27.654 -21.468 1.00 87.00 213 ALA A CA 1
ATOM 1689 C C . ALA A 1 213 ? 19.712 27.496 -20.547 1.00 87.00 213 ALA A C 1
ATOM 1691 O O . ALA A 1 213 ? 19.388 26.379 -20.134 1.00 87.00 213 ALA A O 1
ATOM 1692 N N . ASP A 1 214 ? 19.013 28.597 -20.291 1.00 88.94 214 ASP A N 1
ATOM 1693 C CA . ASP A 1 214 ? 17.721 28.577 -19.609 1.00 88.94 214 ASP A CA 1
ATOM 1694 C C . ASP A 1 214 ? 16.687 27.906 -20.520 1.00 88.94 214 ASP A C 1
ATOM 1696 O O . ASP A 1 214 ? 16.528 28.305 -21.678 1.00 88.94 214 ASP A O 1
ATOM 1700 N N . ARG A 1 215 ? 16.031 26.845 -20.041 1.00 87.81 215 ARG A N 1
ATOM 1701 C CA . ARG A 1 215 ? 15.068 26.077 -20.840 1.00 87.81 215 ARG A CA 1
ATOM 1702 C C . ARG A 1 215 ? 14.127 25.244 -19.986 1.00 87.81 215 ARG A C 1
ATOM 1704 O O . ARG A 1 215 ? 14.427 24.910 -18.845 1.00 87.81 215 ARG A O 1
ATOM 1711 N N . GLU A 1 216 ? 13.030 24.847 -20.603 1.00 89.12 216 GLU A N 1
ATOM 1712 C CA . GLU A 1 216 ? 12.138 23.814 -20.097 1.00 89.12 216 GLU A CA 1
ATOM 1713 C C . GLU A 1 216 ? 12.690 22.423 -20.455 1.00 89.12 216 GLU A C 1
ATOM 1715 O O . GLU A 1 216 ? 13.211 22.228 -21.558 1.00 89.12 216 GLU A O 1
ATOM 1720 N N . ILE A 1 217 ? 12.613 21.470 -19.523 1.00 88.75 217 ILE A N 1
ATOM 1721 C CA . ILE A 1 217 ? 12.949 20.058 -19.749 1.00 88.75 217 ILE A CA 1
ATOM 1722 C C . ILE A 1 217 ? 11.825 19.144 -19.269 1.00 88.75 217 ILE A C 1
ATOM 1724 O O . ILE A 1 217 ? 11.281 19.347 -18.182 1.00 88.75 217 ILE A O 1
ATOM 1728 N N . ASN A 1 218 ? 11.531 18.096 -20.040 1.00 89.44 218 ASN A N 1
ATOM 1729 C CA . ASN A 1 218 ? 10.702 16.982 -19.591 1.00 89.44 218 ASN A CA 1
ATOM 1730 C C . ASN A 1 218 ? 11.574 15.850 -19.020 1.00 89.44 218 ASN A C 1
ATOM 1732 O O . ASN A 1 218 ? 12.297 15.161 -19.752 1.00 89.44 218 ASN A O 1
ATOM 1736 N N . LEU A 1 219 ? 11.500 15.679 -17.700 1.00 89.31 219 LEU A N 1
ATOM 1737 C CA . LEU A 1 219 ? 12.231 14.673 -16.944 1.00 89.31 219 LEU A CA 1
ATOM 1738 C C . LEU A 1 219 ? 11.330 13.465 -16.672 1.00 89.31 219 LEU A C 1
ATOM 1740 O O . LEU A 1 219 ? 10.303 13.576 -15.995 1.00 89.31 219 LEU A O 1
ATOM 1744 N N . GLY A 1 220 ? 11.738 12.303 -17.175 1.00 90.62 220 GLY A N 1
ATOM 1745 C CA . GLY A 1 220 ? 11.136 11.023 -16.835 1.00 90.62 220 GLY A CA 1
ATOM 1746 C C . GLY A 1 220 ? 11.919 10.344 -15.717 1.00 90.62 220 GLY A C 1
ATOM 1747 O O . GLY A 1 220 ? 13.139 10.204 -15.777 1.00 90.62 220 GLY A O 1
ATOM 1748 N N . LEU A 1 221 ? 11.197 9.913 -14.693 1.00 91.62 221 LEU A N 1
ATOM 1749 C CA . LEU A 1 221 ? 11.714 9.171 -13.555 1.00 91.62 221 LEU A CA 1
ATOM 1750 C C . LEU A 1 221 ? 11.068 7.785 -13.550 1.00 91.62 221 LEU A C 1
ATOM 1752 O O . LEU A 1 221 ? 9.842 7.673 -13.596 1.00 91.62 221 LEU A O 1
ATOM 1756 N N . SER A 1 222 ? 11.873 6.735 -13.437 1.00 92.19 222 SER A N 1
ATOM 1757 C CA . SER A 1 222 ? 11.377 5.384 -13.194 1.00 92.19 222 SER A CA 1
ATOM 1758 C C . SER A 1 222 ? 12.121 4.703 -12.062 1.00 92.19 222 SER A C 1
ATOM 1760 O O . SER A 1 222 ? 13.330 4.858 -11.934 1.00 92.19 222 SER A O 1
ATOM 1762 N N . TYR A 1 223 ? 11.393 3.951 -11.248 1.00 92.69 223 TYR A N 1
ATOM 1763 C CA . TYR A 1 223 ? 11.948 3.189 -10.135 1.00 92.69 223 TYR A CA 1
ATOM 1764 C C . TYR A 1 223 ? 11.065 1.983 -9.826 1.00 92.69 223 TYR A C 1
ATOM 1766 O O . TYR A 1 223 ? 9.875 1.969 -10.148 1.00 92.69 223 TYR A O 1
ATOM 1774 N N . ILE A 1 224 ? 11.656 0.972 -9.201 1.00 92.19 224 ILE A N 1
ATOM 1775 C CA . ILE A 1 224 ? 10.972 -0.225 -8.725 1.00 92.19 224 ILE A CA 1
ATOM 1776 C C . ILE A 1 224 ? 10.600 -0.030 -7.258 1.00 92.19 224 ILE A C 1
ATOM 1778 O O . ILE A 1 224 ? 11.382 0.488 -6.459 1.00 92.19 224 ILE A O 1
ATOM 1782 N N . VAL A 1 225 ? 9.383 -0.442 -6.920 1.00 91.00 225 VAL A N 1
ATOM 1783 C CA . VAL A 1 225 ? 8.881 -0.521 -5.553 1.00 91.00 225 VAL A CA 1
ATOM 1784 C C . VAL A 1 225 ? 8.609 -1.972 -5.183 1.00 91.00 225 VAL A C 1
ATOM 1786 O O . VAL A 1 225 ? 8.020 -2.733 -5.956 1.00 91.00 225 VAL A O 1
ATOM 1789 N N . ALA A 1 226 ? 9.035 -2.338 -3.979 1.00 86.81 226 ALA A N 1
ATOM 1790 C CA . ALA A 1 226 ? 8.635 -3.578 -3.331 1.00 86.81 226 ALA A CA 1
ATOM 1791 C C . ALA A 1 226 ? 7.203 -3.463 -2.780 1.00 86.81 226 ALA A C 1
ATOM 1793 O O . ALA A 1 226 ? 6.636 -2.372 -2.706 1.00 86.81 226 ALA A O 1
ATOM 1794 N N . ASN A 1 227 ? 6.636 -4.586 -2.334 1.00 87.44 227 ASN A N 1
ATOM 1795 C CA . ASN A 1 227 ? 5.290 -4.663 -1.749 1.00 87.44 227 ASN A CA 1
ATOM 1796 C C . ASN A 1 227 ? 4.164 -4.286 -2.725 1.00 87.44 227 ASN A C 1
ATOM 1798 O O . ASN A 1 227 ? 3.124 -3.761 -2.331 1.00 87.44 227 ASN A O 1
ATOM 1802 N N . ALA A 1 228 ? 4.371 -4.561 -4.005 1.00 91.00 228 ALA A N 1
ATOM 1803 C CA . ALA A 1 228 ? 3.345 -4.566 -5.032 1.00 91.00 228 ALA A CA 1
ATOM 1804 C C . ALA A 1 228 ? 3.551 -5.812 -5.875 1.00 91.00 228 ALA A C 1
ATOM 1806 O O . ALA A 1 228 ? 4.678 -6.097 -6.246 1.00 91.00 228 ALA A O 1
ATOM 1807 N N . GLY A 1 229 ? 2.491 -6.537 -6.191 1.00 92.00 229 GLY A N 1
ATOM 1808 C CA . GLY A 1 229 ? 2.600 -7.726 -7.020 1.00 92.00 229 GLY A CA 1
ATOM 1809 C C . GLY A 1 229 ? 1.264 -8.106 -7.620 1.00 92.00 229 GLY A C 1
ATOM 1810 O O . GLY A 1 229 ? 0.214 -7.565 -7.251 1.00 92.00 229 GLY A O 1
ATOM 1811 N N . TRP A 1 230 ? 1.306 -9.048 -8.553 1.00 94.19 230 TRP A N 1
ATOM 1812 C CA . TRP A 1 230 ? 0.104 -9.625 -9.130 1.00 94.19 230 TRP A CA 1
ATOM 1813 C C . TRP A 1 230 ? 0.223 -11.141 -9.266 1.00 94.19 230 TRP A C 1
ATOM 1815 O O . TRP A 1 230 ? 1.313 -11.698 -9.396 1.00 94.19 230 TRP A O 1
ATOM 1825 N N . SER A 1 231 ? -0.923 -11.814 -9.262 1.00 92.31 231 SER A N 1
ATOM 1826 C CA . SER A 1 231 ? -1.022 -13.249 -9.530 1.00 92.31 231 SER A CA 1
ATOM 1827 C C . SER A 1 231 ? -2.181 -13.549 -10.484 1.00 92.31 231 SER A C 1
ATOM 1829 O O . SER A 1 231 ? -3.190 -12.837 -10.458 1.00 92.31 231 SER A O 1
ATOM 1831 N N . PRO A 1 232 ? -2.061 -14.563 -11.356 1.00 92.19 232 PRO A N 1
ATOM 1832 C CA . PRO A 1 232 ? -3.149 -14.954 -12.239 1.00 92.19 232 PRO A CA 1
ATOM 1833 C C . PRO A 1 232 ? -4.211 -15.753 -11.473 1.00 92.19 232 PRO A C 1
ATOM 1835 O O . PRO A 1 232 ? -3.895 -16.652 -10.694 1.00 92.19 232 PRO A O 1
ATOM 1838 N N . GLN A 1 233 ? -5.478 -15.469 -11.749 1.00 93.50 233 GLN A N 1
ATOM 1839 C CA . GLN A 1 233 ? -6.631 -16.232 -11.290 1.00 93.50 233 GLN A CA 1
ATOM 1840 C C . GLN A 1 233 ? -7.479 -16.623 -12.500 1.00 93.50 233 GLN A C 1
ATOM 1842 O O . GLN A 1 233 ? -7.927 -15.759 -13.251 1.00 93.50 233 GLN A O 1
ATOM 1847 N N . TYR A 1 234 ? -7.723 -17.921 -12.668 1.00 92.56 234 TYR A N 1
ATOM 1848 C CA . TYR A 1 234 ? -8.482 -18.461 -13.793 1.00 92.56 234 TYR A CA 1
ATOM 1849 C C . TYR A 1 234 ? -9.880 -18.888 -13.344 1.00 92.56 234 TYR A C 1
ATOM 1851 O O . TYR A 1 234 ? -10.010 -19.702 -12.431 1.00 92.56 234 TYR A O 1
ATOM 1859 N N . ASP A 1 235 ? -10.907 -18.383 -14.022 1.00 92.62 235 ASP A N 1
ATOM 1860 C CA . ASP A 1 235 ? -12.286 -18.850 -13.905 1.00 92.62 235 ASP A CA 1
ATOM 1861 C C . ASP A 1 235 ? -12.608 -19.672 -15.163 1.00 92.62 235 ASP A C 1
ATOM 1863 O O . ASP A 1 235 ? -12.612 -19.143 -16.274 1.00 92.62 235 ASP A O 1
ATOM 1867 N N . VAL A 1 236 ? -12.864 -20.973 -14.997 1.00 91.19 236 VAL A N 1
ATOM 1868 C CA . VAL A 1 236 ? -13.207 -21.890 -16.096 1.00 91.19 236 VAL A CA 1
ATOM 1869 C C . VAL A 1 236 ? -14.667 -22.306 -15.965 1.00 91.19 236 VAL A C 1
ATOM 1871 O O . VAL A 1 236 ? -15.084 -22.795 -14.913 1.00 91.19 236 VAL A O 1
ATOM 1874 N N . ARG A 1 237 ? -15.451 -22.121 -17.028 1.00 91.56 237 ARG A N 1
ATOM 1875 C CA . ARG A 1 237 ? -16.857 -22.532 -17.111 1.00 91.56 237 ARG A CA 1
ATOM 1876 C C . ARG A 1 237 ? -17.016 -23.501 -18.267 1.00 91.56 237 ARG A C 1
ATOM 1878 O O . ARG A 1 237 ? -16.650 -23.173 -19.385 1.00 91.56 237 ARG A O 1
ATOM 1885 N N . ALA A 1 238 ? -17.556 -24.681 -17.995 1.00 90.44 238 ALA A N 1
ATOM 1886 C CA . ALA A 1 238 ? -17.856 -25.674 -19.017 1.00 90.44 238 ALA A CA 1
ATOM 1887 C C . ALA A 1 238 ? -19.371 -25.856 -19.114 1.00 90.44 238 ALA A C 1
ATOM 1889 O O . ALA A 1 238 ? -20.031 -26.099 -18.102 1.00 90.44 238 ALA A O 1
ATOM 1890 N N . ASP A 1 239 ? -19.904 -25.750 -20.326 1.00 89.12 239 ASP A N 1
ATOM 1891 C CA . ASP A 1 239 ? -21.288 -26.078 -20.640 1.00 89.12 239 ASP A CA 1
ATOM 1892 C C . ASP A 1 239 ? -21.343 -27.462 -21.295 1.00 89.12 239 ASP A C 1
ATOM 1894 O O . ASP A 1 239 ? -20.892 -27.671 -22.425 1.00 89.12 239 ASP A O 1
ATOM 1898 N N . SER A 1 240 ? -21.905 -28.425 -20.564 1.00 85.06 240 SER A N 1
ATOM 1899 C CA . SER A 1 240 ? -22.025 -29.808 -21.017 1.00 85.06 240 SER A CA 1
ATOM 1900 C C . SER A 1 240 ? -23.067 -30.023 -22.112 1.00 85.06 240 SER A C 1
ATOM 1902 O O . SER A 1 240 ? -22.997 -31.041 -22.798 1.00 85.06 240 SER A O 1
ATOM 1904 N N . ALA A 1 241 ? -24.009 -29.094 -22.301 1.00 85.50 241 ALA A N 1
ATOM 1905 C CA . ALA A 1 241 ? -25.018 -29.188 -23.352 1.00 85.50 241 ALA A CA 1
ATOM 1906 C C . ALA A 1 241 ? -24.475 -28.717 -24.707 1.00 85.50 241 ALA A C 1
ATOM 1908 O O . ALA A 1 241 ? -24.795 -29.310 -25.736 1.00 85.50 241 ALA A O 1
ATOM 1909 N N . THR A 1 242 ? -23.652 -27.663 -24.712 1.00 85.12 242 THR A N 1
ATOM 1910 C CA . THR A 1 242 ? -23.081 -27.084 -25.941 1.00 85.12 242 THR A CA 1
ATOM 1911 C C . THR A 1 242 ? -21.665 -27.566 -26.248 1.00 85.12 242 THR A C 1
ATOM 1913 O O . THR A 1 242 ? -21.191 -27.361 -27.362 1.00 85.12 242 THR A O 1
ATOM 1916 N N . GLY A 1 243 ? -20.983 -28.212 -25.294 1.00 86.25 243 GLY A N 1
ATOM 1917 C CA . GLY A 1 243 ? -19.590 -28.636 -25.456 1.00 86.25 243 GLY A CA 1
ATOM 1918 C C . GLY A 1 243 ? -18.611 -27.460 -25.497 1.00 86.25 243 GLY A C 1
ATOM 1919 O O . GLY A 1 243 ? -17.521 -27.587 -26.053 1.00 86.25 243 GLY A O 1
ATOM 1920 N N . LYS A 1 244 ? -18.995 -26.303 -24.946 1.00 90.38 244 LYS A N 1
ATOM 1921 C CA . LYS A 1 244 ? -18.164 -25.095 -24.907 1.00 90.38 244 LYS A CA 1
ATOM 1922 C C . LYS A 1 244 ? -17.522 -24.906 -23.539 1.00 90.38 244 LYS A C 1
ATOM 1924 O O . LYS A 1 244 ? -18.146 -25.149 -22.506 1.00 90.38 244 LYS A O 1
ATOM 1929 N N . ILE A 1 245 ? -16.272 -24.456 -23.544 1.00 91.75 245 ILE A N 1
ATOM 1930 C CA . ILE A 1 245 ? -15.523 -24.057 -22.356 1.00 91.75 245 ILE A CA 1
ATOM 1931 C C . ILE A 1 245 ? -15.114 -22.595 -22.502 1.00 91.75 245 ILE A C 1
ATOM 1933 O O . ILE A 1 245 ? -14.387 -22.239 -23.427 1.00 91.75 245 ILE A O 1
ATOM 1937 N N . ASP A 1 246 ? -15.523 -21.781 -21.537 1.00 90.62 246 ASP A N 1
ATOM 1938 C CA . ASP A 1 246 ? -15.075 -20.405 -21.377 1.00 90.62 246 ASP A CA 1
ATOM 1939 C C . ASP A 1 246 ? -13.992 -20.346 -20.300 1.00 90.62 246 ASP A C 1
ATOM 1941 O O . ASP A 1 246 ? -14.189 -20.779 -19.161 1.00 90.62 246 ASP A O 1
ATOM 1945 N N . ILE A 1 247 ? -12.842 -19.789 -20.655 1.00 91.38 247 ILE A N 1
ATOM 1946 C CA . ILE A 1 247 ? -11.709 -19.566 -19.763 1.00 91.38 247 ILE A CA 1
ATOM 1947 C C . ILE A 1 247 ? -11.520 -18.063 -19.634 1.00 91.38 247 ILE A C 1
ATOM 1949 O O . ILE A 1 247 ? -11.247 -17.370 -20.612 1.00 91.38 247 ILE A O 1
ATOM 1953 N N . VAL A 1 248 ? -11.633 -17.557 -18.413 1.00 91.94 248 VAL A N 1
ATOM 1954 C CA . VAL A 1 248 ? -11.426 -16.148 -18.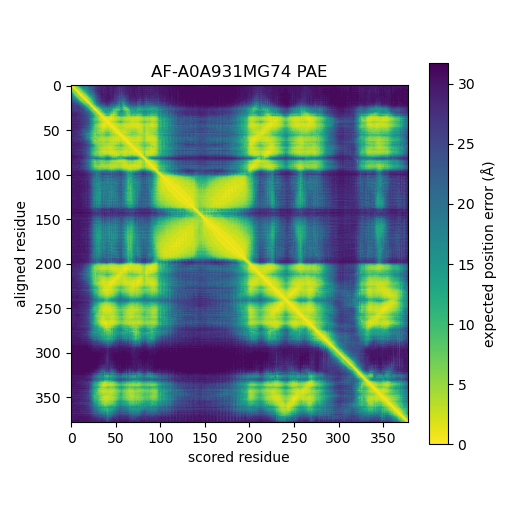094 1.00 91.94 248 VAL A CA 1
ATOM 1955 C C . VAL A 1 248 ? -10.227 -16.032 -17.168 1.00 91.94 248 VAL A C 1
ATOM 1957 O O . VAL A 1 248 ? -10.171 -16.676 -16.124 1.00 91.94 248 VAL A O 1
ATOM 1960 N N . CYS A 1 249 ? -9.255 -15.212 -17.545 1.00 90.56 249 CYS A N 1
ATOM 1961 C CA . CYS A 1 249 ? -8.066 -14.941 -16.759 1.00 90.56 249 CYS A CA 1
ATOM 1962 C C . CYS A 1 249 ? -8.144 -13.537 -16.158 1.00 90.56 249 CYS A C 1
ATOM 1964 O O . CYS A 1 249 ? -8.284 -12.536 -16.868 1.00 90.56 249 CYS A O 1
ATOM 1966 N N . PHE A 1 250 ? -8.017 -13.472 -14.839 1.00 92.19 250 PHE A N 1
ATOM 1967 C CA . PHE A 1 250 ? -7.914 -12.250 -14.060 1.00 92.19 250 PHE A CA 1
ATOM 1968 C C . PHE A 1 250 ? -6.496 -12.097 -13.512 1.00 92.19 250 PHE A C 1
ATOM 1970 O O . PHE A 1 250 ? -5.873 -13.070 -13.100 1.00 92.19 250 PHE A O 1
ATOM 1977 N N . ALA A 1 251 ? -6.009 -10.866 -13.429 1.00 92.00 251 ALA A N 1
ATOM 1978 C CA . ALA A 1 251 ? -4.893 -10.512 -12.571 1.00 92.00 251 ALA A CA 1
ATOM 1979 C C . ALA A 1 251 ? -5.433 -10.044 -11.218 1.00 92.00 251 ALA A C 1
ATOM 1981 O O . ALA A 1 251 ? -6.215 -9.094 -11.145 1.00 92.00 251 ALA A O 1
ATOM 1982 N N . VAL A 1 252 ? -5.015 -10.713 -10.148 1.00 94.19 252 VAL A N 1
ATOM 1983 C CA . VAL A 1 252 ? -5.240 -10.282 -8.768 1.00 94.19 252 VAL A CA 1
ATOM 1984 C C . VAL A 1 252 ? -4.043 -9.450 -8.350 1.00 94.19 252 VAL A C 1
ATOM 1986 O O . VAL A 1 252 ? -2.944 -9.984 -8.214 1.00 94.19 252 VAL A O 1
ATOM 1989 N N . ILE A 1 253 ? -4.252 -8.152 -8.172 1.00 94.00 253 ILE A N 1
ATOM 1990 C CA . ILE A 1 253 ? -3.217 -7.183 -7.820 1.00 94.00 253 ILE A CA 1
ATOM 1991 C C . ILE A 1 253 ? -3.328 -6.869 -6.334 1.00 94.00 253 ILE A C 1
ATOM 1993 O O . ILE A 1 253 ? -4.412 -6.565 -5.841 1.00 94.00 253 ILE A O 1
ATOM 1997 N N . THR A 1 254 ? -2.202 -6.900 -5.633 1.00 91.06 254 THR A N 1
ATOM 1998 C CA . THR A 1 254 ? -2.094 -6.504 -4.223 1.00 91.06 254 THR A CA 1
ATOM 1999 C C . THR A 1 254 ? -0.954 -5.514 -4.077 1.00 91.06 254 THR A C 1
ATOM 2001 O O . THR A 1 254 ? 0.142 -5.771 -4.581 1.00 91.06 254 THR A O 1
ATOM 2004 N N . GLN A 1 255 ? -1.187 -4.391 -3.395 1.00 88.62 255 GLN A N 1
ATOM 2005 C CA . GLN A 1 255 ? -0.139 -3.399 -3.182 1.00 88.62 255 GLN A CA 1
ATOM 2006 C C . GLN A 1 255 ? -0.258 -2.692 -1.827 1.00 88.62 255 GLN A C 1
ATOM 2008 O O . GLN A 1 255 ? -1.345 -2.314 -1.387 1.00 88.62 255 GLN A O 1
ATOM 2013 N N . SER A 1 256 ? 0.887 -2.505 -1.180 1.00 85.12 256 SER A N 1
ATOM 2014 C CA . SER A 1 256 ? 1.064 -1.752 0.061 1.00 85.12 256 SER A CA 1
ATOM 2015 C C . SER A 1 256 ? 2.321 -0.876 -0.024 1.00 85.12 256 SER A C 1
ATOM 2017 O O . SER A 1 256 ? 3.124 -0.792 0.909 1.00 85.12 256 SER A O 1
ATOM 2019 N N . THR A 1 257 ? 2.534 -0.267 -1.189 1.00 82.50 257 THR A N 1
ATOM 2020 C CA . THR A 1 257 ? 3.717 0.540 -1.508 1.00 82.50 257 THR A CA 1
ATOM 2021 C C . THR A 1 257 ? 3.727 1.873 -0.775 1.00 82.50 257 THR A C 1
ATOM 2023 O O . THR A 1 257 ? 4.782 2.486 -0.687 1.00 82.50 257 THR A O 1
ATOM 2026 N N . GLY A 1 258 ? 2.596 2.328 -0.235 1.00 78.38 258 GLY A N 1
ATOM 2027 C CA . GLY A 1 258 ? 2.436 3.653 0.364 1.00 78.38 258 GLY A CA 1
ATOM 2028 C C . GLY A 1 258 ? 2.094 4.749 -0.650 1.00 78.38 258 GLY A C 1
ATOM 2029 O O . GLY A 1 258 ? 1.817 5.876 -0.249 1.00 78.38 258 GLY A O 1
ATOM 2030 N N . GLU A 1 259 ? 2.067 4.437 -1.951 1.00 81.44 259 GLU A N 1
ATOM 2031 C CA . GLU A 1 259 ? 1.594 5.344 -2.998 1.00 81.44 259 GLU A CA 1
ATOM 2032 C C . GLU A 1 259 ? 0.233 4.869 -3.529 1.00 81.44 259 GLU A C 1
ATOM 2034 O O . GLU A 1 259 ? 0.091 3.735 -3.989 1.00 81.44 259 GLU A O 1
ATOM 2039 N N . ASP A 1 260 ? -0.777 5.740 -3.493 1.00 85.12 260 ASP A N 1
ATOM 2040 C CA . ASP A 1 260 ? -2.056 5.474 -4.156 1.00 85.12 260 ASP A CA 1
ATOM 2041 C C . ASP A 1 260 ? -1.912 5.674 -5.666 1.00 85.12 260 ASP A C 1
ATOM 2043 O O . ASP A 1 260 ? -1.567 6.764 -6.140 1.00 85.12 260 ASP A O 1
ATOM 2047 N N . TRP A 1 261 ? -2.264 4.660 -6.449 1.00 89.06 261 TRP A N 1
ATOM 2048 C CA . TRP A 1 261 ? -2.224 4.747 -7.903 1.00 89.06 261 TRP A CA 1
ATOM 2049 C C . TRP A 1 261 ? -3.558 5.267 -8.412 1.00 89.06 261 TRP A C 1
ATOM 2051 O O . TRP A 1 261 ? -4.501 4.503 -8.598 1.00 89.06 261 TRP A O 1
ATOM 2061 N N . LYS A 1 262 ? -3.654 6.585 -8.603 1.00 86.25 262 LYS A N 1
ATOM 2062 C CA . LYS A 1 262 ? -4.867 7.255 -9.094 1.00 86.25 262 LYS A CA 1
ATOM 2063 C C . LYS A 1 262 ? -4.721 7.597 -10.572 1.00 86.25 262 LYS A C 1
ATOM 2065 O O . LYS A 1 262 ? -3.780 8.286 -10.953 1.00 86.25 262 LYS A O 1
ATOM 2070 N N . ASN A 1 263 ? -5.675 7.161 -11.391 1.00 85.44 263 ASN A N 1
ATOM 2071 C CA . ASN A 1 263 ? -5.710 7.363 -12.840 1.00 85.44 263 ASN A CA 1
ATOM 2072 C C . ASN A 1 263 ? -4.429 6.894 -13.563 1.00 85.44 263 ASN A C 1
ATOM 2074 O O . ASN A 1 263 ? -3.941 7.550 -14.495 1.00 85.44 263 ASN A O 1
ATOM 2078 N N . ALA A 1 264 ? -3.882 5.751 -13.144 1.00 87.00 264 ALA A N 1
ATOM 2079 C CA . ALA A 1 264 ? -2.664 5.187 -13.716 1.00 87.00 264 ALA A CA 1
ATOM 2080 C C . ALA A 1 264 ? -2.971 4.320 -14.947 1.00 87.00 264 ALA A C 1
ATOM 2082 O O . ALA A 1 264 ? -4.005 3.652 -15.006 1.00 87.00 264 ALA A O 1
ATOM 2083 N N . ASN A 1 265 ? -2.066 4.331 -15.931 1.00 90.69 265 ASN A N 1
ATOM 2084 C CA . ASN A 1 265 ? -2.032 3.288 -16.958 1.00 90.69 265 ASN A CA 1
ATOM 2085 C C . ASN A 1 265 ? -1.322 2.067 -16.364 1.00 90.69 265 ASN A C 1
ATOM 2087 O O . ASN A 1 265 ? -0.174 2.195 -15.933 1.00 90.69 265 ASN A O 1
ATOM 2091 N N . ILE A 1 266 ? -1.992 0.917 -16.347 1.00 91.12 266 ILE A N 1
ATOM 2092 C CA . ILE A 1 266 ? -1.447 -0.329 -15.803 1.00 91.12 266 ILE A CA 1
ATOM 2093 C C . ILE A 1 266 ? -1.019 -1.233 -16.963 1.00 91.12 266 ILE A C 1
ATOM 2095 O O . ILE A 1 266 ? -1.808 -1.550 -17.853 1.00 91.12 266 ILE A O 1
ATOM 2099 N N . GLU A 1 267 ? 0.228 -1.676 -16.923 1.00 92.62 267 GLU A N 1
ATOM 2100 C CA . GLU A 1 267 ? 0.750 -2.781 -17.717 1.00 92.62 267 GLU A CA 1
ATOM 2101 C C . GLU A 1 267 ? 1.080 -3.929 -16.765 1.00 92.62 267 GLU A C 1
ATOM 2103 O O . GLU A 1 267 ? 1.683 -3.713 -15.719 1.00 92.62 267 GLU A O 1
ATOM 2108 N N . ILE A 1 268 ? 0.674 -5.147 -17.098 1.00 90.75 268 ILE A N 1
ATOM 2109 C CA . ILE A 1 268 ? 0.928 -6.335 -16.283 1.00 90.75 268 ILE A CA 1
ATOM 2110 C C . ILE A 1 268 ? 1.927 -7.199 -17.030 1.00 90.75 268 ILE A C 1
ATOM 2112 O O . ILE A 1 268 ? 1.669 -7.584 -18.163 1.00 90.75 268 ILE A O 1
ATOM 2116 N N . SER A 1 269 ? 3.064 -7.495 -16.417 1.00 89.31 269 SER A N 1
ATOM 2117 C CA . SER A 1 269 ? 4.140 -8.275 -17.015 1.00 89.31 269 SER A CA 1
ATOM 2118 C C . SER A 1 269 ? 4.402 -9.540 -16.209 1.00 89.31 269 SER A C 1
ATOM 2120 O O . SER A 1 269 ? 4.438 -9.519 -14.978 1.00 89.31 269 SER A O 1
ATOM 2122 N N . THR A 1 270 ? 4.626 -10.655 -16.903 1.00 86.06 270 THR A N 1
ATOM 2123 C CA . THR A 1 270 ? 5.122 -11.897 -16.289 1.00 86.06 270 THR A CA 1
ATOM 2124 C C . THR A 1 270 ? 6.641 -11.891 -16.099 1.00 86.06 270 THR A C 1
ATOM 2126 O O . THR A 1 270 ? 7.189 -12.860 -15.573 1.00 86.06 270 THR A O 1
ATOM 2129 N N . ALA A 1 271 ? 7.337 -10.841 -16.552 1.00 84.69 271 ALA A N 1
ATOM 2130 C CA . ALA A 1 271 ? 8.775 -10.701 -16.372 1.00 84.69 271 ALA A CA 1
ATOM 2131 C C . ALA A 1 271 ? 9.134 -10.529 -14.890 1.00 84.69 271 ALA A C 1
ATOM 2133 O O . ALA A 1 271 ? 8.328 -10.072 -14.081 1.00 84.69 271 ALA A O 1
ATOM 2134 N N . ARG A 1 272 ? 10.380 -10.856 -14.545 1.00 81.44 272 ARG A N 1
ATOM 2135 C CA . ARG A 1 272 ? 10.968 -10.528 -13.244 1.00 81.44 272 ARG A CA 1
ATOM 2136 C C . ARG A 1 272 ? 12.120 -9.559 -13.478 1.00 81.44 272 ARG A C 1
ATOM 2138 O O . ARG A 1 272 ? 13.115 -9.974 -14.076 1.00 81.44 272 ARG A O 1
ATOM 2145 N N . PRO A 1 273 ? 11.988 -8.279 -13.095 1.00 76.25 273 PRO A N 1
ATOM 2146 C CA . PRO A 1 273 ? 13.043 -7.310 -13.327 1.00 76.25 273 PRO A CA 1
ATOM 2147 C C . PRO A 1 273 ? 14.257 -7.666 -12.468 1.00 76.25 273 PRO A C 1
ATOM 2149 O O . PRO A 1 273 ? 14.141 -7.876 -11.264 1.00 76.25 273 PRO A O 1
ATOM 2152 N N . SER A 1 274 ? 15.434 -7.715 -13.083 1.00 74.00 274 SER A N 1
ATOM 2153 C CA . SER A 1 274 ? 16.704 -7.771 -12.361 1.00 74.00 274 SER A CA 1
ATOM 2154 C C . SER A 1 274 ? 17.299 -6.369 -12.283 1.00 74.00 274 SER A C 1
ATOM 2156 O O . SER A 1 274 ? 17.412 -5.689 -13.304 1.00 74.00 274 SER A O 1
ATOM 2158 N N . TYR A 1 275 ? 17.711 -5.955 -11.094 1.00 72.69 275 TYR A N 1
ATOM 2159 C CA . TYR A 1 275 ?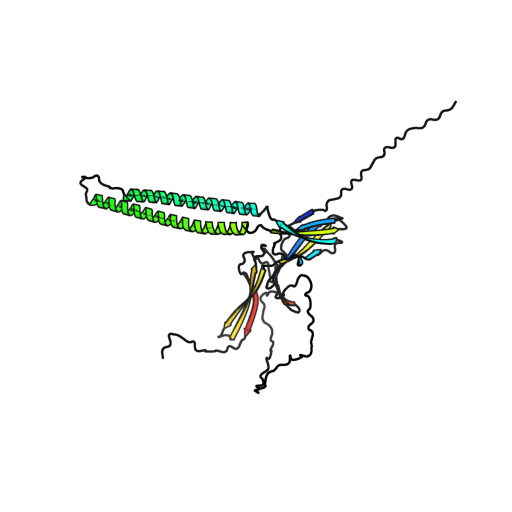 18.410 -4.699 -10.837 1.00 72.69 275 TYR A CA 1
ATOM 2160 C C . TYR A 1 275 ? 19.613 -4.967 -9.929 1.00 72.69 275 TYR A C 1
ATOM 2162 O O . TYR A 1 275 ? 19.642 -5.961 -9.203 1.00 72.69 275 TYR A O 1
ATOM 2170 N N . GLY A 1 276 ? 20.608 -4.082 -9.979 1.00 70.12 276 GLY A N 1
ATOM 2171 C CA . GLY A 1 276 ? 21.866 -4.252 -9.252 1.00 70.12 276 GLY A CA 1
ATOM 2172 C C . GLY A 1 276 ? 22.982 -4.888 -10.093 1.00 70.12 276 GLY A C 1
ATOM 2173 O O . GLY A 1 276 ? 22.849 -5.019 -11.314 1.00 70.12 276 GLY A O 1
ATOM 2174 N N . PRO A 1 277 ? 24.124 -5.216 -9.464 1.00 71.25 277 PRO A N 1
ATOM 2175 C CA . PRO A 1 277 ? 25.283 -5.745 -10.170 1.00 71.25 277 PRO A CA 1
ATOM 2176 C C . PRO A 1 277 ? 24.979 -7.115 -10.795 1.00 71.25 277 PRO A C 1
ATOM 2178 O O . PRO A 1 277 ? 24.149 -7.865 -10.273 1.00 71.25 277 PRO A O 1
ATOM 2181 N N . PRO A 1 278 ? 25.651 -7.466 -11.906 1.00 77.81 278 PRO A N 1
ATOM 2182 C CA . PRO A 1 278 ? 25.501 -8.782 -12.509 1.00 77.81 278 PRO A CA 1
ATOM 2183 C C . PRO A 1 278 ? 25.864 -9.879 -11.494 1.00 77.81 278 PRO A C 1
ATOM 2185 O O . PRO A 1 278 ? 26.797 -9.693 -10.707 1.00 77.81 278 PRO A O 1
ATOM 2188 N N . PRO A 1 279 ? 25.154 -11.021 -11.499 1.00 77.00 279 PRO A N 1
ATOM 2189 C CA . PRO A 1 279 ? 25.456 -12.111 -10.585 1.00 77.00 279 PRO A CA 1
ATOM 2190 C C . PRO A 1 279 ? 26.849 -12.680 -10.867 1.00 77.00 279 PRO A C 1
ATOM 2192 O O . PRO A 1 279 ? 27.273 -12.784 -12.021 1.00 77.00 279 PRO A O 1
ATOM 2195 N N . GLU A 1 280 ? 27.543 -13.105 -9.814 1.00 81.88 280 GLU A N 1
ATOM 2196 C CA . GLU A 1 280 ? 28.782 -13.860 -9.970 1.00 81.88 280 GLU A CA 1
ATOM 2197 C C . GLU A 1 280 ? 28.472 -15.246 -10.543 1.00 81.88 280 GLU A C 1
ATOM 2199 O O . GLU A 1 280 ? 27.732 -16.044 -9.961 1.00 81.88 280 GLU A O 1
ATOM 2204 N N . LEU A 1 281 ? 29.039 -15.539 -11.712 1.00 86.94 281 LEU A N 1
ATOM 2205 C CA . LEU A 1 281 ? 28.917 -16.847 -12.338 1.00 86.94 281 LEU A CA 1
ATOM 2206 C C . LEU A 1 281 ? 29.919 -17.802 -11.687 1.00 86.94 281 LEU A C 1
ATOM 2208 O O . LEU A 1 281 ? 31.131 -17.628 -11.810 1.00 86.94 281 LEU A O 1
ATOM 2212 N N . SER A 1 282 ? 29.416 -18.841 -11.023 1.00 83.00 282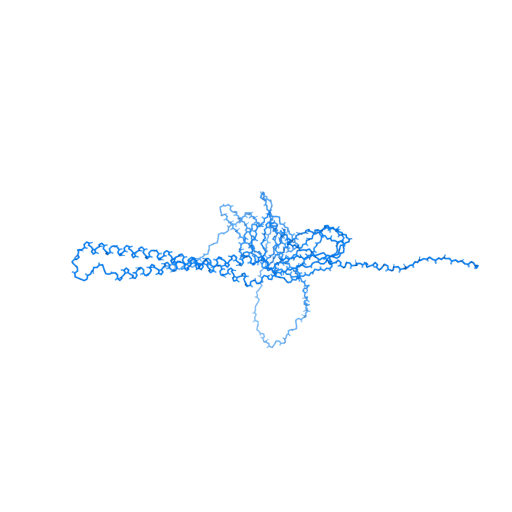 SER A N 1
ATOM 2213 C CA . SER A 1 282 ? 30.266 -19.947 -10.586 1.00 83.00 282 SER A CA 1
ATOM 2214 C C . SER A 1 282 ? 30.589 -20.838 -11.784 1.00 83.00 282 SER A C 1
ATOM 2216 O O . SER A 1 282 ? 29.701 -21.299 -12.502 1.00 83.00 282 SER A O 1
ATOM 2218 N N . ALA A 1 283 ? 31.880 -21.065 -12.028 1.00 82.25 283 ALA A N 1
ATOM 2219 C CA . ALA A 1 283 ? 32.304 -21.974 -13.080 1.00 82.25 283 ALA A CA 1
ATOM 2220 C C . ALA A 1 283 ? 31.837 -23.397 -12.743 1.00 82.25 283 ALA A C 1
ATOM 2222 O O . ALA A 1 283 ? 32.177 -23.952 -11.695 1.00 82.25 283 ALA A O 1
ATOM 2223 N N . TRP A 1 284 ? 31.065 -23.997 -13.648 1.00 84.12 284 TRP A N 1
ATOM 2224 C CA . TRP A 1 284 ? 30.747 -25.414 -13.564 1.00 84.12 284 TRP A CA 1
ATOM 2225 C C . TRP A 1 284 ? 31.944 -26.214 -14.078 1.00 84.12 284 TRP A C 1
ATOM 2227 O O . TRP A 1 284 ? 32.126 -26.400 -15.281 1.00 84.12 284 TRP A O 1
ATOM 2237 N N . TYR A 1 285 ? 32.803 -26.646 -13.156 1.00 81.81 285 TYR A N 1
ATOM 2238 C CA . TYR A 1 285 ? 33.935 -27.504 -13.483 1.00 81.81 285 TYR A CA 1
ATOM 2239 C C . TYR A 1 285 ? 33.435 -28.923 -13.755 1.00 81.81 285 TYR A C 1
ATOM 2241 O O . TYR A 1 285 ? 33.083 -29.665 -12.837 1.00 81.81 285 TYR A O 1
ATOM 2249 N N . VAL A 1 286 ? 33.397 -29.293 -15.033 1.00 83.88 286 VAL A N 1
ATOM 2250 C CA . VAL A 1 286 ? 33.166 -30.674 -15.456 1.00 83.88 286 VAL A CA 1
ATOM 2251 C C . VAL A 1 286 ? 34.471 -31.439 -15.255 1.00 83.88 286 VAL A C 1
ATOM 2253 O O . VAL A 1 286 ? 35.413 -31.286 -16.027 1.00 83.88 286 VAL A O 1
ATOM 2256 N N . ASP A 1 287 ? 34.532 -32.246 -14.201 1.00 82.00 287 ASP A N 1
ATOM 2257 C CA . ASP A 1 287 ? 35.598 -33.227 -13.999 1.00 82.00 287 ASP A CA 1
ATOM 2258 C C . ASP A 1 287 ? 35.021 -34.633 -14.190 1.00 82.00 287 ASP A C 1
ATOM 2260 O O . ASP A 1 287 ? 33.834 -34.889 -13.959 1.00 82.00 287 ASP A O 1
ATOM 2264 N N . ILE A 1 288 ? 35.868 -35.561 -14.620 1.00 79.38 288 ILE A N 1
ATOM 2265 C CA . ILE A 1 288 ? 35.502 -36.970 -14.673 1.00 79.38 288 ILE A CA 1
ATOM 2266 C C . ILE A 1 288 ? 35.258 -37.398 -13.231 1.00 79.38 288 ILE A C 1
ATOM 2268 O O . ILE A 1 288 ? 36.156 -37.304 -12.394 1.00 79.38 288 ILE A O 1
ATOM 2272 N N . TYR A 1 289 ? 34.042 -37.867 -12.939 1.00 76.19 289 TYR A N 1
ATOM 2273 C CA . TYR A 1 289 ? 33.698 -38.388 -11.622 1.00 76.19 289 TYR A CA 1
ATOM 2274 C C . TYR A 1 289 ? 34.740 -39.430 -11.204 1.00 76.19 289 TYR A C 1
ATOM 2276 O O . TYR A 1 289 ? 34.792 -40.531 -11.752 1.00 76.19 289 TYR A O 1
ATOM 2284 N N . LYS A 1 290 ? 35.591 -39.070 -10.240 1.00 73.19 290 LYS A N 1
ATOM 2285 C CA . LYS A 1 290 ? 36.506 -40.003 -9.589 1.00 73.19 290 LYS A CA 1
ATOM 2286 C C . LYS A 1 290 ? 35.744 -40.599 -8.412 1.00 73.19 290 LYS A C 1
ATOM 2288 O O . LYS A 1 290 ? 35.606 -39.915 -7.392 1.00 73.19 290 LYS A O 1
ATOM 2293 N N . PRO A 1 291 ? 35.201 -41.825 -8.531 1.00 69.00 291 PRO A N 1
ATOM 2294 C CA . PRO A 1 291 ? 34.536 -42.458 -7.406 1.00 69.00 291 PRO A CA 1
ATOM 2295 C C . PRO A 1 291 ? 35.507 -42.499 -6.229 1.00 69.00 291 PRO A C 1
ATOM 2297 O O . PRO A 1 291 ? 36.629 -42.995 -6.351 1.00 69.00 291 PRO A O 1
ATOM 2300 N N . ARG A 1 292 ? 35.083 -41.980 -5.072 1.00 61.16 292 ARG A N 1
ATOM 2301 C CA . ARG A 1 292 ? 35.774 -42.279 -3.811 1.00 61.16 292 ARG A CA 1
ATOM 2302 C C . ARG A 1 292 ? 35.796 -43.808 -3.668 1.00 61.16 292 ARG A C 1
ATOM 2304 O O . ARG A 1 292 ? 34.759 -44.415 -3.949 1.00 61.16 292 ARG A O 1
ATOM 2311 N N . PRO A 1 293 ? 36.922 -44.440 -3.283 1.00 50.75 293 PRO A N 1
ATOM 2312 C CA . PRO A 1 293 ? 37.006 -45.894 -3.196 1.00 50.75 293 PRO A CA 1
ATOM 2313 C C . PRO A 1 293 ? 35.953 -46.404 -2.210 1.00 50.75 293 PRO A C 1
ATOM 2315 O O . PRO A 1 293 ? 36.081 -46.273 -0.996 1.00 50.75 293 PRO A O 1
ATOM 2318 N N . SER A 1 294 ? 34.866 -46.927 -2.769 1.00 48.75 294 SER A N 1
ATOM 2319 C CA . SER A 1 294 ? 33.752 -47.509 -2.039 1.00 48.75 294 SER A CA 1
ATOM 2320 C C . SER A 1 294 ? 34.133 -48.934 -1.664 1.00 48.75 294 SER A C 1
ATOM 2322 O O . SER A 1 294 ? 34.294 -49.794 -2.530 1.00 48.75 294 SER A O 1
ATOM 2324 N N . SER A 1 295 ? 34.294 -49.198 -0.370 1.00 54.94 295 SER A N 1
ATOM 2325 C CA . SER A 1 295 ? 34.468 -50.544 0.170 1.00 54.94 295 SER A CA 1
ATOM 2326 C C . SER A 1 295 ? 33.109 -51.208 0.392 1.00 54.94 295 SER A C 1
ATOM 2328 O O . SER A 1 295 ? 32.749 -51.511 1.522 1.00 54.94 295 SER A O 1
ATOM 2330 N N . TYR A 1 296 ? 32.332 -51.457 -0.668 1.00 46.66 296 TYR A N 1
ATOM 2331 C CA . TYR A 1 296 ? 31.088 -52.220 -0.523 1.00 46.66 296 TYR A CA 1
ATOM 2332 C C . TYR A 1 296 ? 30.858 -53.265 -1.617 1.00 46.66 296 TYR A C 1
ATOM 2334 O O . TYR A 1 296 ? 30.947 -53.014 -2.816 1.00 46.66 296 TYR A O 1
ATOM 2342 N N . LYS A 1 297 ? 30.579 -54.479 -1.125 1.00 43.28 297 LYS A N 1
ATOM 2343 C CA . LYS A 1 297 ? 30.338 -55.724 -1.853 1.00 43.28 297 LYS A CA 1
ATOM 2344 C C . LYS A 1 297 ? 29.057 -55.634 -2.683 1.00 43.28 297 LYS A C 1
ATOM 2346 O O . LYS A 1 297 ? 28.001 -55.270 -2.175 1.00 43.28 297 LYS A O 1
ATOM 2351 N N . TYR A 1 298 ? 29.160 -56.053 -3.939 1.00 38.12 298 TYR A N 1
ATOM 2352 C CA . TYR A 1 298 ? 28.049 -56.162 -4.878 1.00 38.12 298 TYR A CA 1
ATOM 2353 C C . TYR A 1 298 ? 27.006 -57.209 -4.452 1.00 38.12 298 TYR A C 1
ATOM 2355 O O . TYR A 1 298 ? 27.344 -58.363 -4.186 1.00 38.12 298 TYR A O 1
ATOM 2363 N N . LYS A 1 299 ? 25.724 -56.841 -4.556 1.00 35.47 299 LYS A N 1
ATOM 2364 C CA . LYS A 1 299 ? 24.644 -57.749 -4.967 1.00 35.47 299 LYS A CA 1
ATOM 2365 C C . LYS A 1 299 ? 23.817 -57.085 -6.082 1.00 35.47 299 LYS A C 1
ATOM 2367 O O . LYS A 1 299 ? 23.344 -55.967 -5.927 1.00 35.47 299 LYS A O 1
ATOM 2372 N N . LYS A 1 300 ? 23.705 -57.809 -7.204 1.00 34.31 300 LYS A N 1
ATOM 2373 C CA . LYS A 1 300 ? 22.748 -57.668 -8.332 1.00 34.31 300 LYS A CA 1
ATOM 2374 C C . LYS A 1 300 ? 21.294 -57.654 -7.816 1.00 34.31 300 LYS A C 1
ATOM 2376 O O . LYS A 1 300 ? 21.068 -58.187 -6.737 1.00 34.31 300 LYS A O 1
ATOM 2381 N N . ALA A 1 301 ? 20.242 -57.196 -8.498 1.00 36.59 301 ALA A N 1
ATOM 2382 C CA . ALA A 1 301 ? 19.926 -56.694 -9.850 1.00 36.59 301 ALA A CA 1
ATOM 2383 C C . ALA A 1 301 ? 18.660 -55.785 -9.686 1.00 36.59 301 ALA A C 1
ATOM 2385 O O . ALA A 1 301 ? 18.169 -55.672 -8.569 1.00 36.59 301 ALA A O 1
ATOM 2386 N N . VAL A 1 302 ? 18.084 -55.073 -10.663 1.00 34.22 302 VAL A N 1
ATOM 2387 C CA . VAL A 1 302 ? 17.272 -55.539 -11.812 1.00 34.22 302 VAL A CA 1
ATOM 2388 C C . VAL A 1 302 ? 16.880 -54.298 -12.646 1.00 34.22 302 VAL A C 1
ATOM 2390 O O . VAL A 1 302 ? 16.705 -53.214 -12.096 1.00 34.22 302 VAL A O 1
ATOM 2393 N N . LYS A 1 303 ? 16.764 -54.477 -13.969 1.00 41.22 303 LYS A N 1
ATOM 2394 C CA . LYS A 1 303 ? 16.301 -53.508 -14.980 1.00 41.22 303 LYS A CA 1
ATOM 2395 C C . LYS A 1 303 ? 14.768 -53.373 -15.012 1.00 41.22 303 LYS A C 1
ATOM 2397 O O . LYS A 1 303 ? 14.084 -54.385 -14.901 1.00 41.22 303 LYS A O 1
ATOM 2402 N N . SER A 1 304 ? 14.266 -52.195 -15.384 1.00 39.94 304 SER A N 1
ATOM 2403 C CA . SER A 1 304 ? 13.030 -52.056 -16.172 1.00 39.94 304 SER A CA 1
ATOM 2404 C C . SER A 1 304 ? 13.101 -50.805 -17.063 1.00 39.94 304 SER A C 1
ATOM 2406 O O . SER A 1 304 ? 13.260 -49.700 -16.548 1.00 39.94 304 SER A O 1
ATOM 2408 N N . GLU A 1 305 ? 13.026 -51.022 -18.380 1.00 33.34 305 GLU A N 1
ATOM 2409 C CA . GLU A 1 305 ? 12.891 -50.041 -19.477 1.00 33.34 305 GLU A CA 1
ATOM 2410 C C . GLU A 1 305 ? 11.437 -49.511 -19.529 1.00 33.34 305 GLU A C 1
ATOM 2412 O O . GLU A 1 305 ? 10.500 -50.258 -19.258 1.00 33.34 305 GLU A O 1
ATOM 2417 N N . ASP A 1 306 ? 11.272 -48.186 -19.591 1.00 32.50 306 ASP A N 1
ATOM 2418 C CA . ASP A 1 306 ? 10.793 -47.361 -20.727 1.00 32.50 306 ASP A CA 1
ATOM 2419 C C . ASP A 1 306 ? 9.290 -47.041 -20.718 1.00 32.50 306 ASP A C 1
ATOM 2421 O O . ASP A 1 306 ? 8.463 -47.929 -20.567 1.00 32.50 306 ASP A O 1
ATOM 2425 N N . LEU A 1 307 ? 8.962 -45.757 -20.941 1.00 30.34 307 LEU A N 1
ATOM 2426 C CA . LEU A 1 307 ? 7.804 -45.265 -21.709 1.00 30.34 307 LEU A CA 1
ATOM 2427 C C . LEU A 1 307 ? 7.971 -43.750 -21.973 1.00 30.34 307 LEU A C 1
ATOM 2429 O O . LEU A 1 307 ? 8.029 -42.942 -21.047 1.00 30.34 307 LEU A O 1
ATOM 2433 N N . MET A 1 308 ? 8.043 -43.370 -23.252 1.00 29.31 308 MET A N 1
ATOM 2434 C CA . MET A 1 308 ? 8.059 -41.989 -23.752 1.00 29.31 308 MET A CA 1
ATOM 2435 C C . MET A 1 308 ? 7.065 -41.819 -24.915 1.00 29.31 308 MET A C 1
ATOM 2437 O O . MET A 1 308 ? 6.836 -42.773 -25.658 1.00 29.31 308 MET A O 1
ATOM 2441 N N . MET A 1 309 ? 6.647 -40.553 -25.114 1.00 31.83 309 MET A N 1
ATOM 2442 C CA . MET A 1 309 ? 6.060 -39.908 -26.318 1.00 31.83 309 MET A CA 1
ATOM 2443 C C . MET A 1 309 ? 4.550 -40.127 -26.571 1.00 31.83 309 MET A C 1
ATOM 2445 O O . MET A 1 309 ? 4.023 -41.191 -26.286 1.00 31.83 309 MET A O 1
ATOM 2449 N N . ALA A 1 310 ? 3.768 -39.195 -27.138 1.00 29.92 310 ALA A N 1
ATOM 2450 C CA . ALA A 1 310 ? 3.983 -37.830 -27.646 1.00 29.92 310 ALA A CA 1
ATOM 2451 C C . ALA A 1 310 ? 2.624 -37.106 -27.793 1.00 29.92 310 ALA A C 1
ATOM 2453 O O . ALA A 1 310 ? 1.594 -37.742 -28.014 1.00 29.92 310 ALA A O 1
ATOM 2454 N N . GLU A 1 311 ? 2.649 -35.775 -27.744 1.00 27.64 311 GLU A N 1
ATOM 2455 C CA . GLU A 1 311 ? 1.508 -34.865 -27.905 1.00 27.64 311 GLU A CA 1
ATOM 2456 C C . GLU A 1 311 ? 1.412 -34.345 -29.358 1.00 27.64 311 GLU A C 1
ATOM 2458 O O . GLU A 1 311 ? 2.432 -34.148 -30.021 1.00 27.64 311 GLU A O 1
ATOM 2463 N N . LYS A 1 312 ? 0.190 -34.132 -29.875 1.00 29.45 312 LYS A N 1
ATOM 2464 C CA . LYS A 1 312 ? -0.078 -33.559 -31.210 1.00 29.45 312 LYS A CA 1
ATOM 2465 C C . LYS A 1 312 ? -0.918 -32.285 -31.093 1.00 29.45 312 LYS A C 1
ATOM 2467 O O . LYS A 1 312 ? -1.971 -32.289 -30.466 1.00 29.45 312 LYS A O 1
ATOM 2472 N N . VAL A 1 313 ? -0.446 -31.237 -31.766 1.00 27.09 313 VAL A N 1
ATOM 2473 C CA . VAL A 1 313 ? -1.042 -29.898 -31.898 1.00 27.09 313 VAL A CA 1
ATOM 2474 C C . VAL A 1 313 ? -2.041 -29.861 -33.061 1.00 27.09 313 VAL A C 1
ATOM 2476 O O . VAL A 1 313 ? -1.786 -30.473 -34.097 1.00 27.09 313 VAL A O 1
ATOM 2479 N N . PHE A 1 314 ? -3.123 -29.088 -32.924 1.00 27.83 314 PHE A N 1
ATOM 2480 C CA . PHE A 1 314 ? -3.863 -28.515 -34.055 1.00 27.83 314 PHE A CA 1
ATOM 2481 C C . PHE A 1 314 ? -4.280 -27.067 -33.748 1.00 27.83 314 PHE A C 1
ATOM 2483 O O . PHE A 1 314 ? -4.803 -26.776 -32.673 1.00 27.83 314 PHE A O 1
ATOM 2490 N N . GLU A 1 315 ? -4.027 -26.179 -34.711 1.00 28.36 315 GLU A N 1
ATOM 2491 C CA . GLU A 1 315 ? -4.472 -24.781 -34.765 1.00 28.36 315 GLU A CA 1
ATOM 2492 C C . GLU A 1 315 ? -5.867 -24.656 -35.393 1.00 28.36 315 GLU A C 1
ATOM 2494 O O . GLU A 1 315 ? -6.203 -25.397 -36.318 1.00 28.36 315 GLU A O 1
ATOM 2499 N N . ALA A 1 316 ? -6.620 -23.638 -34.966 1.00 27.89 316 ALA A N 1
ATOM 2500 C CA . ALA A 1 316 ? -7.630 -22.965 -35.782 1.00 27.89 316 ALA A CA 1
ATOM 2501 C C . ALA A 1 316 ? -7.877 -21.528 -35.271 1.00 27.89 316 ALA A C 1
ATOM 2503 O O . ALA A 1 316 ? -7.759 -21.254 -34.077 1.00 27.89 316 ALA A O 1
ATOM 2504 N N . ALA A 1 317 ? -8.239 -20.638 -36.196 1.00 37.41 317 ALA A N 1
ATOM 2505 C CA . ALA A 1 317 ? -8.604 -19.225 -36.027 1.00 37.41 317 ALA A CA 1
ATOM 2506 C C . ALA A 1 317 ? -9.921 -18.945 -36.793 1.00 37.41 317 ALA A C 1
ATOM 2508 O O . ALA A 1 317 ? -10.273 -19.768 -37.642 1.00 37.41 317 ALA A O 1
ATOM 2509 N N . PRO A 1 318 ? -10.562 -17.758 -36.691 1.00 43.69 318 PRO A N 1
ATOM 2510 C CA . PRO A 1 318 ? -10.716 -16.833 -35.558 1.00 43.69 318 PRO A CA 1
ATOM 2511 C C . PRO A 1 318 ? -12.206 -16.521 -35.219 1.00 43.69 318 PRO A C 1
ATOM 2513 O O . PRO A 1 318 ? -13.111 -16.807 -36.002 1.00 43.69 318 PRO A O 1
ATOM 2516 N N . GLU A 1 319 ? -12.444 -15.876 -34.067 1.00 35.41 319 GLU A N 1
ATOM 2517 C CA . GLU A 1 319 ? -13.744 -15.354 -33.584 1.00 35.41 319 GLU A CA 1
ATOM 2518 C C . GLU A 1 319 ? -13.884 -13.817 -33.732 1.00 35.41 319 GLU A C 1
ATOM 2520 O O . GLU A 1 319 ? -12.914 -13.099 -33.978 1.00 35.41 319 GLU A O 1
ATOM 2525 N N . GLN A 1 320 ? -15.124 -13.324 -33.578 1.00 38.22 320 GLN A N 1
ATOM 2526 C CA . GLN A 1 320 ? -15.542 -11.912 -33.595 1.00 38.22 320 GLN A CA 1
ATOM 2527 C C . GLN A 1 320 ? -15.255 -11.161 -32.275 1.00 38.22 320 GLN A C 1
ATOM 2529 O O . GLN A 1 320 ? -15.223 -11.742 -31.197 1.00 38.22 320 GLN A O 1
ATOM 2534 N N . GLN A 1 321 ? -15.084 -9.838 -32.397 1.00 35.41 321 GLN A N 1
ATOM 2535 C CA . GLN A 1 321 ? -14.461 -8.911 -31.441 1.00 35.41 321 GLN A CA 1
ATOM 2536 C C . GLN A 1 321 ? -15.343 -8.437 -30.267 1.00 35.41 321 GLN A C 1
ATOM 2538 O O . GLN A 1 321 ? -16.432 -7.903 -30.471 1.00 35.41 321 GLN A O 1
ATOM 2543 N N . PHE A 1 322 ? -14.752 -8.445 -29.068 1.00 44.00 322 PHE A N 1
ATOM 2544 C CA . PHE A 1 322 ? -14.873 -7.381 -28.059 1.00 44.00 322 PHE A CA 1
ATOM 2545 C C . PHE A 1 322 ? -13.477 -6.760 -27.845 1.00 44.00 322 PHE A C 1
ATOM 2547 O O . PHE A 1 322 ? -12.474 -7.393 -28.168 1.00 44.00 322 PHE A O 1
ATOM 2554 N N . GLU A 1 323 ? -13.378 -5.513 -27.368 1.00 44.12 323 GLU A N 1
ATOM 2555 C CA . GLU A 1 323 ? -12.074 -4.846 -27.206 1.00 44.12 323 GLU A CA 1
ATOM 2556 C C . GLU A 1 323 ? -11.248 -5.466 -26.065 1.00 44.12 323 GLU A C 1
ATOM 2558 O O . GLU A 1 323 ? -11.466 -5.194 -24.884 1.00 44.12 323 GLU A O 1
ATOM 2563 N N . GLU A 1 324 ? -10.287 -6.306 -26.444 1.00 46.25 324 GLU A N 1
ATOM 2564 C CA . GLU A 1 324 ? -9.351 -6.987 -25.552 1.00 46.25 324 GLU A CA 1
ATOM 2565 C C . GLU A 1 324 ? -8.110 -6.130 -25.221 1.00 46.25 324 GLU A C 1
ATOM 2567 O O . GLU A 1 324 ? -7.671 -5.301 -26.032 1.00 46.25 324 GLU A O 1
ATOM 2572 N N . PRO A 1 325 ? -7.489 -6.335 -24.041 1.00 57.88 325 PRO A N 1
ATOM 2573 C CA . PRO A 1 325 ? -6.176 -5.773 -23.736 1.00 57.88 325 PRO A CA 1
ATOM 2574 C C . PRO A 1 325 ? -5.133 -6.232 -24.762 1.00 57.88 325 PRO A C 1
ATOM 2576 O O . PRO A 1 325 ? -5.093 -7.388 -25.182 1.00 57.88 325 PRO A O 1
ATOM 2579 N N . LYS A 1 326 ? -4.239 -5.323 -25.161 1.00 65.25 326 LYS A N 1
ATOM 2580 C CA . LYS A 1 326 ? -3.194 -5.642 -26.143 1.00 65.25 326 LYS A CA 1
ATOM 2581 C C . LYS A 1 326 ? -2.119 -6.504 -25.487 1.00 65.25 326 LYS A C 1
ATOM 2583 O O . LYS A 1 326 ? -1.436 -6.037 -24.574 1.00 65.25 326 LYS A O 1
ATOM 2588 N N . ILE A 1 327 ? -1.951 -7.726 -25.988 1.00 64.50 327 ILE A N 1
ATOM 2589 C CA . ILE A 1 327 ? -0.879 -8.641 -25.585 1.00 64.50 327 ILE A CA 1
ATOM 2590 C C . ILE A 1 327 ? 0.375 -8.308 -26.395 1.00 64.50 327 ILE A C 1
ATOM 2592 O O . ILE A 1 327 ? 0.344 -8.294 -27.627 1.00 64.50 327 ILE A O 1
ATOM 2596 N N . LYS A 1 328 ? 1.490 -8.056 -25.710 1.00 68.31 328 LYS A N 1
ATOM 2597 C CA . LYS A 1 328 ? 2.818 -8.005 -26.323 1.00 68.31 328 LYS A CA 1
ATOM 2598 C C . LYS A 1 328 ? 3.618 -9.211 -25.849 1.00 68.31 328 LYS A C 1
ATOM 2600 O O . LYS A 1 328 ? 3.856 -9.375 -24.655 1.00 68.31 328 LYS A O 1
ATOM 2605 N N . ALA A 1 329 ? 4.014 -10.057 -26.792 1.00 56.47 329 ALA A N 1
ATOM 2606 C CA . ALA A 1 329 ? 4.972 -11.121 -26.533 1.00 56.47 329 ALA A CA 1
ATOM 2607 C C . ALA A 1 329 ? 6.389 -10.541 -26.626 1.00 56.47 329 ALA A C 1
ATOM 2609 O O . ALA A 1 329 ? 6.791 -10.024 -27.669 1.00 56.47 329 ALA A O 1
ATOM 2610 N N . GLU A 1 330 ? 7.132 -10.615 -25.530 1.00 62.53 330 GLU A N 1
ATOM 2611 C CA . GLU A 1 330 ? 8.575 -10.394 -25.492 1.00 62.53 330 GLU A CA 1
ATOM 2612 C C . GLU A 1 330 ? 9.284 -11.757 -25.529 1.00 62.53 330 GLU A C 1
ATOM 2614 O O . GLU A 1 330 ? 8.661 -12.801 -25.340 1.00 62.53 330 GLU A O 1
ATOM 2619 N N . ALA A 1 331 ? 10.597 -11.780 -25.777 1.00 54.19 331 ALA A N 1
ATOM 2620 C CA . ALA A 1 331 ? 11.344 -13.024 -25.997 1.00 54.19 331 ALA A CA 1
ATOM 2621 C C . ALA A 1 331 ? 11.246 -14.051 -24.841 1.00 54.19 331 ALA A C 1
ATOM 2623 O O . ALA A 1 331 ? 11.461 -15.239 -25.070 1.00 54.19 331 ALA A O 1
ATOM 2624 N N . THR A 1 332 ? 10.928 -13.611 -23.617 1.00 68.50 332 THR A N 1
ATOM 2625 C CA . THR A 1 332 ? 10.836 -14.457 -22.410 1.00 68.50 332 THR A CA 1
ATOM 2626 C C . THR A 1 332 ? 9.673 -14.094 -21.471 1.00 68.50 332 THR A C 1
ATOM 2628 O O . THR A 1 332 ? 9.549 -14.679 -20.393 1.00 68.50 332 THR A O 1
ATOM 2631 N N . SER A 1 333 ? 8.810 -13.148 -21.853 1.00 75.81 333 SER A N 1
ATOM 2632 C CA . SER A 1 333 ? 7.729 -12.614 -21.012 1.00 75.81 333 SER A CA 1
ATOM 2633 C C . SER A 1 333 ? 6.526 -12.171 -21.835 1.00 75.81 333 SER A C 1
ATOM 2635 O O . SER A 1 333 ? 6.642 -11.816 -23.004 1.00 75.81 333 SER A O 1
ATOM 2637 N N . PHE A 1 334 ? 5.357 -12.155 -21.202 1.00 79.19 334 PHE A N 1
ATOM 2638 C CA . PHE A 1 334 ? 4.156 -11.542 -21.755 1.00 79.19 334 PHE A CA 1
ATOM 2639 C C . PHE A 1 334 ? 3.872 -10.246 -21.008 1.00 79.19 334 PHE A C 1
ATOM 2641 O O . PHE A 1 334 ? 3.962 -10.219 -19.775 1.00 79.19 334 PHE A O 1
ATOM 2648 N N . SER A 1 335 ? 3.508 -9.194 -21.744 1.00 81.62 335 SER A N 1
ATOM 2649 C CA . SER A 1 335 ? 2.907 -8.001 -21.158 1.00 81.62 335 SER A CA 1
ATOM 2650 C C . SER A 1 335 ? 1.481 -7.770 -21.654 1.00 81.62 335 SER A C 1
ATOM 2652 O O . SER A 1 335 ? 1.163 -7.927 -22.836 1.00 81.62 335 SER A O 1
ATOM 2654 N N . PHE A 1 336 ? 0.607 -7.424 -20.713 1.00 84.81 336 PHE A N 1
ATOM 2655 C CA . PHE A 1 336 ? -0.808 -7.147 -20.908 1.00 84.81 336 PHE A CA 1
ATOM 2656 C C . PHE A 1 336 ? -1.048 -5.670 -20.620 1.00 84.81 336 PHE A C 1
ATOM 2658 O O . PHE A 1 336 ? -0.880 -5.211 -19.488 1.00 84.81 336 PHE A O 1
ATOM 2665 N N . ILE A 1 337 ? -1.437 -4.910 -21.641 1.00 86.31 337 ILE A N 1
ATOM 2666 C CA . ILE A 1 337 ? -1.762 -3.491 -21.481 1.00 86.31 337 ILE A CA 1
ATOM 2667 C C . ILE A 1 337 ? -3.250 -3.377 -21.172 1.00 86.31 337 ILE A C 1
ATOM 2669 O O . ILE A 1 337 ? -4.082 -3.645 -22.041 1.00 86.31 337 ILE A O 1
ATOM 2673 N N . ILE A 1 338 ? -3.578 -2.962 -19.948 1.00 85.31 338 ILE A N 1
ATOM 2674 C CA . ILE A 1 338 ? -4.966 -2.811 -19.514 1.00 85.31 338 ILE A CA 1
ATOM 2675 C C . ILE A 1 338 ? -5.556 -1.547 -20.155 1.00 85.31 338 ILE A C 1
ATOM 2677 O O . ILE A 1 338 ? -4.973 -0.467 -20.011 1.00 85.31 338 ILE A O 1
ATOM 2681 N N . PRO A 1 339 ? -6.687 -1.643 -20.875 1.00 76.88 339 PRO A N 1
ATOM 2682 C CA . PRO A 1 339 ? -7.324 -0.478 -21.465 1.00 76.88 339 PRO A CA 1
ATOM 2683 C C . PRO A 1 339 ? -7.922 0.423 -20.376 1.00 76.88 339 PRO A C 1
ATOM 2685 O O . PRO A 1 339 ? -8.577 -0.038 -19.442 1.00 76.88 339 PRO A O 1
ATOM 2688 N N . GLY A 1 340 ? -7.730 1.733 -20.527 1.00 78.81 340 GLY A N 1
ATOM 2689 C CA . GLY A 1 340 ? -8.286 2.739 -19.625 1.00 78.81 340 GLY A CA 1
ATOM 2690 C C . GLY A 1 340 ? -7.413 3.062 -18.409 1.00 78.81 340 GLY A C 1
ATOM 2691 O O . GLY A 1 340 ? -6.276 2.616 -18.267 1.00 78.81 340 GLY A O 1
ATOM 2692 N N . LYS A 1 341 ? -7.950 3.928 -17.548 1.00 84.31 341 LYS A N 1
ATOM 2693 C CA . LYS A 1 341 ? -7.300 4.379 -16.315 1.00 84.31 341 LYS A CA 1
ATOM 2694 C C . LYS A 1 341 ? -7.849 3.599 -15.130 1.00 84.31 341 LYS A C 1
ATOM 2696 O O . LYS A 1 341 ? -9.063 3.524 -14.964 1.00 84.31 341 LYS A O 1
ATOM 2701 N N . VAL A 1 342 ? -6.960 3.072 -14.291 1.00 85.69 342 VAL A N 1
ATOM 2702 C CA . VAL A 1 342 ? -7.334 2.283 -13.110 1.00 85.69 342 VAL A CA 1
ATOM 2703 C C . VAL A 1 342 ? -6.901 3.006 -11.837 1.00 85.69 342 VAL A C 1
ATOM 2705 O O . VAL A 1 342 ? -5.886 3.708 -11.817 1.00 85.69 342 VAL A O 1
ATOM 2708 N N . ASN A 1 343 ? -7.700 2.839 -10.782 1.00 87.75 343 ASN A N 1
ATOM 2709 C CA . ASN A 1 343 ? -7.399 3.312 -9.438 1.00 87.75 343 ASN A CA 1
ATOM 2710 C C . ASN A 1 343 ? -7.102 2.110 -8.537 1.00 87.75 343 ASN A C 1
ATOM 2712 O O . ASN A 1 343 ? -7.981 1.272 -8.358 1.00 87.75 343 ASN A O 1
ATOM 2716 N N . ILE A 1 344 ? -5.895 2.035 -7.973 1.00 87.25 344 ILE A N 1
ATOM 2717 C CA . ILE A 1 344 ? -5.493 0.973 -7.039 1.00 87.25 344 ILE A CA 1
ATOM 2718 C C . ILE A 1 344 ? -4.929 1.635 -5.769 1.00 87.25 344 ILE A C 1
ATOM 2720 O O . ILE A 1 344 ? -3.833 2.206 -5.813 1.00 87.25 344 ILE A O 1
ATOM 2724 N N . PRO A 1 345 ? -5.675 1.631 -4.651 1.00 85.31 345 PRO A N 1
ATOM 2725 C CA . PRO A 1 345 ? -5.211 2.198 -3.384 1.00 85.31 345 PRO A CA 1
ATOM 2726 C C . PRO A 1 345 ? -4.106 1.345 -2.746 1.00 85.31 345 PRO A C 1
ATOM 2728 O O . PRO A 1 345 ? -3.959 0.166 -3.061 1.00 85.31 345 PRO A O 1
ATOM 2731 N N . SER A 1 346 ? -3.329 1.937 -1.835 1.00 83.19 346 SER A N 1
ATOM 2732 C CA . SER A 1 346 ? -2.315 1.214 -1.045 1.00 83.19 346 SER A CA 1
ATOM 2733 C C . SER A 1 346 ? -2.920 0.566 0.200 1.00 83.19 346 SER A C 1
ATOM 2735 O O . SER A 1 346 ? -2.524 0.875 1.324 1.00 83.19 346 SER A O 1
ATOM 2737 N N . ASP A 1 347 ? -3.900 -0.314 0.009 1.00 81.62 347 ASP A N 1
ATOM 2738 C CA . ASP A 1 347 ? -4.707 -0.918 1.077 1.00 81.62 347 ASP A CA 1
ATOM 2739 C C . ASP A 1 347 ? -4.358 -2.382 1.392 1.00 81.62 347 ASP A C 1
ATOM 2741 O O . ASP A 1 347 ? -4.940 -2.970 2.307 1.00 81.62 347 ASP A O 1
ATOM 2745 N N . ASN A 1 348 ? -3.407 -2.968 0.657 1.00 81.81 348 ASN A N 1
ATOM 2746 C CA . ASN A 1 348 ? -3.050 -4.384 0.733 1.00 81.81 348 ASN A CA 1
ATOM 2747 C C . ASN A 1 348 ? -4.240 -5.344 0.503 1.00 81.81 348 ASN A C 1
ATOM 2749 O O . ASN A 1 348 ? -4.208 -6.489 0.956 1.00 81.81 348 ASN A O 1
ATOM 2753 N N . GLN A 1 349 ? -5.300 -4.891 -0.173 1.00 85.75 349 GLN A N 1
ATOM 2754 C CA . GLN A 1 349 ? -6.441 -5.726 -0.545 1.00 85.75 349 GLN A CA 1
ATOM 2755 C C . GLN A 1 349 ? -6.273 -6.276 -1.970 1.00 85.75 349 GLN A C 1
ATOM 2757 O O . GLN A 1 349 ? -5.612 -5.651 -2.803 1.00 85.75 349 GLN A O 1
ATOM 2762 N N . PRO A 1 350 ? -6.851 -7.452 -2.276 1.00 89.12 350 PRO A N 1
ATOM 2763 C CA . PRO A 1 350 ? -6.813 -8.016 -3.618 1.00 89.12 350 PRO A CA 1
ATOM 2764 C C . PRO A 1 350 ? -7.783 -7.290 -4.562 1.00 89.12 350 PRO A C 1
ATOM 2766 O O . PRO A 1 350 ? -8.999 -7.326 -4.375 1.00 89.12 350 PRO A O 1
ATOM 2769 N N . HIS A 1 351 ? -7.248 -6.704 -5.633 1.00 90.81 351 HIS A N 1
ATOM 2770 C CA . HIS A 1 351 ? -8.007 -6.054 -6.705 1.00 90.81 351 HIS A CA 1
ATOM 2771 C C . HIS A 1 351 ? -7.971 -6.920 -7.970 1.00 90.81 351 HIS A C 1
ATOM 2773 O O . HIS A 1 351 ? -6.898 -7.196 -8.503 1.00 90.81 351 HIS A O 1
ATOM 2779 N N . ARG A 1 352 ? -9.134 -7.373 -8.456 1.00 91.12 352 ARG A N 1
ATOM 2780 C CA . ARG A 1 352 ? -9.242 -8.242 -9.645 1.00 91.12 352 ARG A CA 1
ATOM 2781 C C . ARG A 1 352 ? -9.416 -7.410 -10.914 1.00 91.12 352 ARG A C 1
ATOM 2783 O O . ARG A 1 352 ? -10.354 -6.623 -11.003 1.00 91.12 352 ARG A O 1
ATOM 2790 N N . ILE A 1 353 ? -8.571 -7.643 -11.914 1.00 89.38 353 ILE A N 1
ATOM 2791 C CA . ILE A 1 353 ? -8.667 -7.030 -13.245 1.00 89.38 353 ILE A CA 1
ATOM 2792 C C . ILE A 1 353 ? -8.726 -8.130 -14.299 1.00 89.38 353 ILE A C 1
ATOM 2794 O O . ILE A 1 353 ? -7.951 -9.077 -14.245 1.00 89.38 353 ILE A O 1
ATOM 2798 N N . LEU A 1 354 ? -9.641 -8.018 -15.259 1.00 87.88 354 LEU A N 1
ATOM 2799 C CA . LEU A 1 354 ? -9.714 -8.937 -16.395 1.00 87.88 354 LEU A CA 1
ATOM 2800 C C . LEU A 1 354 ? -8.516 -8.715 -17.331 1.00 87.88 354 LEU A C 1
ATOM 2802 O O . LEU A 1 354 ? -8.288 -7.584 -17.759 1.00 87.88 354 LEU A O 1
ATOM 2806 N N . ILE A 1 355 ? -7.775 -9.779 -17.657 1.00 86.44 355 ILE A N 1
ATOM 2807 C CA . ILE A 1 355 ? -6.601 -9.701 -18.545 1.00 86.44 355 ILE A CA 1
ATOM 2808 C C . ILE A 1 355 ? -6.730 -10.516 -19.828 1.00 86.44 355 ILE A C 1
ATOM 2810 O O . ILE A 1 355 ? -6.112 -10.155 -20.821 1.00 86.44 355 ILE A O 1
ATOM 2814 N N . ALA A 1 356 ? -7.509 -11.596 -19.834 1.00 83.94 356 ALA A N 1
ATOM 2815 C CA . ALA A 1 356 ? -7.789 -12.360 -21.045 1.00 83.94 356 ALA A CA 1
ATOM 2816 C C . ALA A 1 356 ? -9.082 -13.162 -20.887 1.00 83.94 356 ALA A C 1
ATOM 2818 O O . ALA A 1 356 ? -9.428 -13.586 -19.784 1.00 83.94 356 ALA A O 1
ATOM 2819 N N . SER A 1 357 ? -9.763 -13.422 -21.993 1.00 85.50 357 SER A N 1
ATOM 2820 C CA . SER A 1 357 ? -10.869 -14.374 -22.068 1.00 85.50 357 SER A CA 1
ATOM 2821 C C . SER A 1 357 ? -10.735 -15.192 -23.342 1.00 85.50 357 SER A C 1
ATOM 2823 O O . SER A 1 357 ? -10.312 -14.666 -24.363 1.00 85.50 357 SER A O 1
ATOM 2825 N N . SER A 1 358 ? -11.074 -16.474 -23.292 1.00 86.94 358 SER A N 1
ATOM 2826 C CA . SER A 1 358 ? -11.098 -17.345 -24.464 1.00 86.94 358 SER A CA 1
ATOM 2827 C C . SER A 1 358 ? -12.248 -18.331 -24.336 1.00 86.94 358 SER A C 1
ATOM 2829 O O . SER A 1 358 ? -12.395 -18.963 -23.291 1.00 86.94 358 SER A O 1
ATOM 2831 N N . SER A 1 359 ? -13.042 -18.468 -25.395 1.00 87.31 359 SER A N 1
ATOM 2832 C CA . SER A 1 359 ? -14.023 -19.542 -25.533 1.00 87.31 359 SER A CA 1
ATOM 2833 C C . SER A 1 359 ? -13.482 -20.583 -26.507 1.00 87.31 359 SER A C 1
ATOM 2835 O O . SER A 1 359 ? -12.885 -20.234 -27.527 1.00 87.31 359 SER A O 1
ATOM 2837 N N . LYS A 1 360 ? -13.625 -21.868 -26.179 1.00 88.81 360 LYS A N 1
ATOM 2838 C CA . LYS A 1 360 ? -13.228 -22.978 -27.054 1.00 88.81 360 LYS A CA 1
ATOM 2839 C C . LYS A 1 360 ? -14.209 -24.134 -26.958 1.00 88.81 360 LYS A C 1
ATOM 2841 O O . LYS A 1 360 ? -14.742 -24.429 -25.892 1.00 88.81 360 LYS A O 1
ATOM 2846 N N . GLU A 1 361 ? -14.395 -24.837 -28.069 1.00 89.75 361 GLU A N 1
ATOM 2847 C CA . GLU A 1 361 ? -15.081 -26.129 -28.072 1.00 89.75 361 GLU A CA 1
ATOM 2848 C C . GLU A 1 361 ? -14.193 -27.206 -27.438 1.00 89.75 361 GLU A C 1
ATOM 2850 O O . GLU A 1 361 ? -12.986 -27.269 -27.692 1.00 89.75 361 GLU A O 1
ATOM 2855 N N . ALA A 1 362 ? -14.788 -28.066 -26.613 1.00 84.94 362 ALA A N 1
ATOM 2856 C CA . ALA A 1 362 ? -14.091 -29.142 -25.929 1.00 84.94 362 ALA A CA 1
ATOM 2857 C C . ALA A 1 362 ? -14.917 -30.429 -25.904 1.00 84.94 362 ALA A C 1
ATOM 2859 O O . ALA A 1 362 ? -16.136 -30.426 -25.737 1.00 84.94 362 ALA A O 1
ATOM 2860 N N . LYS A 1 363 ? -14.219 -31.561 -26.013 1.00 85.94 363 LYS A N 1
ATOM 2861 C CA . LYS A 1 363 ? -14.802 -32.877 -25.749 1.00 85.94 363 LYS A CA 1
ATOM 2862 C C . LYS A 1 363 ? -14.784 -33.110 -24.242 1.00 85.94 363 LYS A C 1
ATOM 2864 O O . LYS A 1 363 ? -13.719 -33.066 -23.632 1.00 85.94 363 LYS A O 1
ATOM 2869 N N . LEU A 1 364 ? -15.960 -33.311 -23.655 1.00 82.81 364 LEU A N 1
ATOM 2870 C CA . LEU A 1 364 ? -16.119 -33.538 -22.222 1.00 82.81 364 LEU A CA 1
ATOM 2871 C C . LEU A 1 364 ? -16.250 -35.035 -21.948 1.00 82.81 364 LEU A C 1
ATOM 2873 O O . LEU A 1 364 ? -17.165 -35.677 -22.462 1.00 82.81 364 LEU A O 1
ATOM 2877 N N . ASP A 1 365 ? -15.370 -35.556 -21.097 1.00 83.62 365 ASP A N 1
ATOM 2878 C CA . ASP A 1 365 ? -15.437 -36.926 -20.599 1.00 83.62 365 ASP A CA 1
ATOM 2879 C C . ASP A 1 365 ? -15.965 -36.942 -19.162 1.00 83.62 365 ASP A C 1
ATOM 2881 O O . ASP A 1 365 ? -15.579 -36.127 -18.319 1.00 83.62 365 ASP A O 1
ATOM 2885 N N . TYR A 1 366 ? -16.852 -37.891 -18.865 1.00 82.69 366 TYR A N 1
ATOM 2886 C CA . TYR A 1 366 ? -17.412 -38.064 -17.528 1.00 82.69 366 TYR A CA 1
ATOM 2887 C C . TYR A 1 366 ? -16.595 -39.091 -16.749 1.00 82.69 366 TYR A C 1
ATOM 2889 O O . TYR A 1 366 ? -16.483 -40.248 -17.149 1.00 82.69 366 TYR A O 1
ATOM 2897 N N . TYR A 1 367 ? -16.064 -38.676 -15.601 1.00 85.06 367 TYR A N 1
ATOM 2898 C CA . TYR A 1 367 ? -15.354 -39.555 -14.678 1.00 85.06 367 TYR A CA 1
ATOM 2899 C C . TYR A 1 367 ? -16.144 -39.704 -13.377 1.00 85.06 367 TYR A C 1
ATOM 2901 O O . TYR A 1 367 ? -16.439 -38.720 -12.698 1.00 85.06 367 TYR A O 1
ATOM 2909 N N . ALA A 1 368 ? -16.477 -40.943 -13.017 1.00 86.25 368 ALA A N 1
ATOM 2910 C CA . ALA A 1 368 ? -17.111 -41.274 -11.747 1.00 86.25 368 ALA A CA 1
ATOM 2911 C C . ALA A 1 368 ? -16.099 -41.984 -10.841 1.00 86.25 368 ALA A C 1
ATOM 2913 O O . ALA A 1 368 ? -15.612 -43.062 -11.174 1.00 86.25 368 ALA A O 1
ATOM 2914 N N . ALA A 1 369 ? -15.812 -41.397 -9.677 1.00 83.19 369 ALA A N 1
ATOM 2915 C CA . ALA A 1 369 ? -15.030 -42.040 -8.625 1.00 83.19 369 ALA A CA 1
ATOM 2916 C C . ALA A 1 369 ? -15.903 -42.291 -7.387 1.00 83.19 369 ALA A C 1
ATOM 2918 O O . ALA A 1 369 ? -16.615 -41.380 -6.950 1.00 83.19 369 ALA A O 1
ATOM 2919 N N . PRO A 1 370 ? -15.848 -43.493 -6.786 1.00 82.50 370 PRO A N 1
ATOM 2920 C CA . PRO A 1 370 ? -16.558 -43.764 -5.547 1.00 82.50 370 PRO A CA 1
ATOM 2921 C C . PRO A 1 370 ? -15.999 -42.881 -4.427 1.00 82.50 370 PRO A C 1
ATOM 2923 O O . PRO A 1 370 ? -14.801 -42.876 -4.146 1.00 82.50 370 PRO A O 1
ATOM 2926 N N . LYS A 1 371 ? -16.881 -42.128 -3.766 1.00 81.06 371 LYS A N 1
ATOM 2927 C CA . LYS A 1 371 ? -16.539 -41.325 -2.590 1.00 81.06 371 LYS A CA 1
ATOM 2928 C C . LYS A 1 371 ? -16.887 -42.118 -1.338 1.00 81.06 371 LYS A C 1
ATOM 2930 O O . LYS A 1 371 ? -18.048 -42.473 -1.144 1.00 81.06 371 LYS A O 1
ATOM 2935 N N . LEU A 1 372 ? -15.900 -42.363 -0.476 1.00 78.56 372 LEU A N 1
ATOM 2936 C CA . LEU A 1 372 ? -16.137 -42.995 0.820 1.00 78.56 372 LEU A CA 1
ATOM 2937 C C . LEU A 1 372 ? -17.096 -42.110 1.637 1.00 78.56 372 LEU A C 1
ATOM 2939 O O . LEU A 1 372 ? -16.734 -41.011 2.062 1.00 78.56 372 LEU A O 1
ATOM 2943 N N . SER A 1 373 ? -18.332 -42.572 1.822 1.00 78.69 373 SER A N 1
ATOM 2944 C CA . SER A 1 373 ? -19.351 -41.890 2.620 1.00 78.69 373 SER A CA 1
ATOM 2945 C C . SER A 1 373 ? -19.590 -42.663 3.906 1.00 78.69 373 SER A C 1
ATOM 2947 O O . SER A 1 373 ? -19.833 -43.865 3.873 1.00 78.69 373 SER A O 1
ATOM 2949 N N . ARG A 1 374 ? -19.592 -41.958 5.042 1.00 75.81 374 ARG A N 1
ATOM 2950 C CA . ARG A 1 374 ? -19.934 -42.537 6.353 1.00 75.81 374 ARG A CA 1
ATOM 2951 C C . ARG A 1 374 ? -21.406 -42.964 6.473 1.00 75.81 374 ARG A C 1
ATOM 2953 O O . ARG A 1 374 ? -21.752 -43.576 7.470 1.00 75.81 374 ARG A O 1
ATOM 2960 N N . HIS A 1 375 ? -22.246 -42.636 5.489 1.00 71.94 375 HIS A N 1
ATOM 2961 C CA . HIS A 1 375 ? -23.680 -42.958 5.464 1.00 71.94 375 HIS A CA 1
ATOM 2962 C C . HIS A 1 375 ? -24.025 -44.149 4.555 1.00 71.94 375 HIS A C 1
ATOM 2964 O O . HIS A 1 375 ? -25.195 -44.497 4.431 1.00 71.94 375 HIS A O 1
ATOM 2970 N N . ALA A 1 376 ? -23.037 -44.753 3.887 1.00 63.59 376 ALA A N 1
ATOM 2971 C CA . ALA A 1 376 ? -23.240 -45.978 3.122 1.00 63.59 376 ALA A CA 1
ATOM 2972 C C . ALA A 1 376 ? -23.004 -47.179 4.052 1.00 63.59 376 ALA A C 1
ATOM 2974 O O . ALA A 1 376 ? -21.859 -47.534 4.329 1.00 63.59 376 ALA A O 1
ATOM 2975 N N . HIS A 1 377 ? -24.085 -47.764 4.571 1.00 54.72 377 HIS A N 1
ATOM 2976 C CA . HIS A 1 377 ? -24.059 -49.040 5.289 1.00 54.72 377 HIS A CA 1
ATOM 2977 C C . HIS A 1 377 ? -24.500 -50.150 4.322 1.00 54.72 377 HIS A C 1
ATOM 2979 O O . HIS A 1 377 ? -25.464 -49.947 3.583 1.00 54.72 377 HIS A O 1
ATOM 2985 N N . LEU A 1 378 ? -23.746 -51.256 4.283 1.00 46.50 378 LEU A N 1
ATOM 2986 C CA . LEU A 1 378 ? -24.033 -52.446 3.468 1.00 46.50 378 LEU A CA 1
ATOM 2987 C C . LEU A 1 378 ? -25.194 -53.261 4.036 1.00 46.50 378 LEU A C 1
ATOM 2989 O O . LEU A 1 378 ? -25.264 -53.366 5.283 1.00 46.50 378 LEU A O 1
#

Solvent-accessible surface area (backbone atoms only — not comparable to full-atom values): 22897 Å² total; per-residue (Å²): 135,84,89,90,86,83,84,89,79,87,81,76,80,75,77,76,77,75,74,75,70,77,68,70,53,56,74,47,80,50,74,66,54,66,46,42,35,40,36,19,53,67,26,28,39,44,33,29,51,43,77,46,81,43,54,57,41,60,30,36,38,38,38,47,84,37,48,63,45,46,44,77,75,43,62,44,79,47,63,77,56,95,58,79,58,45,79,77,47,76,46,79,40,84,41,68,65,69,75,74,50,51,60,54,52,48,53,52,50,54,51,49,51,53,48,52,50,52,43,51,52,47,52,52,51,42,53,54,49,52,53,49,52,54,48,62,72,68,59,74,95,67,68,92,90,64,92,75,56,71,69,58,54,52,51,50,50,51,51,51,53,52,53,49,52,54,48,52,55,50,42,55,53,42,52,53,49,41,50,54,46,50,55,50,47,52,52,52,52,51,51,52,48,56,56,62,71,44,69,48,57,17,27,27,42,40,36,35,32,41,26,82,48,71,42,79,44,45,38,37,40,33,33,36,28,42,55,22,26,39,45,83,43,77,52,75,48,75,42,87,88,78,32,38,35,40,40,37,35,26,38,37,34,35,27,54,39,74,60,66,38,63,63,20,37,47,31,42,31,72,41,79,89,84,74,67,79,82,80,86,79,77,81,83,78,87,68,82,85,73,76,73,90,72,93,70,86,89,76,88,86,85,89,83,87,87,90,84,89,85,89,84,88,84,90,86,85,88,86,87,88,73,97,69,48,54,74,44,81,51,102,88,30,47,36,38,38,51,80,65,68,44,73,49,66,47,72,60,52,82,44,80,41,85,63,47,74,49,77,43,81,49,90,84,81,90,83,87,75,91,72,94,51,97,82,73,79,134

pLDDT: mean 77.35, std 19.47, range [27.09, 97.75]